Protein AF-X6LT57-F1 (afdb_monomer_lite)

InterPro domains:
  IPR002110 Ankyrin repeat [PF00023] (143-173)
  IPR002110 Ankyrin repeat [PS50088] (143-175)
  IPR002110 Ankyrin repeat [SM00248] (105-138)
  IPR002110 Ankyrin repeat [SM00248] (143-172)
  IPR036770 Ankyrin repeat-containing domain superfamily [G3DSA:1.25.40.20] (107-213)
  IPR036770 Ankyrin repeat-containing domain superfamily [SSF48403] (101-174)

Secondary structure (DSSP, 8-state):
-----------------------------------HHHHHHHHHHHHHH-TT------TTS-HHHHHHHHHHHHHHHHHTT----------S------SS----SS--HHHHHHHHHHTT-HHHHHHHTTSTT--GGG---TT---HHHHHHHTT-HHHHHHHHHTT--SS----TT-TTTPPPHHHHHHHHHHTTTTHHHHHHHHHHHHHH--SPPHHHHHHHHHHHHHHTB-TTS-B----HHHHHHHHHHHHHHHHT--HHHHHHHHHTS-TTS-----S---HHHHHHHHHHHHHHHHHHHHHHTTTSS-PPTT--HHHHHHHHHHHHHHHHHHHHHHHHHHHGGG-HHHHHHHHHHHHHHHHH----SSTT--EEEEEE--BTTB--EEEEEE-SSEEEEEEE--BGGGSPTT----EEEETTEEEEPPEEEEEEESSSTTHHHHHHHHHHHHHHHHHHTT--STHHHHHHH-TTTS-B-SSPPGGGGGSPPEEPB-SSTTHHHHHHHHHHHHHH-HHHHHHHHHHHTTSHHHHHHHHHHHHHHHHHTT-S-----------------------HHHHHHHHHHHHTS-HHHHTTTSHHHHHHHHHTT-----TT-EEEEETTEEEEEE---HHHHHHHHHHHHHHSTT-EEEEEEEETTEEEEEEEHHHIIIIIHHHSPP----

Structure (mmCIF, N/CA/C/O backbone):
data_AF-X6LT57-F1
#
_entry.id   AF-X6LT57-F1
#
loop_
_atom_site.gr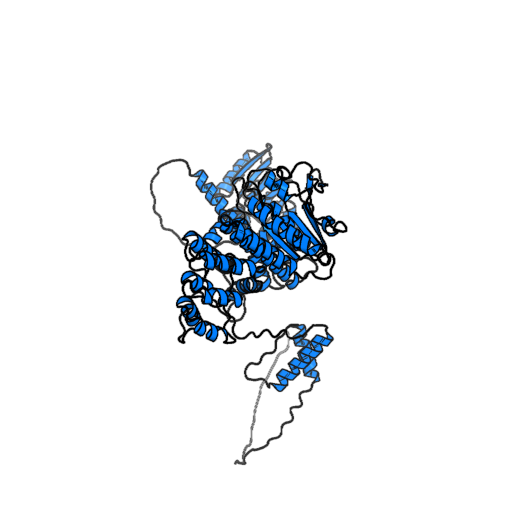oup_PDB
_atom_site.id
_atom_site.type_symbol
_atom_site.label_atom_id
_atom_site.label_alt_id
_atom_site.label_comp_id
_atom_site.label_asym_id
_atom_site.label_entity_id
_atom_site.label_seq_id
_atom_site.pdbx_PDB_ins_code
_atom_site.Cartn_x
_atom_site.Cartn_y
_atom_site.Cartn_z
_atom_site.occupancy
_atom_site.B_iso_or_equiv
_atom_site.auth_seq_id
_atom_site.auth_comp_id
_atom_site.auth_asym_id
_atom_site.auth_atom_id
_atom_site.pdbx_PDB_model_num
ATOM 1 N N . LYS A 1 1 ? 51.089 -52.165 40.611 1.00 30.64 1 LYS A N 1
ATOM 2 C CA . LYS A 1 1 ? 50.955 -53.634 40.812 1.00 30.64 1 LYS A CA 1
ATOM 3 C C . LYS A 1 1 ? 49.826 -54.082 39.879 1.00 30.64 1 LYS A C 1
ATOM 5 O O . LYS A 1 1 ? 48.795 -53.444 39.984 1.00 30.64 1 LYS A O 1
ATOM 10 N N . GLY A 1 2 ? 49.908 -55.027 38.937 1.00 32.34 2 GLY A N 1
ATOM 11 C CA . GLY A 1 2 ? 50.951 -55.923 38.381 1.00 32.34 2 GLY A CA 1
ATOM 12 C C . GLY A 1 2 ? 50.205 -57.031 37.592 1.00 32.34 2 GLY A C 1
ATOM 13 O O . GLY A 1 2 ? 49.103 -57.356 38.006 1.00 32.34 2 GLY A O 1
ATOM 14 N N . LYS A 1 3 ? 50.639 -57.630 36.473 1.00 30.80 3 LYS A N 1
ATOM 15 C CA . LYS A 1 3 ? 51.933 -57.781 35.754 1.00 30.80 3 LYS A CA 1
ATOM 16 C C . LYS A 1 3 ? 51.715 -57.344 34.271 1.00 30.80 3 LYS A C 1
ATOM 18 O O . LYS A 1 3 ? 50.587 -57.406 33.811 1.00 30.80 3 LYS A O 1
ATOM 23 N N . LYS A 1 4 ? 52.641 -56.706 33.530 1.00 33.16 4 LYS A N 1
ATOM 24 C CA . LYS A 1 4 ? 53.834 -57.248 32.812 1.00 33.16 4 LYS A CA 1
ATOM 25 C C . LYS A 1 4 ? 53.574 -58.549 32.013 1.00 33.16 4 LYS A C 1
ATOM 27 O O . LYS A 1 4 ? 52.980 -59.443 32.596 1.00 33.16 4 LYS A O 1
ATOM 32 N N . LYS A 1 5 ? 54.151 -58.811 30.822 1.00 34.59 5 LYS A N 1
ATOM 33 C CA . LYS A 1 5 ? 54.681 -58.058 29.637 1.00 34.59 5 LYS A CA 1
ATOM 34 C C . LYS A 1 5 ? 55.342 -59.121 28.694 1.00 34.59 5 LYS A C 1
ATOM 36 O O . LYS A 1 5 ? 55.546 -60.234 29.155 1.00 34.59 5 LYS A O 1
ATOM 41 N N . GLU A 1 6 ? 55.795 -58.731 27.487 1.00 29.61 6 GLU A N 1
ATOM 42 C CA . GLU A 1 6 ? 56.713 -59.491 26.573 1.00 29.61 6 GLU A CA 1
ATOM 43 C C . GLU A 1 6 ? 56.096 -60.634 25.714 1.00 29.61 6 GLU A C 1
ATOM 45 O O . GLU A 1 6 ? 55.125 -61.238 26.145 1.00 29.61 6 GLU A O 1
ATOM 50 N N . LYS A 1 7 ? 56.587 -61.000 24.502 1.00 29.89 7 LYS A N 1
ATOM 51 C CA . LYS A 1 7 ? 57.447 -60.321 23.481 1.00 29.89 7 LYS A CA 1
ATOM 52 C C . LYS A 1 7 ? 57.406 -61.041 22.100 1.00 29.89 7 LYS A C 1
ATOM 54 O O . LYS A 1 7 ? 57.449 -62.257 22.047 1.00 29.89 7 LYS A O 1
ATOM 59 N N . ASN A 1 8 ? 57.491 -60.258 21.016 1.00 26.31 8 ASN A N 1
ATOM 60 C CA . ASN A 1 8 ? 58.250 -60.473 19.757 1.00 26.31 8 ASN A CA 1
ATOM 61 C C . ASN A 1 8 ? 58.381 -61.863 19.049 1.00 26.31 8 ASN A C 1
ATOM 63 O O . ASN A 1 8 ? 59.231 -62.655 19.433 1.00 26.31 8 ASN A O 1
ATOM 67 N N . LYS A 1 9 ? 57.805 -61.944 17.824 1.00 27.14 9 LYS A N 1
ATOM 68 C CA . LYS A 1 9 ? 58.514 -61.931 16.497 1.00 27.14 9 LYS A CA 1
ATOM 69 C C . LYS A 1 9 ? 59.402 -63.138 16.082 1.00 27.14 9 LYS A C 1
ATOM 71 O O . LYS A 1 9 ? 60.378 -63.375 16.778 1.00 27.14 9 LYS A O 1
ATOM 76 N N . ILE A 1 10 ? 59.206 -63.710 14.861 1.00 27.17 10 ILE A N 1
ATOM 77 C CA . ILE A 1 10 ? 60.237 -64.041 13.805 1.00 27.17 10 ILE A CA 1
ATOM 78 C C . ILE A 1 10 ? 59.744 -64.999 12.664 1.00 27.17 10 ILE A C 1
ATOM 80 O O . ILE A 1 10 ? 59.386 -66.121 12.973 1.00 27.17 10 ILE A O 1
ATOM 84 N N . LYS A 1 11 ? 59.866 -64.562 11.377 1.00 27.52 11 LYS A N 1
ATOM 85 C CA . LYS A 1 11 ? 60.189 -65.280 10.079 1.00 27.52 11 LYS A CA 1
ATOM 86 C C . LYS A 1 11 ? 59.379 -66.547 9.638 1.00 27.52 11 LYS A C 1
ATOM 88 O O . LYS A 1 11 ? 58.803 -67.204 10.482 1.00 27.52 11 LYS A O 1
ATOM 93 N N . LYS A 1 12 ? 59.315 -67.006 8.362 1.00 27.61 12 LYS A N 1
ATOM 94 C CA . LYS A 1 12 ? 59.777 -66.588 6.990 1.00 27.61 12 LYS A CA 1
ATOM 95 C C . LYS A 1 12 ? 58.858 -67.269 5.908 1.00 27.61 12 LYS A C 1
ATOM 97 O O . LYS A 1 12 ? 58.125 -68.166 6.287 1.00 27.61 12 LYS A O 1
ATOM 102 N N . HIS A 1 13 ? 58.690 -66.776 4.659 1.00 28.00 13 HIS A N 1
ATOM 103 C CA . HIS A 1 13 ? 59.324 -67.207 3.359 1.00 28.00 13 HIS A CA 1
ATOM 104 C C . HIS A 1 13 ? 59.457 -68.735 3.116 1.00 28.00 13 HIS A C 1
ATOM 106 O O . HIS A 1 13 ? 59.767 -69.429 4.076 1.00 28.00 13 HIS A O 1
ATOM 112 N N . GLN A 1 14 ? 59.409 -69.331 1.903 1.00 29.55 14 GLN A N 1
ATOM 113 C CA . GLN A 1 14 ? 59.230 -68.959 0.457 1.00 29.55 14 GLN A CA 1
ATOM 114 C C . GLN A 1 14 ? 58.863 -70.278 -0.311 1.00 29.55 14 GLN A C 1
ATOM 116 O O . GLN A 1 14 ? 58.897 -71.322 0.335 1.00 29.55 14 GLN A O 1
ATOM 121 N N . ARG A 1 15 ? 58.525 -70.412 -1.612 1.00 24.19 15 ARG A N 1
ATOM 122 C CA . ARG A 1 15 ? 58.607 -69.653 -2.903 1.00 24.19 15 ARG A CA 1
ATOM 123 C C . ARG A 1 15 ? 57.205 -69.634 -3.608 1.00 24.19 15 ARG A C 1
ATOM 125 O O . ARG A 1 15 ? 56.302 -70.216 -3.024 1.00 24.19 15 ARG A O 1
ATOM 132 N N . VAL A 1 16 ? 56.869 -68.989 -4.750 1.00 26.17 16 VAL A N 1
ATOM 133 C CA . VAL A 1 16 ? 57.550 -68.269 -5.880 1.00 26.17 16 VAL A CA 1
ATOM 134 C C . VAL A 1 16 ? 57.864 -69.105 -7.162 1.00 26.17 16 VAL A C 1
ATOM 136 O O . VAL A 1 16 ? 58.529 -70.131 -7.049 1.00 26.17 16 VAL A O 1
ATOM 139 N N . ASN A 1 17 ? 57.477 -68.580 -8.350 1.00 24.22 17 ASN A N 1
ATOM 140 C CA . ASN A 1 17 ? 57.583 -69.104 -9.745 1.00 24.22 17 ASN A CA 1
ATOM 141 C C . ASN A 1 17 ? 56.595 -70.256 -10.095 1.00 24.22 17 ASN A C 1
ATOM 143 O O . ASN A 1 17 ? 56.362 -71.115 -9.250 1.00 24.22 17 ASN A O 1
ATOM 147 N N . VAL A 1 18 ? 55.983 -70.346 -11.290 1.00 25.78 18 VAL A N 1
ATOM 148 C CA . VAL A 1 18 ? 56.184 -69.643 -12.591 1.00 25.78 18 VAL A CA 1
ATOM 149 C C . VAL A 1 18 ? 54.922 -69.807 -13.487 1.00 25.78 18 VAL A C 1
ATOM 151 O O . VAL A 1 18 ? 54.140 -70.697 -13.157 1.00 25.78 18 VAL A O 1
ATOM 154 N N . GLU A 1 19 ? 54.609 -69.077 -14.574 1.00 25.14 19 GLU A N 1
ATOM 155 C CA . GLU A 1 19 ? 55.193 -67.940 -15.352 1.00 25.14 19 GLU A CA 1
ATOM 156 C C . GLU A 1 19 ? 54.025 -66.965 -15.742 1.00 25.14 19 GLU A C 1
ATOM 158 O O . GLU A 1 19 ? 53.020 -66.940 -15.028 1.00 25.14 19 GLU A O 1
ATOM 163 N N . GLU A 1 20 ? 54.119 -66.204 -16.845 1.00 27.73 20 GLU A N 1
ATOM 164 C CA . GLU A 1 20 ? 53.040 -65.402 -17.495 1.00 27.73 20 GLU A CA 1
ATOM 165 C C . GLU A 1 20 ? 52.569 -66.102 -18.831 1.00 27.73 20 GLU A C 1
ATOM 167 O O . GLU A 1 20 ? 52.894 -67.280 -18.979 1.00 27.73 20 GLU A O 1
ATOM 172 N N . GLU A 1 21 ? 51.757 -65.628 -19.808 1.00 26.70 21 GLU A N 1
ATOM 173 C CA . GLU A 1 21 ? 51.339 -64.310 -20.369 1.00 26.70 21 GLU A CA 1
ATOM 174 C C . GLU A 1 21 ? 49.926 -64.390 -21.081 1.00 26.70 21 GLU A C 1
ATOM 176 O O . GLU A 1 21 ? 49.538 -65.471 -21.511 1.00 26.70 21 GLU A O 1
ATOM 181 N N . GLU A 1 22 ? 49.194 -63.256 -21.197 1.00 28.66 22 GLU A N 1
ATOM 182 C CA . GLU A 1 22 ? 48.095 -62.810 -22.134 1.00 28.66 22 GLU A CA 1
ATOM 183 C C . GLU A 1 22 ? 46.956 -63.729 -22.709 1.00 28.66 22 GLU A C 1
ATOM 185 O O . GLU A 1 22 ? 47.188 -64.536 -23.605 1.00 28.66 22 GLU A O 1
ATOM 190 N N . GLU A 1 23 ? 45.684 -63.413 -22.375 1.00 28.25 23 GLU A N 1
ATOM 191 C CA . GLU A 1 23 ? 44.474 -63.493 -23.249 1.00 28.25 23 GLU A CA 1
ATOM 192 C C . GLU A 1 23 ? 43.573 -62.244 -22.995 1.00 28.25 23 GLU A C 1
ATOM 194 O O . GLU A 1 23 ? 43.701 -61.609 -21.946 1.00 28.25 23 GLU A O 1
ATOM 199 N N . GLU A 1 24 ? 42.718 -61.841 -23.950 1.00 27.56 24 GLU A N 1
ATOM 200 C CA . GLU A 1 24 ? 41.924 -60.586 -23.909 1.00 27.56 24 GLU A CA 1
ATOM 201 C C . GLU A 1 24 ? 40.555 -60.755 -23.197 1.00 27.56 24 GLU A C 1
ATOM 203 O O . GLU A 1 24 ? 39.835 -61.715 -23.464 1.00 27.56 24 GLU A O 1
ATOM 208 N N . GLU A 1 25 ? 40.174 -59.814 -22.317 1.00 29.47 25 GLU A N 1
ATOM 209 C CA . GLU A 1 25 ? 38.863 -59.785 -21.630 1.00 29.47 25 GLU A CA 1
ATOM 210 C C . GLU A 1 25 ? 37.799 -59.029 -22.452 1.00 29.47 25 GLU A C 1
ATOM 212 O O . GLU A 1 25 ? 38.005 -57.866 -22.801 1.00 29.47 25 GLU A O 1
ATOM 217 N N . ASP A 1 26 ? 36.644 -59.661 -22.688 1.00 28.78 26 ASP A N 1
ATOM 218 C CA . ASP A 1 26 ? 35.437 -59.049 -23.278 1.00 28.78 26 ASP A CA 1
ATOM 219 C C . ASP A 1 26 ? 34.176 -59.747 -22.688 1.00 28.78 26 ASP A C 1
ATOM 221 O O . ASP A 1 26 ? 33.406 -60.406 -23.388 1.00 28.78 26 ASP A O 1
ATOM 225 N N . ASP A 1 27 ? 34.010 -59.674 -21.356 1.00 31.39 27 ASP A N 1
ATOM 226 C CA . ASP A 1 27 ? 32.864 -60.227 -20.602 1.00 31.39 27 ASP A CA 1
ATOM 227 C C . ASP A 1 27 ? 31.830 -59.122 -20.280 1.00 31.39 27 ASP A C 1
ATOM 229 O O . ASP A 1 27 ? 32.091 -58.218 -19.482 1.00 31.39 27 ASP A O 1
ATOM 233 N N . ASP A 1 28 ? 30.637 -59.214 -20.878 1.00 34.22 28 ASP A N 1
ATOM 234 C CA . ASP A 1 28 ? 29.526 -58.251 -20.752 1.00 34.22 28 ASP A CA 1
ATOM 235 C C . ASP A 1 28 ? 28.323 -58.889 -20.025 1.00 34.22 28 ASP A C 1
ATOM 237 O O . ASP A 1 28 ? 27.313 -59.239 -20.635 1.00 34.22 28 ASP A O 1
ATOM 241 N N . ASP A 1 29 ? 28.458 -59.096 -18.709 1.00 37.44 29 ASP A N 1
ATOM 242 C CA . ASP A 1 29 ? 27.384 -59.592 -17.832 1.00 37.44 29 ASP A CA 1
ATOM 243 C C . ASP A 1 29 ? 27.575 -59.061 -16.391 1.00 37.44 29 ASP A C 1
ATOM 245 O O . ASP A 1 29 ? 28.524 -59.428 -15.694 1.00 37.44 29 ASP A O 1
ATOM 249 N N . ASN A 1 30 ? 26.678 -58.190 -15.911 1.00 32.34 30 ASN A N 1
ATOM 250 C CA . ASN A 1 30 ? 26.556 -57.856 -14.483 1.00 32.34 30 ASN A CA 1
ATOM 251 C C . ASN A 1 30 ? 25.102 -57.535 -14.099 1.00 32.34 30 ASN A C 1
ATOM 253 O O . ASN A 1 30 ? 24.441 -56.697 -14.712 1.00 32.34 30 ASN A O 1
ATOM 257 N N . ASP A 1 31 ? 24.629 -58.209 -13.052 1.00 41.75 31 ASP A N 1
ATOM 258 C CA . ASP A 1 31 ? 23.287 -58.092 -12.475 1.00 41.75 31 ASP A CA 1
ATOM 259 C C . ASP A 1 31 ? 23.293 -57.070 -11.327 1.00 41.75 31 ASP A C 1
ATOM 261 O O . ASP A 1 31 ? 23.834 -57.341 -10.256 1.00 41.75 31 ASP A O 1
ATOM 265 N N . ASP A 1 32 ? 22.685 -55.902 -11.554 1.00 38.44 32 ASP A N 1
ATOM 266 C CA . ASP A 1 32 ? 22.534 -54.824 -10.562 1.00 38.44 32 ASP A CA 1
ATOM 267 C C . ASP A 1 32 ? 21.042 -54.590 -10.226 1.00 38.44 32 ASP A C 1
ATOM 269 O O . ASP A 1 32 ? 20.482 -53.495 -10.348 1.00 38.44 32 ASP A O 1
ATOM 273 N N . SER A 1 33 ? 20.359 -55.661 -9.805 1.00 41.81 33 SER A N 1
ATOM 274 C CA . SER A 1 33 ? 19.002 -55.618 -9.240 1.00 41.81 33 SER A CA 1
ATOM 275 C C . SER A 1 33 ? 18.960 -54.901 -7.875 1.00 41.81 33 SER A C 1
ATOM 277 O O . SER A 1 33 ? 18.821 -55.535 -6.825 1.00 41.81 33 SER A O 1
ATOM 279 N N . TYR A 1 34 ? 19.028 -53.567 -7.872 1.00 44.38 34 TYR A N 1
ATOM 280 C CA . TYR A 1 34 ? 18.846 -52.752 -6.664 1.00 44.38 34 TYR A CA 1
ATOM 281 C C . TYR A 1 34 ? 17.444 -52.938 -6.051 1.00 44.38 34 TYR A C 1
ATOM 283 O O . TYR A 1 34 ? 16.429 -52.569 -6.642 1.00 44.38 34 TYR A O 1
ATOM 291 N N . ASP A 1 35 ? 17.389 -53.485 -4.832 1.00 52.41 35 ASP A N 1
ATOM 292 C CA . ASP A 1 35 ? 16.142 -53.794 -4.124 1.00 52.41 35 ASP A CA 1
ATOM 293 C C . ASP A 1 35 ? 15.289 -52.536 -3.857 1.00 52.41 35 ASP A C 1
ATOM 295 O O . ASP A 1 35 ? 15.662 -51.643 -3.090 1.00 52.41 35 ASP A O 1
ATOM 299 N N . ALA A 1 36 ? 14.068 -52.509 -4.402 1.00 51.12 36 ALA A N 1
ATOM 300 C CA . ALA A 1 36 ? 13.121 -51.393 -4.255 1.00 51.12 36 ALA A CA 1
ATOM 301 C C . ALA A 1 36 ? 12.759 -51.053 -2.787 1.00 51.12 36 ALA A C 1
ATOM 303 O O . ALA A 1 36 ? 12.276 -49.956 -2.493 1.00 51.12 36 ALA A O 1
ATOM 304 N N . VAL A 1 37 ? 13.018 -51.974 -1.851 1.00 49.47 37 VAL A N 1
ATOM 305 C CA . VAL A 1 37 ? 12.836 -51.781 -0.403 1.00 49.47 37 VAL A CA 1
ATOM 306 C C . VAL A 1 37 ? 13.760 -50.683 0.144 1.00 49.47 37 VAL A C 1
ATOM 308 O O . VAL A 1 37 ? 13.323 -49.877 0.972 1.00 49.47 37 VAL A O 1
ATOM 311 N N . ASP A 1 38 ? 15.000 -50.590 -0.345 1.00 71.25 38 ASP A N 1
ATOM 312 C CA . ASP A 1 38 ? 15.935 -49.540 0.078 1.00 71.25 38 ASP A CA 1
ATOM 313 C C . ASP A 1 38 ? 15.556 -48.169 -0.506 1.00 71.25 38 ASP A C 1
ATOM 315 O O . ASP A 1 38 ? 15.758 -47.144 0.148 1.00 71.25 38 ASP A O 1
ATOM 319 N N . MET A 1 39 ? 14.912 -48.129 -1.680 1.00 72.88 39 MET A N 1
ATOM 320 C CA . MET A 1 39 ? 14.408 -46.888 -2.286 1.00 72.88 39 MET A CA 1
ATOM 321 C C . MET A 1 39 ? 13.239 -46.271 -1.502 1.00 72.88 39 MET A C 1
ATOM 323 O O . MET A 1 39 ? 13.266 -45.065 -1.233 1.00 72.88 39 MET A O 1
ATOM 327 N N . GLU A 1 40 ? 12.249 -47.061 -1.056 1.00 72.44 40 GLU A N 1
ATOM 328 C CA . GLU A 1 40 ? 11.186 -46.550 -0.166 1.00 72.44 40 GLU A CA 1
ATOM 329 C C . GLU A 1 40 ? 11.763 -46.058 1.176 1.00 72.44 40 GLU A C 1
ATOM 331 O O . GLU A 1 40 ? 11.319 -45.031 1.713 1.00 72.44 40 GLU A O 1
ATOM 336 N N . LEU A 1 41 ? 12.771 -46.749 1.723 1.00 73.75 41 LEU A N 1
ATOM 337 C CA . LEU A 1 41 ? 13.429 -46.364 2.974 1.00 73.75 41 LEU A CA 1
ATOM 338 C C . LEU A 1 41 ? 14.219 -45.054 2.819 1.00 73.75 41 LEU A C 1
ATOM 340 O O . LEU A 1 41 ? 14.081 -44.145 3.646 1.00 73.75 41 LEU A O 1
ATOM 344 N N . LEU A 1 42 ? 14.990 -44.920 1.736 1.00 73.62 42 LEU A N 1
ATOM 345 C CA . LEU A 1 42 ? 15.751 -43.720 1.396 1.00 73.62 42 LEU A CA 1
ATOM 346 C C . LEU A 1 42 ? 14.821 -42.520 1.171 1.00 73.62 42 LEU A C 1
ATOM 348 O O . LEU A 1 42 ? 15.009 -41.478 1.801 1.00 73.62 42 LEU A O 1
ATOM 352 N N . ALA A 1 43 ? 13.768 -42.676 0.363 1.00 73.38 43 ALA A N 1
ATOM 353 C CA . ALA A 1 43 ? 12.750 -41.647 0.148 1.00 73.38 43 ALA A CA 1
ATOM 354 C C . ALA A 1 43 ? 12.102 -41.191 1.468 1.00 73.38 43 ALA A C 1
ATOM 356 O O . ALA A 1 43 ? 11.947 -39.992 1.718 1.00 73.38 43 ALA A O 1
ATOM 357 N N . SER A 1 44 ? 11.789 -42.137 2.359 1.00 74.31 44 SER A N 1
ATOM 358 C CA . SER A 1 44 ? 11.233 -41.843 3.684 1.00 74.31 44 SER A CA 1
ATOM 359 C C . SER A 1 44 ? 12.200 -41.028 4.552 1.00 74.31 44 SER A C 1
ATOM 361 O O . SER A 1 44 ? 11.795 -40.033 5.156 1.00 74.31 44 SER A O 1
ATOM 363 N N . LEU A 1 45 ? 13.485 -41.394 4.592 1.00 65.75 45 LEU A N 1
ATOM 364 C CA . LEU A 1 45 ? 14.513 -40.662 5.342 1.00 65.75 45 LEU A CA 1
ATOM 365 C C . LEU A 1 45 ? 14.724 -39.240 4.797 1.00 65.75 45 LEU A C 1
ATOM 367 O O . LEU A 1 45 ? 14.780 -38.283 5.577 1.00 65.75 45 LEU A O 1
ATOM 371 N N . LEU A 1 46 ? 14.777 -39.082 3.470 1.00 63.03 46 LEU A N 1
ATOM 372 C CA . LEU A 1 46 ? 14.909 -37.781 2.809 1.00 63.03 46 LEU A CA 1
ATOM 373 C C . LEU A 1 46 ? 13.714 -36.864 3.121 1.00 63.03 46 LEU A C 1
ATOM 375 O O . LEU A 1 46 ? 13.914 -35.692 3.449 1.00 63.03 46 LEU A O 1
ATOM 379 N N . LEU A 1 47 ? 12.485 -37.393 3.106 1.00 57.81 47 LEU A N 1
ATOM 380 C CA . LEU A 1 47 ? 11.269 -36.634 3.426 1.00 57.81 47 LEU A CA 1
ATOM 381 C C . LEU A 1 47 ? 11.136 -36.284 4.917 1.00 57.81 47 LEU A C 1
ATOM 383 O O . LEU A 1 47 ? 10.617 -35.210 5.229 1.00 57.81 47 LEU A O 1
ATOM 387 N N . VAL A 1 48 ? 11.631 -37.117 5.845 1.00 57.94 48 VAL A N 1
ATOM 388 C CA . VAL A 1 48 ? 11.739 -36.741 7.273 1.00 57.94 48 VAL A CA 1
ATOM 389 C C . VAL A 1 48 ? 12.690 -35.556 7.448 1.00 57.94 48 VAL A C 1
ATOM 391 O O . VAL A 1 48 ? 12.390 -34.634 8.210 1.00 57.94 48 VAL A O 1
ATOM 394 N N . PHE A 1 49 ? 13.828 -35.561 6.748 1.00 47.72 49 PHE A N 1
ATOM 395 C CA . PHE A 1 49 ? 14.846 -34.518 6.884 1.00 47.72 49 PHE A CA 1
ATOM 396 C C . PHE A 1 49 ? 14.448 -33.211 6.177 1.00 47.72 49 PHE A C 1
ATOM 398 O O . PHE A 1 49 ? 14.678 -32.119 6.702 1.00 47.72 49 PHE A O 1
ATOM 405 N N . ASN A 1 50 ? 13.808 -33.305 5.007 1.00 48.06 50 ASN A N 1
ATOM 406 C CA . ASN A 1 50 ? 13.263 -32.170 4.268 1.00 48.06 50 ASN A CA 1
ATOM 407 C C . ASN A 1 50 ? 11.986 -32.558 3.481 1.00 48.06 50 ASN A C 1
ATOM 409 O O . ASN A 1 50 ? 12.088 -33.052 2.359 1.00 48.06 50 ASN A O 1
ATOM 413 N N . PRO A 1 51 ? 10.775 -32.216 3.972 1.00 50.56 51 PRO A N 1
ATOM 414 C CA . PRO A 1 51 ? 9.501 -32.459 3.272 1.00 50.56 51 PRO A CA 1
ATOM 415 C C . PRO A 1 51 ? 9.295 -31.686 1.951 1.00 50.56 51 PRO A C 1
ATOM 417 O O . PRO A 1 51 ? 8.180 -31.626 1.433 1.00 50.56 51 PRO A O 1
ATOM 420 N N . ARG A 1 52 ? 10.330 -31.003 1.450 1.00 51.16 52 ARG A N 1
ATOM 421 C CA . ARG A 1 52 ? 10.391 -30.315 0.151 1.00 51.16 52 ARG A CA 1
ATOM 422 C C . ARG A 1 52 ? 11.764 -30.502 -0.500 1.00 51.16 52 ARG A C 1
ATOM 424 O O . ARG A 1 52 ? 12.310 -29.558 -1.073 1.00 51.16 52 ARG A O 1
ATOM 431 N N . ILE A 1 53 ? 12.366 -31.679 -0.337 1.00 52.25 53 ILE A N 1
ATOM 432 C CA . ILE A 1 53 ? 13.623 -31.990 -1.012 1.00 52.25 53 ILE A CA 1
ATOM 433 C C . ILE A 1 53 ? 13.400 -31.957 -2.531 1.00 52.25 53 ILE A C 1
ATOM 435 O O . ILE A 1 53 ? 12.372 -32.413 -3.026 1.00 52.25 53 ILE A O 1
ATOM 439 N N . HIS A 1 54 ? 14.341 -31.364 -3.260 1.00 52.91 54 HIS A N 1
ATOM 440 C CA . HIS A 1 54 ? 14.326 -31.323 -4.717 1.00 52.91 54 HIS A CA 1
ATOM 441 C C . HIS A 1 54 ? 15.566 -32.067 -5.191 1.00 52.91 54 HIS A C 1
ATOM 443 O O . HIS A 1 54 ? 16.683 -31.602 -4.963 1.00 52.91 54 HIS A O 1
ATOM 449 N N . ILE A 1 55 ? 15.375 -33.240 -5.789 1.00 53.09 55 ILE A N 1
ATOM 450 C CA . ILE A 1 55 ? 16.483 -34.093 -6.212 1.00 53.09 55 ILE A CA 1
ATOM 451 C C . ILE A 1 55 ? 16.912 -33.633 -7.608 1.00 53.09 55 ILE A C 1
ATOM 453 O O . ILE A 1 55 ? 16.134 -33.679 -8.557 1.00 53.09 55 ILE A O 1
ATOM 457 N N . SER A 1 56 ? 18.132 -33.114 -7.719 1.00 51.22 56 SER A N 1
ATOM 458 C CA . SER A 1 56 ? 18.711 -32.612 -8.968 1.00 51.22 56 SER A CA 1
ATOM 459 C C . SER A 1 56 ? 20.132 -33.135 -9.123 1.00 51.22 56 SER A C 1
ATOM 461 O O . SER A 1 56 ? 20.927 -33.043 -8.188 1.00 51.22 56 SER A O 1
ATOM 463 N N . CYS A 1 57 ? 20.434 -33.671 -10.301 1.00 40.62 57 CYS A N 1
ATOM 464 C CA . CYS A 1 57 ? 21.677 -34.377 -10.582 1.00 40.62 57 CYS A CA 1
ATOM 465 C C . CYS A 1 57 ? 22.880 -33.428 -10.720 1.00 40.62 57 CYS A C 1
ATOM 467 O O . CYS A 1 57 ? 22.812 -32.450 -11.464 1.00 40.62 57 CYS A O 1
ATOM 469 N N . SER A 1 58 ? 24.000 -33.766 -10.080 1.00 42.94 58 SER A N 1
ATOM 470 C CA . SER A 1 58 ? 25.330 -33.534 -10.660 1.00 42.94 58 SER A CA 1
ATOM 471 C C . SER A 1 58 ? 25.715 -34.748 -11.519 1.00 42.94 58 SER A C 1
ATOM 473 O O . SER A 1 58 ? 25.065 -35.785 -11.443 1.00 42.94 58 SER A O 1
ATOM 475 N N . GLU A 1 59 ? 26.740 -34.626 -12.361 1.00 47.00 59 GLU A N 1
ATOM 476 C CA . GLU A 1 59 ? 26.934 -35.419 -13.595 1.00 47.00 59 GLU A CA 1
ATOM 477 C C . GLU A 1 59 ? 27.182 -36.946 -13.438 1.00 47.00 59 GLU A C 1
ATOM 479 O O . GLU A 1 59 ? 27.395 -37.620 -14.440 1.00 47.00 59 GLU A O 1
ATOM 484 N N . ASN A 1 60 ? 27.106 -37.511 -12.223 1.00 51.75 60 ASN A N 1
ATOM 485 C CA . ASN A 1 60 ? 27.534 -38.881 -11.889 1.00 51.75 60 ASN A CA 1
ATOM 486 C C . ASN A 1 60 ? 26.438 -39.774 -11.241 1.00 51.75 60 ASN A C 1
ATOM 488 O O . ASN A 1 60 ? 26.768 -40.619 -10.410 1.00 51.75 60 ASN A O 1
ATOM 492 N N . ILE A 1 61 ? 25.143 -39.590 -11.539 1.00 59.19 61 ILE A N 1
ATOM 493 C CA . ILE A 1 61 ? 24.065 -40.494 -11.065 1.00 59.19 61 ILE A CA 1
ATOM 494 C C . ILE A 1 61 ? 23.150 -40.864 -12.238 1.00 59.19 61 ILE A C 1
ATOM 496 O O . ILE A 1 61 ? 22.830 -40.012 -13.067 1.00 59.19 61 ILE A O 1
ATOM 500 N N . ASP A 1 62 ? 22.723 -42.127 -12.295 1.00 66.50 62 ASP A N 1
ATOM 501 C CA . ASP A 1 62 ? 21.852 -42.637 -13.353 1.00 66.50 62 ASP A CA 1
ATOM 502 C C . ASP A 1 62 ? 20.463 -41.940 -13.358 1.00 66.50 62 ASP A C 1
ATOM 504 O O . ASP A 1 62 ? 19.793 -41.883 -12.316 1.00 66.50 62 ASP A O 1
ATOM 508 N N . PRO A 1 63 ? 19.986 -41.422 -14.512 1.00 63.66 63 PRO A N 1
ATOM 509 C CA . PRO A 1 63 ? 18.660 -40.814 -14.643 1.00 63.66 63 PRO A CA 1
ATOM 510 C C . PRO A 1 63 ? 17.475 -41.728 -14.286 1.00 63.66 63 PRO A C 1
ATOM 512 O O . PRO A 1 63 ? 16.427 -41.218 -13.883 1.00 63.66 63 PRO A O 1
ATOM 515 N N . VAL A 1 64 ? 17.605 -43.049 -14.437 1.00 70.00 64 VAL A N 1
ATOM 516 C CA . VAL A 1 64 ? 16.591 -44.054 -14.081 1.00 70.00 64 VAL A CA 1
ATOM 517 C C . VAL A 1 64 ? 16.459 -44.140 -12.563 1.00 70.00 64 VAL A C 1
ATOM 519 O O . VAL A 1 64 ? 15.366 -43.914 -12.045 1.00 70.00 64 VAL A O 1
ATOM 522 N N . ILE A 1 65 ? 17.576 -44.337 -11.854 1.00 70.12 65 ILE A N 1
ATOM 523 C CA . ILE A 1 65 ? 17.645 -44.368 -10.380 1.00 70.12 65 ILE A CA 1
ATOM 524 C C . ILE A 1 65 ? 17.126 -43.043 -9.795 1.00 70.12 65 ILE A C 1
ATOM 526 O O . ILE A 1 65 ? 16.312 -43.027 -8.869 1.00 70.12 65 ILE A O 1
ATOM 530 N N . LEU A 1 66 ? 17.535 -41.908 -10.376 1.00 68.38 66 LEU A N 1
ATOM 531 C CA . LEU A 1 66 ? 17.063 -40.575 -9.986 1.00 68.38 66 LEU A CA 1
ATOM 532 C C . LEU A 1 66 ? 15.542 -40.418 -10.151 1.00 68.38 66 LEU A C 1
ATOM 534 O O . LEU A 1 66 ? 14.877 -39.830 -9.289 1.00 68.38 66 LEU A O 1
ATOM 538 N N . LYS A 1 67 ? 14.983 -40.923 -11.255 1.00 72.81 67 LYS A N 1
ATOM 539 C CA . LYS A 1 67 ? 13.543 -40.886 -11.519 1.00 72.81 67 LYS A CA 1
ATOM 540 C C . LYS A 1 67 ? 12.785 -41.783 -10.541 1.00 72.81 67 LYS A C 1
ATOM 542 O O . LYS A 1 67 ? 11.808 -41.329 -9.957 1.00 72.81 67 LYS A O 1
ATOM 547 N N . GLU A 1 68 ? 13.243 -43.010 -10.326 1.00 77.31 68 GLU A N 1
ATOM 548 C CA . GLU A 1 68 ? 12.603 -43.971 -9.425 1.00 77.31 68 GLU A CA 1
ATOM 549 C C . GLU A 1 68 ? 12.570 -43.465 -7.978 1.00 77.31 68 GLU A C 1
ATOM 551 O O . GLU A 1 68 ? 11.505 -43.440 -7.362 1.00 77.31 68 GLU A O 1
ATOM 556 N N . LEU A 1 69 ? 13.681 -42.916 -7.471 1.00 74.62 69 LEU A N 1
ATOM 557 C CA . LEU A 1 69 ? 13.721 -42.257 -6.161 1.00 74.62 69 LEU A CA 1
ATOM 558 C C . LEU A 1 69 ? 12.780 -41.038 -6.087 1.00 74.62 69 LEU A C 1
ATOM 560 O O . LEU A 1 69 ? 12.189 -40.769 -5.038 1.00 74.62 69 LEU A O 1
ATOM 564 N N . THR A 1 70 ? 12.612 -40.304 -7.192 1.00 70.94 70 THR A N 1
ATOM 565 C CA . THR A 1 70 ? 11.675 -39.171 -7.281 1.00 70.94 70 THR A CA 1
ATOM 566 C C . THR A 1 70 ? 10.219 -39.643 -7.238 1.00 70.94 70 THR A C 1
ATOM 568 O O . THR A 1 70 ? 9.413 -39.070 -6.504 1.00 70.94 70 THR A O 1
ATOM 571 N N . ASP A 1 71 ? 9.878 -40.707 -7.964 1.00 75.81 71 ASP A N 1
ATOM 572 C CA . ASP A 1 71 ? 8.537 -41.295 -7.977 1.00 75.81 71 ASP A CA 1
ATOM 573 C C . ASP A 1 71 ? 8.196 -41.934 -6.611 1.00 75.81 71 ASP A C 1
ATOM 575 O O . ASP A 1 71 ? 7.112 -41.683 -6.075 1.00 75.81 71 ASP A O 1
ATOM 579 N N . CYS A 1 72 ? 9.156 -42.604 -5.959 1.00 78.12 72 CYS A N 1
ATOM 580 C CA . CYS A 1 72 ? 9.051 -43.073 -4.568 1.00 78.12 72 CYS A CA 1
ATOM 581 C C . CYS A 1 72 ? 8.794 -41.919 -3.577 1.00 78.12 72 CYS A C 1
ATOM 583 O O . CYS A 1 72 ? 7.883 -41.988 -2.745 1.00 78.12 72 CYS A O 1
ATOM 585 N N . CYS A 1 73 ? 9.544 -40.813 -3.689 1.00 67.69 73 CYS A N 1
ATOM 586 C CA . CYS A 1 73 ? 9.302 -39.601 -2.898 1.00 67.69 73 CYS A CA 1
ATOM 587 C C . CYS A 1 73 ? 7.889 -39.033 -3.131 1.00 67.69 73 CYS A C 1
ATOM 589 O O . CYS A 1 73 ? 7.225 -38.615 -2.179 1.00 67.69 73 CYS A O 1
ATOM 591 N N . ASN A 1 74 ? 7.400 -39.032 -4.374 1.00 65.94 74 ASN A N 1
ATOM 592 C CA . ASN A 1 74 ? 6.061 -38.547 -4.706 1.00 65.94 74 ASN A CA 1
ATOM 593 C C . ASN A 1 74 ? 4.963 -39.428 -4.086 1.00 65.94 74 ASN A C 1
ATOM 595 O O . ASN A 1 74 ? 4.043 -38.895 -3.452 1.00 65.94 74 ASN A O 1
ATOM 599 N N . GLU A 1 75 ? 5.070 -40.755 -4.185 1.00 72.94 75 GLU A N 1
ATOM 600 C CA . GLU A 1 75 ? 4.100 -41.671 -3.574 1.00 72.94 75 GLU A CA 1
ATOM 601 C C . GLU A 1 75 ? 4.112 -41.568 -2.041 1.00 72.94 75 GLU A C 1
ATOM 603 O O . GLU A 1 75 ? 3.055 -41.401 -1.429 1.00 72.94 75 GLU A O 1
ATOM 608 N N . GLN A 1 76 ? 5.290 -41.561 -1.407 1.00 69.31 76 GLN A N 1
ATOM 609 C CA . GLN A 1 76 ? 5.398 -41.445 0.051 1.00 69.31 76 GLN A CA 1
ATOM 610 C C . GLN A 1 76 ? 4.909 -40.074 0.558 1.00 69.31 76 GLN A C 1
ATOM 612 O O . GLN A 1 76 ? 4.211 -39.995 1.570 1.00 69.31 76 GLN A O 1
ATOM 617 N N . SER A 1 77 ? 5.152 -38.989 -0.190 1.00 58.25 77 SER A N 1
ATOM 618 C CA . SER A 1 77 ? 4.564 -37.675 0.115 1.00 58.25 77 SER A CA 1
ATOM 619 C C . SER A 1 77 ? 3.028 -37.693 0.063 1.00 58.25 77 SER A C 1
ATOM 621 O O . SER A 1 77 ? 2.375 -37.055 0.893 1.00 58.25 77 SER A O 1
ATOM 623 N N . THR A 1 78 ? 2.449 -38.487 -0.846 1.00 61.94 78 THR A N 1
ATOM 624 C CA . THR A 1 78 ? 0.998 -38.671 -0.989 1.00 61.94 78 THR A CA 1
ATOM 625 C C . THR A 1 78 ? 0.434 -39.520 0.153 1.00 61.94 78 THR A C 1
ATOM 627 O O . THR A 1 78 ? -0.549 -39.113 0.774 1.00 61.94 78 THR A O 1
ATOM 630 N N . LYS A 1 79 ? 1.100 -40.632 0.511 1.00 69.31 79 LYS A N 1
ATOM 631 C CA . LYS A 1 79 ? 0.802 -41.451 1.705 1.00 69.31 79 LYS A CA 1
ATOM 632 C C . LYS A 1 79 ? 0.806 -40.601 2.992 1.00 69.31 79 LYS A C 1
ATOM 634 O O . LYS A 1 79 ? 0.022 -40.868 3.899 1.00 69.31 79 LYS A O 1
ATOM 639 N N . TRP A 1 80 ? 1.640 -39.557 3.070 1.00 65.00 80 TRP A N 1
ATOM 640 C CA . TRP A 1 80 ? 1.731 -38.637 4.220 1.00 65.00 80 TRP A CA 1
ATOM 641 C C . TRP A 1 80 ? 0.866 -37.360 4.099 1.00 65.00 80 TRP A C 1
ATOM 643 O O . TRP A 1 80 ? 0.872 -36.528 5.007 1.00 65.00 80 TRP A O 1
ATOM 653 N N . GLY A 1 81 ? 0.099 -37.189 3.015 1.00 47.22 81 GLY A N 1
ATOM 654 C CA . GLY A 1 81 ? -0.855 -36.082 2.851 1.00 47.22 81 GLY A CA 1
ATOM 655 C C . GLY A 1 81 ? -0.267 -34.740 2.388 1.00 47.22 81 GLY A C 1
ATOM 656 O O . GLY A 1 81 ? -0.910 -33.700 2.558 1.00 47.22 81 GLY A O 1
ATOM 657 N N . PHE A 1 82 ? 0.928 -34.726 1.793 1.00 44.81 82 PHE A N 1
ATOM 658 C CA . PHE A 1 82 ? 1.499 -33.534 1.160 1.00 44.81 82 PHE A CA 1
ATOM 659 C C . PHE A 1 82 ? 1.010 -33.398 -0.293 1.00 44.81 82 PHE A C 1
ATOM 661 O O . PHE A 1 82 ? 1.096 -34.332 -1.081 1.00 44.81 82 PHE A O 1
ATOM 668 N N . LEU A 1 83 ? 0.516 -32.214 -0.674 1.00 37.84 83 LEU A N 1
ATOM 669 C CA . LEU A 1 83 ? 0.056 -31.945 -2.044 1.00 37.84 83 LEU A CA 1
ATOM 670 C C . LEU A 1 83 ? 1.226 -31.605 -2.979 1.00 37.84 83 LEU A C 1
ATOM 672 O O . LEU A 1 83 ? 1.592 -30.439 -3.137 1.00 37.84 83 LEU A O 1
ATOM 676 N N . THR A 1 84 ? 1.770 -32.624 -3.640 1.00 38.44 84 THR A N 1
ATOM 677 C CA . THR A 1 84 ? 2.844 -32.542 -4.645 1.00 38.44 84 THR A CA 1
ATOM 678 C C . THR A 1 84 ? 2.327 -32.329 -6.075 1.00 38.44 84 THR A C 1
ATOM 680 O O . THR A 1 84 ? 2.867 -32.863 -7.036 1.00 38.44 84 THR A O 1
ATOM 683 N N . THR A 1 85 ? 1.312 -31.476 -6.271 1.00 31.91 85 THR A N 1
ATOM 684 C CA . THR A 1 85 ? 1.029 -30.949 -7.621 1.00 31.91 85 THR A CA 1
ATOM 685 C C . THR A 1 85 ? 2.148 -29.982 -8.027 1.00 31.91 85 THR A C 1
ATOM 687 O O . THR A 1 85 ? 2.258 -28.922 -7.395 1.00 31.91 85 THR A O 1
ATOM 690 N N . PRO A 1 86 ? 2.952 -30.263 -9.070 1.00 32.72 86 PRO A N 1
ATOM 691 C CA . PRO A 1 86 ? 4.008 -29.355 -9.485 1.00 32.72 86 PRO A CA 1
ATOM 692 C C . PRO A 1 86 ? 3.390 -28.111 -10.127 1.00 32.72 86 PRO A C 1
ATOM 694 O O . PRO A 1 86 ? 2.989 -28.111 -11.294 1.00 32.72 86 PRO A O 1
ATOM 697 N N . GLN A 1 87 ? 3.363 -27.002 -9.387 1.00 28.27 87 GLN A N 1
ATOM 698 C CA . GLN A 1 87 ? 3.402 -25.712 -10.060 1.00 28.27 87 GLN A CA 1
ATOM 699 C C . GLN A 1 87 ? 4.751 -25.650 -10.779 1.00 28.27 87 GLN A C 1
ATOM 701 O O . GLN A 1 87 ? 5.785 -25.597 -10.118 1.00 28.27 87 GLN A O 1
ATOM 706 N N . LYS A 1 88 ? 4.752 -25.668 -12.118 1.00 24.80 88 LYS A N 1
ATOM 707 C CA . LYS A 1 88 ? 5.969 -25.441 -12.908 1.00 24.80 88 LYS A CA 1
ATOM 708 C C . LYS A 1 88 ? 6.503 -24.039 -12.630 1.00 24.80 88 LYS A C 1
ATOM 710 O O . LYS A 1 88 ? 6.020 -23.060 -13.197 1.00 24.80 88 LYS A O 1
ATOM 715 N N . TRP A 1 89 ? 7.472 -23.955 -11.731 1.00 28.86 89 TRP A N 1
ATOM 716 C CA . TRP A 1 89 ? 8.290 -22.775 -11.511 1.00 28.86 89 TRP A CA 1
ATOM 717 C C . TRP A 1 89 ? 9.594 -23.053 -12.263 1.00 28.86 89 TRP A C 1
ATOM 719 O O . TRP A 1 89 ? 10.510 -23.649 -11.707 1.00 28.86 89 TRP A O 1
ATOM 729 N N . ASP A 1 90 ? 9.624 -22.702 -13.557 1.00 22.34 90 ASP A N 1
ATOM 730 C CA . ASP A 1 90 ? 10.845 -22.736 -14.376 1.00 22.34 90 ASP A CA 1
ATOM 731 C C . ASP A 1 90 ? 11.861 -21.779 -13.729 1.00 22.34 90 ASP A C 1
ATOM 733 O O . ASP A 1 90 ? 11.783 -20.562 -13.906 1.00 22.34 90 ASP A O 1
ATOM 737 N N . TYR A 1 91 ? 12.774 -22.334 -12.929 1.00 32.22 91 TYR A N 1
ATOM 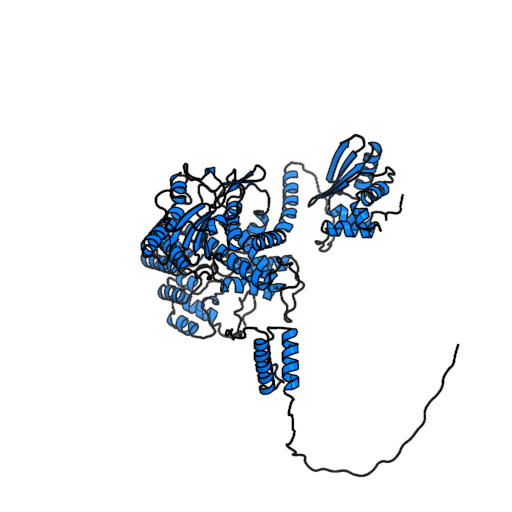738 C CA . TYR A 1 91 ? 13.764 -21.597 -12.141 1.00 32.22 91 TYR A CA 1
ATOM 739 C C . TYR A 1 91 ? 15.186 -21.722 -12.702 1.00 32.22 91 TYR A C 1
ATOM 741 O O . TYR A 1 91 ? 16.163 -21.783 -11.963 1.00 32.22 91 TYR A O 1
ATOM 749 N N . ASP A 1 92 ? 15.295 -21.635 -14.026 1.00 26.05 92 ASP A N 1
ATOM 750 C CA . ASP A 1 92 ? 16.539 -21.269 -14.696 1.00 26.05 92 ASP A CA 1
ATOM 751 C C . ASP A 1 92 ? 16.453 -19.825 -15.202 1.00 26.05 92 ASP A C 1
ATOM 753 O O . ASP A 1 92 ? 15.531 -19.457 -15.930 1.00 26.05 92 ASP A O 1
ATOM 757 N N . VAL A 1 93 ? 17.467 -19.024 -14.852 1.00 29.25 93 VAL A N 1
ATOM 758 C CA . VAL A 1 93 ? 17.557 -17.561 -15.050 1.00 29.25 93 VAL A CA 1
ATOM 759 C C . VAL A 1 93 ? 16.643 -16.742 -14.121 1.00 29.25 93 VAL A C 1
ATOM 761 O O . VAL A 1 93 ? 15.568 -16.279 -14.499 1.00 29.25 93 VAL A O 1
ATOM 764 N N . ILE A 1 94 ? 17.147 -16.444 -12.918 1.00 30.28 94 ILE A N 1
ATOM 765 C CA . ILE A 1 94 ? 16.680 -15.301 -12.113 1.00 30.28 94 ILE A CA 1
ATOM 766 C C . ILE A 1 94 ? 17.184 -14.000 -12.777 1.00 30.28 94 ILE A C 1
ATOM 768 O O . ILE A 1 94 ? 18.398 -13.866 -12.968 1.00 30.28 94 ILE A O 1
ATOM 772 N N . PRO A 1 95 ? 16.320 -13.015 -13.099 1.00 28.23 95 PRO A N 1
ATOM 773 C CA . PRO A 1 95 ? 16.761 -11.721 -13.617 1.00 28.23 95 PRO A CA 1
ATOM 774 C C . PRO A 1 95 ? 17.498 -10.908 -12.542 1.00 28.23 95 PRO A C 1
ATOM 776 O O . PRO A 1 95 ? 16.889 -10.318 -11.648 1.00 28.23 95 PRO A O 1
ATOM 779 N N . GLN A 1 96 ? 18.826 -10.871 -12.622 1.00 31.45 96 GLN A N 1
ATOM 780 C CA . GLN A 1 96 ? 19.662 -10.011 -11.782 1.00 31.45 96 GLN A CA 1
ATOM 781 C C . GLN A 1 96 ? 19.391 -8.533 -12.109 1.00 31.45 96 GLN A C 1
ATOM 783 O O . GLN A 1 96 ? 19.550 -8.141 -13.267 1.00 31.45 96 GLN A O 1
ATOM 788 N N . ILE A 1 97 ? 19.129 -7.672 -11.113 1.00 31.59 97 ILE A N 1
ATOM 789 C CA . ILE A 1 97 ? 19.491 -6.259 -11.303 1.00 31.59 97 ILE A CA 1
ATOM 790 C C . ILE A 1 97 ? 21.021 -6.222 -11.375 1.00 31.59 97 ILE A C 1
ATOM 792 O O . ILE A 1 97 ? 21.688 -6.591 -10.404 1.00 31.59 97 ILE A O 1
ATOM 796 N N . LYS A 1 98 ? 21.594 -5.723 -12.477 1.00 36.44 98 LYS A N 1
ATOM 797 C CA . LYS A 1 98 ? 23.020 -5.362 -12.541 1.00 36.44 98 LYS A CA 1
ATOM 798 C C . LYS A 1 98 ? 23.299 -4.098 -11.712 1.00 36.44 98 LYS A C 1
ATOM 800 O O . LYS A 1 98 ? 23.678 -3.056 -12.240 1.00 36.44 98 LYS A O 1
ATOM 805 N N . VAL A 1 99 ? 23.146 -4.188 -10.388 1.00 37.03 99 VAL A N 1
ATOM 806 C CA . VAL A 1 99 ? 23.671 -3.179 -9.455 1.00 37.03 99 VAL A CA 1
ATOM 807 C C . VAL A 1 99 ? 25.189 -3.346 -9.391 1.00 37.03 99 VAL A C 1
ATOM 809 O O . VAL A 1 99 ? 25.713 -4.027 -8.517 1.00 37.03 99 VAL A O 1
ATOM 812 N N . GLN A 1 100 ? 25.868 -2.719 -10.354 1.00 36.41 100 GLN A N 1
ATOM 813 C CA . GLN A 1 100 ? 27.326 -2.595 -10.456 1.00 36.41 100 GLN A CA 1
ATOM 814 C C . GLN A 1 100 ? 28.098 -3.924 -10.587 1.00 36.41 100 GLN A C 1
ATOM 816 O O . GLN A 1 100 ? 28.805 -4.358 -9.680 1.00 36.41 100 GLN A O 1
ATOM 821 N N . SER A 1 101 ? 28.069 -4.514 -11.785 1.00 30.19 101 SER A N 1
ATOM 822 C CA . SER A 1 101 ? 29.138 -5.405 -12.260 1.00 30.19 101 SER A CA 1
ATOM 823 C C . SER A 1 101 ? 29.394 -5.198 -13.760 1.00 30.19 101 SER A C 1
ATOM 825 O O . SER A 1 101 ? 28.522 -4.728 -14.492 1.00 30.19 101 SER A O 1
ATOM 827 N N . GLN A 1 102 ? 30.631 -5.454 -14.199 1.00 30.61 102 GLN A N 1
ATOM 828 C CA . GLN A 1 102 ? 31.157 -5.018 -15.501 1.00 30.61 102 GLN A CA 1
ATOM 829 C C . GLN A 1 102 ? 30.442 -5.648 -16.723 1.00 30.61 102 GLN A C 1
ATOM 831 O O . GLN A 1 102 ? 29.790 -6.693 -16.606 1.00 30.61 102 GLN A O 1
ATOM 836 N N . PRO A 1 103 ? 30.546 -5.027 -17.918 1.00 34.31 103 PRO A N 1
ATOM 837 C CA . PRO A 1 103 ? 29.975 -5.574 -19.145 1.00 34.31 103 PRO A CA 1
ATOM 838 C C . PRO A 1 103 ? 30.728 -6.834 -19.598 1.00 34.31 103 PRO A C 1
ATOM 840 O O . PRO A 1 103 ? 31.781 -6.768 -20.228 1.00 34.31 103 PRO A O 1
ATOM 843 N N . THR A 1 104 ? 30.154 -8.000 -19.309 1.00 34.72 104 THR A N 1
ATOM 844 C CA . THR A 1 104 ? 30.468 -9.244 -20.016 1.00 34.72 104 THR A CA 1
ATOM 845 C C . THR A 1 104 ? 30.024 -9.123 -21.476 1.00 34.72 104 THR A C 1
ATOM 847 O O . THR A 1 104 ? 28.887 -8.742 -21.746 1.00 34.72 104 THR A O 1
ATOM 850 N N . TYR A 1 105 ? 30.937 -9.407 -22.408 1.00 39.50 105 TYR A N 1
ATOM 851 C CA . TYR A 1 105 ? 30.750 -9.165 -23.842 1.00 39.50 105 TYR A CA 1
ATOM 852 C C . TYR A 1 105 ? 29.644 -10.043 -24.452 1.00 39.50 105 TYR A C 1
ATOM 854 O O . TYR A 1 105 ? 29.602 -11.251 -24.220 1.00 39.50 105 TYR A O 1
ATOM 862 N N . GLY A 1 106 ? 28.785 -9.429 -25.266 1.00 40.72 106 GLY A N 1
ATOM 863 C CA . GLY A 1 106 ? 27.643 -10.056 -25.935 1.00 40.72 106 GLY A CA 1
ATOM 864 C C . GLY A 1 106 ? 26.461 -9.089 -25.960 1.00 40.72 106 GLY A C 1
ATOM 865 O O . GLY A 1 106 ? 26.054 -8.615 -24.901 1.00 40.72 106 GLY A O 1
ATOM 866 N N . ASP A 1 107 ? 25.949 -8.763 -27.153 1.00 51.91 107 ASP A N 1
ATOM 867 C CA . ASP A 1 107 ? 24.976 -7.680 -27.364 1.00 51.91 107 ASP A CA 1
ATOM 868 C C . ASP A 1 107 ? 23.781 -7.779 -26.410 1.00 51.91 107 ASP A C 1
ATOM 870 O O . ASP A 1 107 ? 22.931 -8.669 -26.518 1.00 51.91 107 ASP A O 1
ATOM 874 N N . ASN A 1 108 ? 23.724 -6.858 -25.446 1.00 78.38 108 ASN A N 1
ATOM 875 C CA . ASN A 1 108 ? 22.764 -6.941 -24.360 1.00 78.38 108 ASN A CA 1
ATOM 876 C C . ASN A 1 108 ? 21.342 -6.746 -24.903 1.00 78.38 108 ASN A C 1
ATOM 878 O O . ASN A 1 108 ? 20.956 -5.674 -25.383 1.00 78.38 108 ASN A O 1
ATOM 882 N N . ILE A 1 109 ? 20.543 -7.808 -24.806 1.00 82.62 109 ILE A N 1
ATOM 883 C CA . ILE A 1 109 ? 19.159 -7.841 -25.278 1.00 82.62 109 ILE A CA 1
ATOM 884 C C . ILE A 1 109 ? 18.273 -6.811 -24.558 1.00 82.62 109 ILE A C 1
ATOM 886 O O . ILE A 1 109 ? 17.301 -6.332 -25.145 1.00 82.62 109 ILE A O 1
ATOM 890 N N . TYR A 1 110 ? 18.634 -6.417 -23.330 1.00 86.38 110 TYR A N 1
ATOM 891 C CA . TYR A 1 110 ? 17.949 -5.372 -22.570 1.00 86.38 110 TYR A CA 1
ATOM 892 C C . TYR A 1 110 ? 18.298 -3.968 -23.078 1.00 86.38 110 TYR A C 1
ATOM 894 O O . TYR A 1 110 ? 17.384 -3.210 -23.391 1.00 86.38 110 TYR A O 1
ATOM 902 N N . ASP A 1 111 ? 19.580 -3.652 -23.287 1.00 86.50 111 ASP A N 1
ATOM 903 C CA . ASP A 1 111 ? 20.001 -2.362 -23.865 1.00 86.50 111 ASP A CA 1
ATOM 904 C C . ASP A 1 111 ? 19.424 -2.192 -25.278 1.00 86.50 111 ASP A C 1
ATOM 906 O O . ASP A 1 111 ? 18.914 -1.132 -25.641 1.00 86.50 111 ASP A O 1
ATOM 910 N N . THR A 1 112 ? 19.389 -3.286 -26.045 1.00 88.69 112 THR A N 1
ATOM 911 C CA . THR A 1 112 ? 18.760 -3.349 -27.372 1.00 88.69 112 THR A CA 1
ATOM 912 C C . THR A 1 112 ? 17.244 -3.108 -27.318 1.00 88.69 112 THR A C 1
ATOM 914 O O . THR A 1 112 ? 16.678 -2.523 -28.246 1.00 88.69 112 THR A O 1
ATOM 917 N N . ALA A 1 113 ? 16.563 -3.537 -26.249 1.00 90.94 113 ALA A N 1
ATOM 918 C CA . ALA A 1 113 ? 15.139 -3.278 -26.035 1.00 90.94 113 ALA A CA 1
ATOM 919 C C . ALA A 1 113 ? 14.875 -1.834 -25.580 1.00 90.94 113 ALA A C 1
ATOM 921 O O . ALA A 1 113 ? 13.937 -1.206 -26.076 1.00 90.94 113 ALA A O 1
ATOM 922 N N . CYS A 1 114 ? 15.718 -1.291 -24.699 1.00 91.81 114 CYS A N 1
ATOM 923 C CA . CYS A 1 114 ? 15.698 0.119 -24.316 1.00 91.81 114 CYS A CA 1
ATOM 924 C C . CYS A 1 114 ? 15.906 1.022 -25.533 1.00 91.81 114 CYS A C 1
ATOM 926 O O . CYS A 1 114 ? 15.115 1.933 -25.751 1.00 91.81 114 CYS A O 1
ATOM 928 N N . GLU A 1 115 ? 16.880 0.722 -26.391 1.00 92.88 115 GLU A N 1
ATOM 929 C CA . GLU A 1 115 ? 17.112 1.485 -27.618 1.00 92.88 115 GLU A CA 1
ATOM 930 C C . GLU A 1 115 ? 15.957 1.342 -28.624 1.00 92.88 115 GLU A C 1
ATOM 932 O O . GLU A 1 115 ? 15.509 2.323 -29.218 1.00 92.88 115 GLU A O 1
ATOM 937 N N . ALA A 1 116 ? 15.368 0.147 -28.750 1.00 94.62 116 ALA A N 1
ATOM 938 C CA . ALA A 1 116 ? 14.157 -0.036 -29.550 1.00 94.62 116 ALA A CA 1
ATOM 939 C C . ALA A 1 116 ? 12.954 0.781 -29.030 1.00 94.62 116 ALA A C 1
ATOM 941 O O . ALA A 1 116 ? 12.108 1.178 -29.833 1.00 94.62 116 ALA A O 1
ATOM 942 N N . ALA A 1 117 ? 12.876 1.041 -27.720 1.00 96.00 117 ALA A N 1
ATOM 943 C CA . ALA A 1 117 ? 11.867 1.906 -27.110 1.00 96.00 117 ALA A CA 1
ATOM 944 C C . ALA A 1 117 ? 12.198 3.405 -27.240 1.00 96.00 117 ALA A C 1
ATOM 946 O O . ALA A 1 117 ? 11.294 4.199 -27.496 1.00 96.00 117 ALA A O 1
ATOM 947 N N . ARG A 1 118 ? 13.479 3.774 -27.109 1.00 94.88 118 ARG A N 1
ATOM 948 C CA . ARG A 1 118 ? 14.014 5.144 -27.200 1.00 94.88 118 ARG A CA 1
ATOM 949 C C . ARG A 1 118 ? 13.906 5.735 -28.607 1.00 94.88 118 ARG A C 1
ATOM 951 O O . ARG A 1 118 ? 13.571 6.906 -28.733 1.00 94.88 118 ARG A O 1
ATOM 958 N N . SER A 1 119 ? 14.131 4.914 -29.633 1.00 95.75 119 SER A N 1
ATOM 959 C CA . SER A 1 119 ? 14.116 5.313 -31.050 1.00 95.75 119 SER A CA 1
ATOM 960 C C . SER A 1 119 ? 12.867 4.837 -31.818 1.00 95.75 119 SER A C 1
ATOM 962 O O . SER A 1 119 ? 12.852 4.802 -33.046 1.00 95.75 119 SER A O 1
ATOM 964 N N . GLY A 1 120 ? 11.797 4.429 -31.123 1.00 96.19 120 GLY A N 1
ATOM 965 C CA . GLY A 1 120 ? 10.480 4.200 -31.742 1.00 96.19 120 GLY A CA 1
ATOM 966 C C . GLY A 1 120 ? 10.317 2.908 -32.558 1.00 96.19 120 GLY A C 1
ATOM 967 O O . GLY A 1 120 ? 9.274 2.697 -33.186 1.00 96.19 120 GLY A O 1
ATOM 968 N N . HIS A 1 121 ? 11.293 1.996 -32.526 1.00 96.44 121 HIS A N 1
ATOM 969 C CA . HIS A 1 121 ? 11.297 0.740 -33.284 1.00 96.44 121 HIS A CA 1
ATOM 970 C C . HIS A 1 121 ? 10.391 -0.346 -32.663 1.00 96.44 121 HIS A C 1
ATOM 972 O O . HIS A 1 121 ? 10.847 -1.429 -32.281 1.00 96.44 121 HIS A O 1
ATOM 978 N N . LEU A 1 122 ? 9.074 -0.103 -32.642 1.00 96.94 122 LEU A N 1
ATOM 979 C CA . LEU A 1 122 ? 8.051 -1.006 -32.088 1.00 96.94 122 LEU A CA 1
ATOM 980 C C . LEU A 1 122 ? 8.160 -2.457 -32.598 1.00 96.94 122 LEU A C 1
ATOM 982 O O . LEU A 1 122 ? 7.880 -3.389 -31.848 1.00 96.94 122 LEU A O 1
ATOM 986 N N . VAL A 1 123 ? 8.567 -2.672 -33.855 1.00 96.31 123 VAL A N 1
ATOM 987 C CA . VAL A 1 123 ? 8.763 -4.023 -34.421 1.00 96.31 123 VAL A CA 1
ATOM 988 C C . VAL A 1 123 ? 9.962 -4.735 -33.782 1.00 96.31 123 VAL A C 1
ATOM 990 O O . VAL A 1 123 ? 9.843 -5.906 -33.428 1.00 96.31 123 VAL A O 1
ATOM 993 N N . ARG A 1 124 ? 11.085 -4.035 -33.561 1.00 93.81 124 ARG A N 1
ATOM 994 C CA . ARG A 1 124 ? 12.283 -4.586 -32.900 1.00 93.81 124 ARG A CA 1
ATOM 995 C C . ARG A 1 124 ? 11.962 -4.967 -31.454 1.00 93.81 124 ARG A C 1
ATOM 997 O O . ARG A 1 124 ? 12.220 -6.099 -31.053 1.00 93.81 124 ARG A O 1
ATOM 1004 N N . LEU A 1 125 ? 11.287 -4.076 -30.722 1.00 94.31 125 LEU A N 1
ATOM 1005 C CA . LEU A 1 125 ? 10.825 -4.331 -29.354 1.00 94.31 125 LEU A CA 1
ATOM 1006 C C . LEU A 1 125 ? 9.835 -5.513 -29.281 1.00 94.31 125 LEU A C 1
ATOM 1008 O O . LEU A 1 125 ? 9.980 -6.384 -28.425 1.00 94.31 125 LEU A O 1
ATOM 1012 N N . LYS A 1 126 ? 8.875 -5.599 -30.217 1.00 94.50 126 LYS A N 1
ATOM 1013 C CA . LYS A 1 126 ? 7.941 -6.737 -30.348 1.00 94.50 126 LYS A CA 1
ATOM 1014 C C . LYS A 1 126 ? 8.639 -8.067 -30.630 1.00 94.50 126 LYS A C 1
ATOM 1016 O O . LYS A 1 126 ? 8.134 -9.100 -30.201 1.00 94.50 126 LYS A O 1
ATOM 1021 N N . THR A 1 127 ? 9.748 -8.070 -31.367 1.00 91.44 127 THR A N 1
ATOM 1022 C CA . THR A 1 127 ? 10.530 -9.287 -31.631 1.00 91.44 127 THR A CA 1
ATOM 1023 C C . THR A 1 127 ? 11.325 -9.713 -30.399 1.00 91.44 127 THR A C 1
ATOM 1025 O O . THR A 1 127 ? 11.303 -10.890 -30.052 1.00 91.44 127 THR A O 1
ATOM 1028 N N . ILE A 1 128 ? 11.942 -8.769 -29.682 1.00 89.12 128 ILE A N 1
ATOM 1029 C CA . ILE A 1 128 ? 12.679 -9.055 -28.441 1.00 89.12 128 ILE A CA 1
ATOM 1030 C C . ILE A 1 128 ? 11.740 -9.624 -27.364 1.00 89.12 128 ILE A C 1
ATOM 1032 O O . ILE A 1 128 ? 12.003 -10.692 -26.818 1.00 89.12 128 ILE A O 1
ATOM 1036 N N . LEU A 1 129 ? 10.584 -8.990 -27.137 1.00 87.19 129 LEU A N 1
ATOM 1037 C CA . LEU A 1 129 ? 9.575 -9.426 -26.156 1.00 87.19 129 LEU A CA 1
ATOM 1038 C C . LEU A 1 129 ? 8.749 -10.663 -26.582 1.00 87.19 129 LEU A C 1
ATOM 1040 O O . LEU A 1 129 ? 7.807 -11.045 -25.888 1.00 87.19 129 LEU A O 1
ATOM 1044 N N . LYS A 1 130 ? 9.083 -11.311 -27.707 1.00 87.50 130 LYS A N 1
ATOM 1045 C CA . LYS A 1 130 ? 8.626 -12.679 -28.027 1.00 87.50 130 LYS A CA 1
ATOM 1046 C C . LYS A 1 130 ? 9.577 -13.757 -27.500 1.00 87.50 130 LYS A C 1
ATOM 1048 O O . LYS A 1 130 ? 9.191 -14.925 -27.456 1.00 87.50 130 LYS A O 1
ATOM 1053 N N . HIS A 1 131 ? 10.811 -13.406 -27.141 1.00 78.25 131 HIS A N 1
ATOM 1054 C CA . HIS A 1 131 ? 11.792 -14.368 -26.658 1.00 78.25 131 HIS A CA 1
ATOM 1055 C C . HIS A 1 131 ? 11.423 -14.819 -25.237 1.00 78.25 131 HIS A C 1
ATOM 1057 O O . HIS A 1 131 ? 11.282 -13.986 -24.345 1.00 78.25 131 HIS A O 1
ATOM 1063 N N . ARG A 1 132 ? 11.267 -16.134 -25.004 1.00 66.12 132 ARG A N 1
ATOM 1064 C CA . ARG A 1 132 ? 10.655 -16.684 -23.768 1.00 66.12 132 ARG A CA 1
ATOM 1065 C C . ARG A 1 132 ? 11.319 -16.255 -22.449 1.00 66.12 132 ARG A C 1
ATOM 1067 O O . ARG A 1 132 ? 10.683 -16.363 -21.410 1.00 66.12 132 ARG A O 1
ATOM 1074 N N . ARG A 1 133 ? 12.573 -15.791 -22.492 1.00 75.75 133 ARG A N 1
ATOM 1075 C CA . ARG A 1 133 ? 13.362 -15.345 -21.328 1.00 75.75 133 ARG A CA 1
ATOM 1076 C C . ARG A 1 133 ? 13.333 -13.827 -21.076 1.00 75.75 133 ARG A C 1
ATOM 1078 O O . ARG A 1 133 ? 14.025 -13.373 -20.177 1.00 75.75 133 ARG A O 1
ATOM 1085 N N . VAL A 1 134 ? 12.592 -13.033 -21.859 1.00 80.94 134 VAL A N 1
ATOM 1086 C CA . VAL A 1 134 ? 12.585 -11.560 -21.744 1.00 80.94 134 VAL A CA 1
ATOM 1087 C C . VAL A 1 134 ? 11.210 -11.052 -21.306 1.00 80.94 134 VAL A C 1
ATOM 1089 O O . VAL A 1 134 ? 10.256 -11.054 -22.084 1.00 80.94 134 VAL A O 1
ATOM 1092 N N . ASN A 1 135 ? 11.116 -10.570 -20.067 1.00 83.81 135 ASN A N 1
ATOM 1093 C CA . ASN A 1 135 ? 9.941 -9.892 -19.518 1.00 83.81 135 ASN A CA 1
ATOM 1094 C C . ASN A 1 135 ? 10.198 -8.377 -19.465 1.00 83.81 135 ASN A C 1
ATOM 1096 O O . ASN A 1 135 ? 11.256 -7.930 -19.036 1.00 83.81 135 ASN A O 1
ATOM 1100 N N . ILE A 1 136 ? 9.211 -7.583 -19.891 1.00 87.75 136 ILE A N 1
ATOM 1101 C CA . ILE A 1 136 ? 9.313 -6.122 -20.052 1.00 87.75 136 ILE A CA 1
ATOM 1102 C C . ILE A 1 136 ? 9.684 -5.367 -18.765 1.00 87.75 136 ILE A C 1
ATOM 1104 O O . ILE A 1 136 ? 10.219 -4.264 -18.834 1.00 87.75 136 ILE A O 1
ATOM 1108 N N . ASN A 1 137 ? 9.407 -5.963 -17.605 1.00 84.56 137 ASN A N 1
ATOM 1109 C CA . ASN A 1 137 ? 9.655 -5.371 -16.292 1.00 84.56 137 ASN A CA 1
ATOM 1110 C C . ASN A 1 137 ? 11.076 -5.585 -15.761 1.00 84.56 137 ASN A C 1
ATOM 1112 O O . ASN A 1 137 ? 11.473 -4.906 -14.820 1.00 84.56 137 ASN A O 1
ATOM 1116 N N . ASP A 1 138 ? 11.836 -6.491 -16.377 1.00 79.88 138 ASP A N 1
ATOM 1117 C CA . ASP A 1 138 ? 13.226 -6.775 -16.004 1.00 79.88 138 ASP A CA 1
ATOM 1118 C C . ASP A 1 138 ? 14.209 -5.920 -16.836 1.00 79.88 138 ASP A C 1
ATOM 1120 O O . ASP A 1 138 ? 15.425 -6.037 -16.703 1.00 79.88 138 ASP A O 1
ATOM 1124 N N . ILE A 1 139 ? 13.675 -5.059 -17.715 1.00 84.19 139 ILE A N 1
ATOM 1125 C CA . ILE A 1 139 ? 14.417 -4.229 -18.666 1.00 84.19 139 ILE A CA 1
ATOM 1126 C C . ILE A 1 139 ? 14.569 -2.811 -18.112 1.00 84.19 139 ILE A C 1
ATOM 1128 O O . ILE A 1 139 ? 13.580 -2.107 -17.891 1.00 84.19 139 ILE A O 1
ATOM 1132 N N . PHE A 1 140 ? 15.820 -2.377 -17.974 1.00 82.94 140 PHE A N 1
ATOM 1133 C CA . PHE A 1 140 ? 16.217 -1.031 -17.567 1.00 82.94 140 PHE A CA 1
ATOM 1134 C C . PHE A 1 140 ? 17.401 -0.572 -18.429 1.00 82.94 140 PHE A C 1
ATOM 1136 O O . PHE A 1 140 ? 18.211 -1.407 -18.827 1.00 82.94 140 PHE A O 1
ATOM 1143 N N . ASP A 1 141 ? 17.511 0.726 -18.728 1.00 82.50 141 ASP A N 1
ATOM 1144 C CA . ASP A 1 141 ? 18.745 1.303 -19.284 1.00 82.50 141 ASP A CA 1
ATOM 1145 C C . ASP A 1 141 ? 19.768 1.652 -18.186 1.00 82.50 141 ASP A C 1
ATOM 1147 O O . ASP A 1 141 ? 19.508 1.498 -16.991 1.00 82.50 141 ASP A O 1
ATOM 1151 N N . GLU A 1 142 ? 20.944 2.138 -18.588 1.00 79.06 142 GLU A N 1
ATOM 1152 C CA . GLU A 1 142 ? 22.039 2.534 -17.687 1.00 79.06 142 GLU A CA 1
ATOM 1153 C C . GLU A 1 142 ? 21.688 3.682 -16.715 1.00 79.06 142 GLU A C 1
ATOM 1155 O O . GLU A 1 142 ? 22.385 3.889 -15.722 1.00 79.06 142 GLU A O 1
ATOM 1160 N N . HIS A 1 143 ? 20.592 4.407 -16.961 1.00 75.06 143 HIS A N 1
ATOM 1161 C CA . HIS A 1 143 ? 20.046 5.435 -16.070 1.00 75.06 143 HIS A CA 1
ATOM 1162 C C . HIS A 1 143 ? 18.865 4.916 -15.228 1.00 75.06 143 HIS A C 1
ATOM 1164 O O . HIS A 1 143 ? 18.296 5.655 -14.427 1.00 75.06 143 HIS A O 1
ATOM 1170 N N . GLY A 1 144 ? 18.487 3.645 -15.389 1.00 77.38 144 GLY A N 1
ATOM 1171 C CA . GLY A 1 144 ? 17.381 3.020 -14.678 1.00 77.38 144 GLY A CA 1
ATOM 1172 C C . GLY A 1 144 ? 15.999 3.272 -15.288 1.00 77.38 144 GLY A C 1
ATOM 1173 O O . GLY A 1 144 ? 15.002 2.997 -14.618 1.00 77.38 144 GLY A O 1
ATOM 1174 N N . HIS A 1 145 ? 15.890 3.767 -16.523 1.00 83.50 145 HIS A N 1
ATOM 1175 C CA . HIS A 1 145 ? 14.601 3.905 -17.207 1.00 83.50 145 HIS A CA 1
ATOM 1176 C C . HIS A 1 145 ? 14.096 2.553 -17.715 1.00 83.50 145 HIS A C 1
ATOM 1178 O O . HIS A 1 145 ? 14.814 1.843 -18.416 1.00 83.50 145 HIS A O 1
ATOM 1184 N N . THR A 1 146 ? 12.827 2.226 -17.460 1.00 89.19 146 THR A N 1
ATOM 1185 C CA . THR A 1 146 ? 12.167 1.111 -18.167 1.00 89.19 146 THR A CA 1
ATOM 1186 C C . THR A 1 146 ? 11.802 1.518 -19.606 1.00 89.19 146 THR A C 1
ATOM 1188 O O . THR A 1 146 ? 11.627 2.713 -19.877 1.00 89.19 146 THR A O 1
ATOM 1191 N N . PRO A 1 147 ? 11.558 0.562 -20.528 1.00 93.06 147 PRO A N 1
ATOM 1192 C CA . PRO A 1 147 ? 11.044 0.845 -21.873 1.00 93.06 147 PRO A CA 1
ATOM 1193 C C . PRO A 1 147 ? 9.790 1.735 -21.915 1.00 93.06 147 PRO A C 1
ATOM 1195 O O . PRO A 1 147 ? 9.581 2.456 -22.888 1.00 93.06 147 PRO A O 1
ATOM 1198 N N . LEU A 1 148 ? 8.962 1.723 -20.861 1.00 94.31 148 LEU A N 1
ATOM 1199 C CA . LEU A 1 148 ? 7.797 2.603 -20.740 1.00 94.31 148 LEU A CA 1
ATOM 1200 C C . LEU A 1 148 ? 8.197 4.070 -20.486 1.00 94.31 148 LEU A C 1
ATOM 1202 O O . LEU A 1 148 ? 7.637 4.957 -21.126 1.00 94.31 148 LEU A O 1
ATOM 1206 N N . HIS A 1 149 ? 9.186 4.333 -19.623 1.00 90.88 149 HIS A N 1
ATOM 1207 C CA . HIS A 1 149 ? 9.703 5.691 -19.396 1.00 90.88 149 HIS A CA 1
ATOM 1208 C C . HIS A 1 149 ? 10.315 6.262 -20.684 1.00 90.88 149 HIS A C 1
ATOM 1210 O O . HIS A 1 149 ? 9.982 7.378 -21.080 1.00 90.88 149 HIS A O 1
ATOM 1216 N N . LEU A 1 150 ? 11.149 5.474 -21.376 1.00 92.31 150 LEU A N 1
ATOM 1217 C CA . LEU A 1 150 ? 11.791 5.876 -22.634 1.00 92.31 150 LEU A CA 1
ATOM 1218 C C . LEU A 1 150 ? 10.755 6.204 -23.717 1.00 92.31 150 LEU A C 1
ATOM 1220 O O . LEU A 1 150 ? 10.811 7.271 -24.329 1.00 92.31 150 LEU A O 1
ATOM 1224 N N . ALA A 1 151 ? 9.754 5.341 -23.899 1.00 95.00 151 ALA A N 1
ATOM 1225 C CA . ALA A 1 151 ? 8.693 5.571 -24.871 1.00 95.00 151 ALA A CA 1
ATOM 1226 C C . ALA A 1 151 ? 7.836 6.813 -24.550 1.00 95.00 151 ALA A C 1
ATOM 1228 O O . ALA A 1 151 ? 7.423 7.513 -25.473 1.00 95.00 151 ALA A O 1
ATOM 1229 N N . ILE A 1 152 ? 7.595 7.125 -23.269 1.00 93.12 152 ILE A N 1
ATOM 1230 C CA . ILE A 1 152 ? 6.893 8.353 -22.852 1.00 93.12 152 ILE A CA 1
ATOM 1231 C C . ILE A 1 152 ? 7.763 9.589 -23.100 1.00 93.12 152 ILE A C 1
ATOM 1233 O O . ILE A 1 152 ? 7.285 10.569 -23.677 1.00 93.12 152 ILE A O 1
ATOM 1237 N N . HIS A 1 153 ? 9.039 9.553 -22.703 1.00 90.69 153 HIS A N 1
ATOM 1238 C CA . HIS A 1 153 ? 9.974 10.666 -22.876 1.00 90.69 153 HIS A CA 1
ATOM 1239 C C . HIS A 1 153 ? 10.073 11.082 -24.352 1.00 90.69 153 HIS A C 1
ATOM 1241 O O . HIS A 1 153 ? 9.827 12.247 -24.680 1.00 90.69 153 HIS A O 1
ATOM 1247 N N . HIS A 1 154 ? 10.298 10.101 -25.234 1.00 91.44 154 HIS A N 1
ATOM 1248 C CA . HIS A 1 154 ? 10.451 10.266 -26.684 1.00 91.44 154 HIS A CA 1
ATOM 1249 C C . HIS A 1 154 ? 9.118 10.280 -27.468 1.00 91.44 154 HIS A C 1
ATOM 1251 O O . HIS A 1 154 ? 9.127 10.286 -28.697 1.00 91.44 154 HIS A O 1
ATOM 1257 N N . LYS A 1 155 ? 7.963 10.333 -26.781 1.00 93.19 155 LYS A N 1
ATOM 1258 C CA . LYS A 1 155 ? 6.610 10.434 -27.375 1.00 93.19 155 LYS A CA 1
ATOM 1259 C C . LYS A 1 155 ? 6.239 9.295 -28.342 1.00 93.19 155 LYS A C 1
ATOM 1261 O O . LYS A 1 155 ? 5.408 9.455 -29.237 1.00 93.19 155 LYS A O 1
ATOM 1266 N N . HIS A 1 156 ? 6.820 8.113 -28.166 1.00 95.50 156 HIS A N 1
ATOM 1267 C CA . HIS A 1 156 ? 6.518 6.926 -28.964 1.00 95.50 156 HIS A CA 1
ATOM 1268 C C . HIS A 1 156 ? 5.244 6.239 -28.454 1.00 95.50 156 HIS A C 1
ATOM 1270 O O . HIS A 1 156 ? 5.271 5.131 -27.919 1.00 95.50 156 HIS A O 1
ATOM 1276 N N . TRP A 1 157 ? 4.102 6.913 -28.612 1.00 94.50 157 TRP A N 1
ATOM 1277 C CA . TRP A 1 157 ? 2.795 6.518 -28.069 1.00 94.50 157 TRP A CA 1
ATOM 1278 C C . TRP A 1 157 ? 2.345 5.102 -28.475 1.00 94.50 157 TRP A C 1
ATOM 1280 O O . TRP A 1 157 ? 1.728 4.385 -27.688 1.00 94.50 157 TRP A O 1
ATOM 1290 N N . ASN A 1 158 ? 2.735 4.647 -29.668 1.00 95.62 158 ASN A N 1
ATOM 1291 C CA . ASN A 1 158 ? 2.527 3.276 -30.145 1.00 95.62 158 ASN A CA 1
ATOM 1292 C C . ASN A 1 158 ? 3.326 2.217 -29.351 1.00 95.62 158 ASN A C 1
ATOM 1294 O O . ASN A 1 158 ? 2.869 1.080 -29.222 1.00 95.62 158 ASN A O 1
ATOM 1298 N N . ILE A 1 159 ? 4.492 2.580 -28.810 1.00 97.44 159 ILE A N 1
ATOM 1299 C CA . ILE A 1 159 ? 5.260 1.774 -27.857 1.00 97.44 159 ILE A CA 1
ATOM 1300 C C . ILE A 1 159 ? 4.673 1.913 -26.454 1.00 97.44 159 ILE A C 1
ATOM 1302 O O . ILE A 1 159 ? 4.475 0.891 -25.812 1.00 97.44 159 ILE A O 1
ATOM 1306 N N . VAL A 1 160 ? 4.316 3.121 -26.001 1.00 96.06 160 VAL A N 1
ATOM 1307 C CA . VAL A 1 160 ? 3.699 3.342 -24.675 1.00 96.06 160 VAL A CA 1
ATOM 1308 C C . VAL A 1 160 ? 2.471 2.450 -24.476 1.00 96.06 160 VAL A C 1
ATOM 1310 O O . VAL A 1 160 ? 2.420 1.690 -23.509 1.00 96.06 160 VAL A O 1
ATOM 1313 N N . ARG A 1 161 ? 1.536 2.462 -25.437 1.00 95.19 161 ARG A N 1
ATOM 1314 C CA . ARG A 1 161 ? 0.352 1.587 -25.443 1.00 95.19 161 ARG A CA 1
ATOM 1315 C C . ARG A 1 161 ? 0.755 0.105 -25.391 1.00 95.19 161 ARG A C 1
ATOM 1317 O O . ARG A 1 161 ? 0.327 -0.604 -24.490 1.00 95.19 161 ARG A O 1
ATOM 1324 N N . TYR A 1 162 ? 1.676 -0.338 -26.254 1.00 95.50 162 TYR A N 1
ATOM 1325 C CA . TYR A 1 162 ? 2.158 -1.729 -26.268 1.00 95.50 162 TYR A CA 1
ATOM 1326 C C . TYR A 1 162 ? 2.872 -2.160 -24.970 1.00 95.50 162 TYR A C 1
ATOM 1328 O O . TYR A 1 162 ? 2.770 -3.321 -24.579 1.00 95.50 162 TYR A O 1
ATOM 1336 N N . CYS A 1 163 ? 3.576 -1.257 -24.284 1.00 94.56 163 CYS A N 1
ATOM 1337 C CA . CYS A 1 163 ? 4.192 -1.526 -22.985 1.00 94.56 163 CYS A CA 1
ATOM 1338 C C . CYS A 1 163 ? 3.126 -1.744 -21.899 1.00 94.56 163 CYS A C 1
ATOM 1340 O O . CYS A 1 163 ? 3.232 -2.695 -21.122 1.00 94.56 163 CYS A O 1
ATOM 1342 N N . ILE A 1 164 ? 2.074 -0.917 -21.880 1.00 92.44 164 ILE A N 1
ATOM 1343 C CA . ILE A 1 164 ? 0.925 -1.073 -20.972 1.00 92.44 164 ILE A CA 1
ATOM 1344 C C . ILE A 1 164 ? 0.199 -2.398 -21.262 1.00 92.44 164 ILE A C 1
ATOM 1346 O O . ILE A 1 164 ? -0.003 -3.194 -20.347 1.00 92.44 164 ILE A O 1
ATOM 1350 N N . ASP A 1 165 ? -0.078 -2.701 -22.536 1.00 91.38 165 ASP A N 1
ATOM 1351 C CA . ASP A 1 165 ? -0.706 -3.958 -22.986 1.00 91.38 165 ASP A CA 1
ATOM 1352 C C . ASP A 1 165 ? 0.119 -5.217 -22.629 1.00 91.38 165 ASP A C 1
ATOM 1354 O O . ASP A 1 165 ? -0.388 -6.341 -22.658 1.00 91.38 165 ASP A O 1
ATOM 1358 N N . ARG A 1 166 ? 1.412 -5.051 -22.311 1.00 90.19 166 ARG A N 1
ATOM 1359 C CA . ARG A 1 166 ? 2.327 -6.114 -21.860 1.00 90.19 166 ARG A CA 1
ATOM 1360 C C . ARG A 1 166 ? 2.521 -6.165 -20.345 1.00 90.19 166 ARG A C 1
ATOM 1362 O O . ARG A 1 166 ? 3.315 -6.977 -19.876 1.00 90.19 166 ARG A O 1
ATOM 1369 N N . GLY A 1 167 ? 1.787 -5.356 -19.582 1.00 88.06 167 GLY A N 1
ATOM 1370 C CA . GLY A 1 167 ? 1.873 -5.333 -18.124 1.00 88.06 167 GLY A CA 1
ATOM 1371 C C . GLY A 1 167 ? 3.179 -4.729 -17.607 1.00 88.06 167 GLY A C 1
ATOM 1372 O O . GLY A 1 167 ? 3.712 -5.209 -16.605 1.00 88.06 167 GLY A O 1
ATOM 1373 N N . ALA A 1 168 ? 3.707 -3.707 -18.291 1.00 89.56 168 ALA A N 1
ATOM 1374 C CA . ALA A 1 168 ? 4.778 -2.877 -17.748 1.00 89.56 168 ALA A CA 1
ATOM 1375 C C . ALA A 1 168 ? 4.338 -2.214 -16.431 1.00 89.56 168 ALA A C 1
ATOM 1377 O O . ALA A 1 168 ? 3.209 -1.733 -16.309 1.00 89.56 168 ALA A O 1
ATOM 1378 N N . TRP A 1 169 ? 5.230 -2.167 -15.443 1.00 87.31 169 TRP A N 1
ATOM 1379 C CA . TRP A 1 169 ? 4.976 -1.509 -14.167 1.00 87.31 169 TRP A CA 1
ATOM 1380 C C . TRP A 1 169 ? 4.784 -0.001 -14.365 1.00 87.31 169 TRP A C 1
ATOM 1382 O O . TRP A 1 169 ? 5.585 0.668 -15.019 1.00 87.31 169 TRP A O 1
ATOM 1392 N N . ILE A 1 170 ? 3.707 0.520 -13.774 1.00 88.25 170 ILE A N 1
ATOM 1393 C CA . ILE A 1 170 ? 3.337 1.946 -13.782 1.00 88.25 170 ILE A CA 1
ATOM 1394 C C . ILE A 1 170 ? 3.580 2.618 -12.421 1.00 88.25 170 ILE A C 1
ATOM 1396 O O . ILE A 1 170 ? 3.878 3.808 -12.369 1.00 88.25 170 ILE A O 1
ATOM 1400 N N . ASP A 1 171 ? 3.535 1.838 -11.335 1.00 86.25 171 ASP A N 1
ATOM 1401 C CA . ASP A 1 171 ? 3.887 2.240 -9.966 1.00 86.25 171 ASP A CA 1
ATOM 1402 C C . ASP A 1 171 ? 5.388 1.987 -9.737 1.00 86.25 171 ASP A C 1
ATOM 1404 O O . ASP A 1 171 ? 5.797 1.178 -8.900 1.00 86.25 171 ASP A O 1
ATOM 1408 N N . ILE A 1 172 ? 6.215 2.617 -10.572 1.00 82.81 172 ILE A N 1
ATOM 1409 C CA . ILE A 1 172 ? 7.675 2.565 -10.498 1.00 82.81 172 ILE A CA 1
ATOM 1410 C C . ILE A 1 172 ? 8.257 3.907 -10.933 1.00 82.81 172 ILE A C 1
ATOM 1412 O O . ILE A 1 172 ? 7.864 4.466 -11.954 1.00 82.81 172 ILE A O 1
ATOM 1416 N N . ARG A 1 173 ? 9.215 4.398 -10.151 1.00 79.50 173 ARG A N 1
ATOM 1417 C CA . ARG A 1 173 ? 10.217 5.383 -10.567 1.00 79.50 173 ARG A CA 1
ATOM 1418 C C . ARG A 1 173 ? 11.513 4.611 -10.784 1.00 79.50 173 ARG A C 1
ATOM 1420 O O . ARG A 1 173 ? 11.733 3.621 -10.087 1.00 79.50 173 ARG A O 1
ATOM 1427 N N . GLY A 1 174 ? 12.299 5.000 -11.783 1.00 63.66 174 GLY A N 1
ATOM 1428 C CA . GLY A 1 174 ? 13.413 4.191 -12.281 1.00 63.66 174 GLY A CA 1
ATOM 1429 C C . GLY A 1 174 ? 14.535 3.875 -11.275 1.00 63.66 174 GLY A C 1
ATOM 1430 O O . GLY A 1 174 ? 14.514 4.289 -10.116 1.00 63.66 174 GLY A O 1
ATOM 1431 N N . GLY A 1 175 ? 15.508 3.093 -11.748 1.00 53.62 175 GLY A N 1
ATOM 1432 C CA . GLY A 1 175 ? 16.580 2.478 -10.955 1.00 53.62 175 GLY A CA 1
ATOM 1433 C C . GLY A 1 175 ? 17.284 3.417 -9.965 1.00 53.62 175 GLY A C 1
ATOM 1434 O O . GLY A 1 175 ? 17.532 4.586 -10.242 1.00 53.62 175 GLY A O 1
ATOM 1435 N N . ALA A 1 176 ? 17.638 2.873 -8.797 1.00 48.22 176 ALA A N 1
ATOM 1436 C CA . ALA A 1 176 ? 17.930 3.618 -7.565 1.00 48.22 176 ALA A CA 1
ATOM 1437 C C . ALA A 1 176 ? 19.204 4.502 -7.546 1.00 48.22 176 ALA A C 1
ATOM 1439 O O . ALA A 1 176 ? 19.612 4.931 -6.467 1.00 48.22 176 ALA A O 1
ATOM 1440 N N . VAL A 1 177 ? 19.831 4.778 -8.696 1.00 48.25 177 VAL A N 1
ATOM 1441 C CA . VAL A 1 177 ? 21.059 5.588 -8.803 1.00 48.25 177 VAL A CA 1
ATOM 1442 C C . VAL A 1 177 ? 20.774 7.072 -8.545 1.00 48.25 177 VAL A C 1
ATOM 1444 O O . VAL A 1 177 ? 21.489 7.684 -7.757 1.00 48.25 177 VAL A O 1
ATOM 1447 N N . ASP A 1 178 ? 19.700 7.631 -9.121 1.00 47.47 178 ASP A N 1
ATOM 1448 C CA . ASP A 1 178 ? 19.174 8.947 -8.722 1.00 47.47 178 ASP A CA 1
ATOM 1449 C C . ASP A 1 178 ? 17.645 9.066 -8.883 1.00 47.47 178 ASP A C 1
ATOM 1451 O O . ASP A 1 178 ? 17.097 9.766 -9.740 1.00 47.47 178 ASP A O 1
ATOM 1455 N N . ALA A 1 179 ? 16.923 8.413 -7.975 1.00 46.09 179 ALA A N 1
ATOM 1456 C CA . ALA A 1 179 ? 15.475 8.562 -7.847 1.00 46.09 179 ALA A CA 1
ATOM 1457 C C . ALA A 1 179 ? 15.037 9.899 -7.189 1.00 46.09 179 ALA A C 1
ATOM 1459 O O . ALA A 1 179 ? 13.941 9.972 -6.635 1.00 46.09 179 ALA A O 1
ATOM 1460 N N . SER A 1 180 ? 15.868 10.956 -7.206 1.00 46.78 180 SER A N 1
ATOM 1461 C CA . SER A 1 180 ? 15.395 12.342 -7.022 1.00 46.78 180 SER A CA 1
ATOM 1462 C C . SER A 1 180 ? 14.914 12.980 -8.337 1.00 46.78 180 SER A C 1
ATOM 1464 O O . SER A 1 180 ? 14.088 13.890 -8.305 1.00 46.78 180 SER A O 1
ATOM 1466 N N . ILE A 1 181 ? 15.377 12.461 -9.483 1.00 53.94 181 ILE A N 1
ATOM 1467 C CA . ILE A 1 181 ? 15.039 12.947 -10.832 1.00 53.94 181 ILE A CA 1
ATOM 1468 C C . ILE A 1 181 ? 13.918 12.106 -11.469 1.00 53.94 181 ILE A C 1
ATOM 1470 O O . ILE A 1 181 ? 13.070 12.625 -12.195 1.00 53.94 181 ILE A O 1
ATOM 1474 N N . LEU A 1 182 ? 13.902 10.796 -11.202 1.00 64.69 182 LEU A N 1
ATOM 1475 C CA . LEU A 1 182 ? 13.045 9.844 -11.911 1.00 64.69 182 LEU A CA 1
ATOM 1476 C C . LEU A 1 182 ? 11.584 9.894 -11.426 1.00 64.69 182 LEU A C 1
ATOM 1478 O O . LEU A 1 182 ? 11.270 9.598 -10.274 1.00 64.69 182 LEU A O 1
ATOM 1482 N N . GLN A 1 183 ? 10.688 10.241 -12.348 1.00 80.56 183 GLN A N 1
ATOM 1483 C CA . GLN A 1 183 ? 9.232 10.285 -12.175 1.00 80.56 183 GLN A CA 1
ATOM 1484 C C . GLN A 1 183 ? 8.573 8.956 -12.574 1.00 80.56 183 GLN A C 1
ATOM 1486 O O . GLN A 1 183 ? 9.148 8.190 -13.342 1.00 80.56 183 GLN A O 1
ATOM 1491 N N . THR A 1 184 ? 7.357 8.677 -12.085 1.00 88.94 184 THR A N 1
ATOM 1492 C CA . THR A 1 184 ? 6.558 7.560 -12.621 1.00 88.94 184 THR A CA 1
ATOM 1493 C C . THR A 1 184 ? 6.112 7.840 -14.060 1.00 88.94 184 THR A C 1
ATOM 1495 O O . THR A 1 184 ? 5.919 9.005 -14.421 1.00 88.94 184 THR A O 1
ATOM 1498 N N . PRO A 1 185 ? 5.809 6.798 -14.860 1.00 91.12 185 PRO A N 1
ATOM 1499 C CA . PRO A 1 185 ? 5.132 6.929 -16.150 1.00 91.12 185 PRO A CA 1
ATOM 1500 C C . PRO A 1 185 ? 3.940 7.902 -16.143 1.00 91.12 185 PRO A C 1
ATOM 1502 O O . PRO A 1 185 ? 3.803 8.718 -17.053 1.00 91.12 185 PRO A O 1
ATOM 1505 N N . LEU A 1 186 ? 3.102 7.872 -15.099 1.00 91.44 186 LEU A N 1
ATOM 1506 C CA . LEU A 1 186 ? 1.968 8.790 -14.963 1.00 91.44 186 LEU A CA 1
ATOM 1507 C C . LEU A 1 186 ? 2.405 10.230 -14.639 1.00 91.44 186 LEU A C 1
ATOM 1509 O O . LEU A 1 186 ? 1.851 11.174 -15.197 1.00 91.44 186 LEU A O 1
ATOM 1513 N N . GLU A 1 187 ? 3.389 10.421 -13.757 1.00 90.19 187 GLU A N 1
ATOM 1514 C CA . GLU A 1 187 ? 3.909 11.753 -13.423 1.00 90.19 187 GLU A CA 1
ATOM 1515 C C . GLU A 1 187 ? 4.529 12.448 -14.648 1.00 90.19 187 GLU A C 1
ATOM 1517 O O . GLU A 1 187 ? 4.210 13.619 -14.878 1.00 90.19 187 GLU A O 1
ATOM 1522 N N . SER A 1 188 ? 5.290 11.717 -15.476 1.00 89.62 188 SER A N 1
ATOM 1523 C CA . SER A 1 188 ? 5.905 12.234 -16.712 1.00 89.62 188 SER A CA 1
ATOM 1524 C C . SER A 1 188 ? 4.895 12.561 -17.813 1.00 89.62 188 SER A C 1
ATOM 1526 O O . SER A 1 188 ? 5.083 13.519 -18.563 1.00 89.62 188 SER A O 1
ATOM 1528 N N . LEU A 1 189 ? 3.805 11.795 -17.927 1.00 91.06 189 LEU A N 1
ATOM 1529 C CA . LEU A 1 189 ? 2.703 12.155 -18.825 1.00 91.06 189 LEU A CA 1
ATOM 1530 C C . LEU A 1 189 ? 2.003 13.427 -18.340 1.00 91.06 189 LEU A C 1
ATOM 1532 O O . LEU A 1 189 ? 1.731 14.317 -19.139 1.00 91.06 189 LEU A O 1
ATOM 1536 N N . ILE A 1 190 ? 1.767 13.560 -17.033 1.00 89.69 190 ILE A N 1
ATOM 1537 C CA . ILE A 1 190 ? 1.146 14.764 -16.474 1.00 89.69 190 ILE A CA 1
ATOM 1538 C C . ILE A 1 190 ? 2.051 15.991 -16.664 1.00 89.69 190 ILE A C 1
ATOM 1540 O O . ILE A 1 190 ? 1.542 17.046 -17.019 1.00 89.69 190 ILE A O 1
ATOM 1544 N N . GLU A 1 191 ? 3.375 15.874 -16.533 1.00 87.50 191 GLU A N 1
ATOM 1545 C CA . GLU A 1 191 ? 4.294 16.971 -16.884 1.00 87.50 191 GLU A CA 1
ATOM 1546 C C . GLU A 1 191 ? 4.171 17.390 -18.363 1.00 87.50 191 GLU A C 1
ATOM 1548 O O . GLU A 1 191 ? 4.123 18.584 -18.664 1.00 87.50 191 GLU A O 1
ATOM 1553 N N . LYS A 1 192 ? 4.001 16.434 -19.287 1.00 87.00 192 LYS A N 1
ATOM 1554 C CA . LYS A 1 192 ? 3.731 16.719 -20.710 1.00 87.00 192 LYS A CA 1
ATOM 1555 C C . LYS A 1 192 ? 2.349 17.353 -20.951 1.00 87.00 192 LYS A C 1
ATOM 1557 O O . LYS A 1 192 ? 2.193 18.170 -21.857 1.00 87.00 192 LYS A O 1
ATOM 1562 N N . MET A 1 193 ? 1.356 17.067 -20.102 1.00 85.19 193 MET A N 1
ATOM 1563 C CA . MET A 1 193 ? 0.088 17.815 -20.080 1.00 85.19 193 MET A CA 1
ATOM 1564 C C . MET A 1 193 ? 0.280 19.251 -19.559 1.00 85.19 193 MET A C 1
ATOM 1566 O O . MET A 1 193 ? -0.372 20.170 -20.057 1.00 85.19 193 MET A O 1
ATOM 1570 N N . GLU A 1 194 ? 1.168 19.464 -18.582 1.00 84.69 194 GLU A N 1
ATOM 1571 C CA . GLU A 1 194 ? 1.502 20.788 -18.032 1.00 84.69 194 GLU A CA 1
ATOM 1572 C C . GLU A 1 194 ? 2.258 21.662 -19.058 1.00 84.69 194 GLU A C 1
ATOM 1574 O O . GLU A 1 194 ? 1.978 22.859 -19.155 1.00 84.69 194 GLU A O 1
ATOM 1579 N N . SER A 1 195 ? 3.116 21.074 -19.905 1.00 83.25 195 SER A N 1
ATOM 1580 C CA . SER A 1 195 ? 3.769 21.755 -21.042 1.00 83.25 195 SER A CA 1
ATOM 1581 C C . SER A 1 195 ? 2.881 21.929 -22.289 1.00 83.25 195 SER A C 1
ATOM 1583 O O . SER A 1 195 ? 3.298 22.572 -23.252 1.00 83.25 195 SER A O 1
ATOM 1585 N N . LYS A 1 196 ? 1.636 21.423 -22.257 1.00 75.75 196 LYS A N 1
ATOM 1586 C CA . LYS A 1 196 ? 0.636 21.438 -23.349 1.00 75.75 196 LYS A CA 1
ATOM 1587 C C . LYS A 1 196 ? 1.013 20.635 -24.606 1.00 75.75 196 LYS A C 1
ATOM 1589 O O . LYS A 1 196 ? 0.365 20.802 -25.641 1.00 75.75 196 LYS A O 1
ATOM 1594 N N . GLU A 1 197 ? 1.999 19.745 -24.533 1.00 67.69 197 GLU A N 1
ATOM 1595 C CA . GLU A 1 197 ? 2.357 18.863 -25.649 1.00 67.69 197 GLU A CA 1
ATOM 1596 C C . GLU A 1 197 ? 1.282 17.789 -25.878 1.00 67.69 197 GLU A C 1
ATOM 1598 O O . GLU A 1 197 ? 0.843 17.144 -24.930 1.00 67.69 197 GLU A O 1
ATOM 1603 N N . ASP A 1 198 ? 0.862 17.588 -27.136 1.00 64.12 198 ASP A N 1
ATOM 1604 C CA . ASP A 1 198 ? 0.011 16.473 -27.605 1.00 64.12 198 ASP A CA 1
ATOM 1605 C C . ASP A 1 198 ? -1.210 16.150 -26.714 1.00 64.12 198 ASP A C 1
ATOM 1607 O O . ASP A 1 198 ? -1.652 15.004 -26.606 1.00 64.12 198 ASP A O 1
ATOM 1611 N N . SER A 1 199 ? -1.766 17.191 -26.082 1.00 73.38 199 SER A N 1
ATOM 1612 C CA . SER A 1 199 ? -2.561 17.116 -24.845 1.00 73.38 199 SER A CA 1
ATOM 1613 C C . SER A 1 199 ? -3.681 16.067 -24.840 1.00 73.38 199 SER A C 1
ATOM 1615 O O . SER A 1 199 ? -3.911 15.423 -23.814 1.00 73.38 199 SER A O 1
ATOM 1617 N N . LYS A 1 200 ? -4.346 15.820 -25.978 1.00 87.12 200 LYS A N 1
ATOM 1618 C CA . LYS A 1 200 ? -5.379 14.778 -26.079 1.00 87.12 200 LYS A CA 1
ATOM 1619 C C . LYS A 1 200 ? -4.809 13.356 -25.982 1.00 87.12 200 LYS A C 1
ATOM 1621 O O . LYS A 1 200 ? -5.293 12.590 -25.158 1.00 87.12 200 LYS A O 1
ATOM 1626 N N . GLU A 1 201 ? -3.804 13.003 -26.784 1.00 89.88 201 GLU A N 1
ATOM 1627 C CA . GLU A 1 201 ? -3.216 11.650 -26.772 1.00 89.88 201 GLU A CA 1
ATOM 1628 C C . GLU A 1 201 ? -2.570 11.368 -25.409 1.00 89.88 201 GLU A C 1
ATOM 1630 O O . GLU A 1 201 ? -2.771 10.300 -24.838 1.00 89.88 201 GLU A O 1
ATOM 1635 N N . VAL A 1 202 ? -1.898 12.366 -24.823 1.00 90.88 202 VAL A N 1
ATOM 1636 C CA . VAL A 1 202 ? -1.340 12.269 -23.464 1.00 90.88 202 VAL A CA 1
ATOM 1637 C C . VAL A 1 202 ? -2.449 12.065 -22.418 1.00 90.88 202 VAL A C 1
ATOM 1639 O O . VAL A 1 202 ? -2.310 11.209 -21.545 1.00 90.88 202 VAL A O 1
ATOM 1642 N N . THR A 1 203 ? -3.583 12.771 -22.530 1.00 91.56 203 THR A N 1
ATOM 1643 C CA . THR A 1 203 ? -4.755 12.561 -21.655 1.00 91.56 203 THR A CA 1
ATOM 1644 C C . THR A 1 203 ? -5.330 11.152 -21.801 1.00 91.56 203 THR A C 1
ATOM 1646 O O . THR A 1 203 ? -5.611 10.499 -20.797 1.00 91.56 203 THR A O 1
ATOM 1649 N N . ASP A 1 204 ? -5.503 10.662 -23.028 1.00 92.56 204 ASP A N 1
ATOM 1650 C CA . ASP A 1 204 ? -6.096 9.347 -23.284 1.00 92.56 204 ASP A CA 1
ATOM 1651 C C . ASP A 1 204 ? -5.154 8.203 -22.834 1.00 92.56 204 ASP A C 1
ATOM 1653 O O . ASP A 1 204 ? -5.624 7.186 -22.318 1.00 92.56 204 ASP A O 1
ATOM 1657 N N . ILE A 1 205 ? -3.828 8.395 -22.889 1.00 93.88 205 ILE A N 1
ATOM 1658 C CA . ILE A 1 205 ? -2.837 7.483 -22.284 1.00 93.88 205 ILE A CA 1
ATOM 1659 C C . ILE A 1 205 ? -2.860 7.555 -20.747 1.00 93.88 205 ILE A C 1
ATOM 1661 O O . ILE A 1 205 ? -2.829 6.508 -20.097 1.00 93.88 205 ILE A O 1
ATOM 1665 N N . CYS A 1 206 ? -2.969 8.746 -20.142 1.00 93.75 206 CYS A N 1
ATOM 1666 C CA . CYS A 1 206 ? -3.162 8.888 -18.690 1.00 93.75 206 CYS A CA 1
ATOM 1667 C C . CYS A 1 206 ? -4.379 8.082 -18.210 1.00 93.75 206 CYS A C 1
ATOM 1669 O O . CYS A 1 206 ? -4.294 7.376 -17.204 1.00 93.75 206 CYS A O 1
ATOM 1671 N N . LYS A 1 207 ? -5.489 8.121 -18.959 1.00 93.69 207 LYS A N 1
ATOM 1672 C CA . LYS A 1 207 ? -6.673 7.295 -18.685 1.00 93.69 207 LYS A CA 1
ATOM 1673 C C . LYS A 1 207 ? -6.378 5.805 -18.817 1.00 93.69 207 LYS A C 1
ATOM 1675 O O . LYS A 1 207 ? -6.721 5.062 -17.904 1.00 93.69 207 LYS A O 1
ATOM 1680 N N . GLN A 1 208 ? -5.698 5.364 -19.880 1.00 92.06 208 GLN A N 1
ATOM 1681 C CA . GLN A 1 208 ? -5.328 3.951 -20.054 1.00 92.06 208 GLN A CA 1
ATOM 1682 C C . GLN A 1 208 ? -4.474 3.430 -18.880 1.00 92.06 208 GLN A C 1
ATOM 1684 O O . GLN A 1 208 ? -4.773 2.370 -18.328 1.00 92.06 208 GLN A O 1
ATOM 1689 N N . ILE A 1 209 ? -3.466 4.193 -18.436 1.00 92.25 209 ILE A N 1
ATOM 1690 C CA . ILE A 1 209 ? -2.629 3.845 -17.272 1.00 92.25 209 ILE A CA 1
ATOM 1691 C C . ILE A 1 209 ? -3.463 3.751 -15.990 1.00 92.25 209 ILE A C 1
ATOM 1693 O O . ILE A 1 209 ? -3.325 2.789 -15.233 1.00 92.25 209 ILE A O 1
ATOM 1697 N N . LEU A 1 210 ? -4.353 4.716 -15.744 1.00 92.75 210 LEU A N 1
ATOM 1698 C CA . LEU A 1 210 ? -5.226 4.688 -14.570 1.00 92.75 210 LEU A CA 1
ATOM 1699 C C . LEU A 1 210 ? -6.210 3.516 -14.616 1.00 92.75 210 LEU A C 1
ATOM 1701 O O . LEU A 1 210 ? -6.434 2.882 -13.589 1.00 92.75 210 LEU A O 1
ATOM 1705 N N . GLN A 1 211 ? -6.760 3.188 -15.784 1.00 88.06 211 GLN A N 1
ATOM 1706 C CA . GLN A 1 211 ? -7.723 2.102 -15.961 1.00 88.06 211 GLN A CA 1
ATOM 1707 C C . GLN A 1 211 ? -7.085 0.714 -15.792 1.00 88.06 211 GLN A C 1
ATOM 1709 O O . GLN A 1 211 ? -7.711 -0.148 -15.166 1.00 88.06 211 GLN A O 1
ATOM 1714 N N . GLU A 1 212 ? -5.841 0.502 -16.235 1.00 85.69 212 GLU A N 1
ATOM 1715 C CA . GLU A 1 212 ? -5.116 -0.776 -16.084 1.00 85.69 212 GLU A CA 1
ATOM 1716 C C . GLU A 1 212 ? -4.317 -0.934 -14.783 1.00 85.69 212 GLU A C 1
ATOM 1718 O O . GLU A 1 212 ? -3.708 -1.977 -14.540 1.00 85.69 212 GLU A O 1
ATOM 1723 N N . ARG A 1 213 ? -4.389 0.045 -13.878 1.00 89.00 213 ARG A N 1
ATOM 1724 C CA . ARG A 1 213 ? -3.735 -0.040 -12.570 1.00 89.00 213 ARG A CA 1
ATOM 1725 C C . ARG A 1 213 ? -4.277 -1.182 -11.700 1.00 89.00 213 ARG A C 1
ATOM 1727 O O . ARG A 1 213 ? -5.482 -1.415 -11.610 1.00 89.00 213 ARG A O 1
ATOM 1734 N N . THR A 1 214 ? -3.383 -1.899 -11.027 1.00 89.44 214 THR A N 1
ATOM 1735 C CA . THR A 1 214 ? -3.686 -3.092 -10.219 1.00 89.44 214 THR A CA 1
ATOM 1736 C C . THR A 1 214 ? -3.540 -2.818 -8.712 1.00 89.44 214 THR A C 1
ATOM 1738 O O . THR A 1 214 ? -3.355 -1.679 -8.272 1.00 89.44 214 THR A O 1
ATOM 1741 N N . VAL A 1 215 ? -3.716 -3.845 -7.875 1.00 89.56 215 VAL A N 1
ATOM 1742 C CA . VAL A 1 215 ? -3.085 -3.829 -6.543 1.00 89.56 215 VAL A CA 1
ATOM 1743 C C . VAL A 1 215 ? -1.582 -4.016 -6.722 1.00 89.56 215 VAL A C 1
ATOM 1745 O O . VAL A 1 215 ? -1.168 -4.699 -7.660 1.00 89.56 215 VAL A O 1
ATOM 1748 N N . TYR A 1 216 ? -0.778 -3.426 -5.836 1.00 90.38 216 TYR A N 1
ATOM 1749 C CA . TYR A 1 216 ? 0.678 -3.419 -5.978 1.00 90.38 216 TYR A CA 1
ATOM 1750 C C . TYR A 1 216 ? 1.238 -4.837 -6.174 1.00 90.38 216 TYR A C 1
ATOM 1752 O O . TYR A 1 216 ? 0.752 -5.797 -5.565 1.00 90.38 216 TYR A O 1
ATOM 1760 N N . SER A 1 217 ? 2.226 -5.005 -7.054 1.00 86.88 217 SER A N 1
ATOM 1761 C CA . SER A 1 217 ? 2.612 -6.339 -7.511 1.00 86.88 217 SER A CA 1
ATOM 1762 C C . SER A 1 217 ? 3.261 -7.156 -6.395 1.00 86.88 217 SER A C 1
ATOM 1764 O O . SER A 1 217 ? 4.337 -6.816 -5.902 1.00 86.88 217 SER A O 1
ATOM 1766 N N . ARG A 1 218 ? 2.663 -8.307 -6.060 1.00 88.31 218 ARG A N 1
ATOM 1767 C CA . ARG A 1 218 ? 3.298 -9.291 -5.170 1.00 88.31 218 ARG A CA 1
ATOM 1768 C C . ARG A 1 218 ? 4.672 -9.720 -5.708 1.00 88.31 218 ARG A C 1
ATOM 1770 O O . ARG A 1 218 ? 5.596 -9.855 -4.917 1.00 88.31 218 ARG A O 1
ATOM 1777 N N . LYS A 1 219 ? 4.838 -9.805 -7.037 1.00 84.25 219 LYS A N 1
ATOM 1778 C CA . LYS A 1 219 ? 6.138 -10.094 -7.665 1.00 84.25 219 LYS A CA 1
ATOM 1779 C C . LYS A 1 219 ? 7.181 -9.004 -7.397 1.00 84.25 219 LYS A C 1
ATOM 1781 O O . LYS A 1 219 ? 8.321 -9.354 -7.141 1.00 84.25 219 LYS A O 1
ATOM 1786 N N . GLN A 1 220 ? 6.814 -7.714 -7.403 1.00 84.81 220 GLN A N 1
ATOM 1787 C CA . GLN A 1 220 ? 7.749 -6.631 -7.036 1.00 84.81 220 GLN A CA 1
ATOM 1788 C C . GLN A 1 220 ? 8.184 -6.760 -5.568 1.00 84.81 220 GLN A C 1
ATOM 1790 O O . GLN A 1 220 ? 9.369 -6.640 -5.270 1.00 84.81 220 GLN A O 1
ATOM 1795 N N . ILE A 1 221 ? 7.242 -7.058 -4.664 1.00 89.75 221 ILE A N 1
ATOM 1796 C CA . ILE A 1 221 ? 7.522 -7.270 -3.234 1.00 89.75 221 ILE A CA 1
ATOM 1797 C C . ILE A 1 221 ? 8.469 -8.457 -3.032 1.00 89.75 221 ILE A C 1
ATOM 1799 O O . ILE A 1 221 ? 9.477 -8.329 -2.342 1.00 89.75 221 ILE A O 1
ATOM 1803 N N . GLU A 1 222 ? 8.164 -9.606 -3.635 1.00 87.50 222 GLU A N 1
ATOM 1804 C CA . GLU A 1 222 ? 8.983 -10.814 -3.511 1.00 87.50 222 GLU A CA 1
ATOM 1805 C C . GLU A 1 222 ? 10.373 -10.613 -4.123 1.00 87.50 222 GLU A C 1
ATOM 1807 O O . GLU A 1 222 ? 11.354 -10.951 -3.469 1.00 87.50 222 GLU A O 1
ATOM 1812 N N . TYR A 1 223 ? 10.466 -9.959 -5.286 1.00 84.38 223 TYR A N 1
ATOM 1813 C CA . TYR A 1 223 ? 11.728 -9.606 -5.941 1.00 84.38 223 TYR A CA 1
ATOM 1814 C C . TYR A 1 223 ? 12.618 -8.706 -5.074 1.00 84.38 223 TYR A C 1
ATOM 1816 O O . TYR A 1 223 ? 13.798 -8.994 -4.895 1.00 84.38 223 TYR A O 1
ATOM 1824 N N . ALA A 1 224 ? 12.052 -7.658 -4.469 1.00 86.75 224 ALA A N 1
ATOM 1825 C CA . ALA A 1 224 ? 12.784 -6.779 -3.561 1.00 86.75 224 ALA A CA 1
ATOM 1826 C C . ALA A 1 224 ? 13.262 -7.508 -2.295 1.00 86.75 224 ALA A C 1
ATOM 1828 O O . ALA A 1 224 ? 14.368 -7.260 -1.817 1.00 86.75 224 ALA A O 1
ATOM 1829 N N . ILE A 1 225 ? 12.446 -8.418 -1.752 1.00 88.50 225 ILE A N 1
ATOM 1830 C CA . ILE A 1 225 ? 12.825 -9.231 -0.591 1.00 88.50 225 ILE A CA 1
ATOM 1831 C C . ILE A 1 225 ? 13.934 -10.221 -0.964 1.00 88.50 225 ILE A C 1
ATOM 1833 O O . ILE A 1 225 ? 14.884 -10.369 -0.197 1.00 88.50 225 ILE A O 1
ATOM 1837 N N . ASP A 1 226 ? 13.841 -10.880 -2.122 1.00 83.88 226 ASP A N 1
ATOM 1838 C CA . ASP A 1 226 ? 14.861 -11.819 -2.592 1.00 83.88 226 ASP A CA 1
ATOM 1839 C C . ASP A 1 226 ? 16.180 -11.122 -2.914 1.00 83.88 226 ASP A C 1
ATOM 1841 O O . ASP A 1 226 ? 17.204 -11.565 -2.412 1.00 83.88 226 ASP A O 1
ATOM 1845 N N . TYR A 1 227 ? 16.164 -9.972 -3.594 1.00 83.75 227 TYR A N 1
ATOM 1846 C CA . TYR A 1 227 ? 17.356 -9.148 -3.827 1.00 83.75 227 TYR A CA 1
ATOM 1847 C C . TYR A 1 227 ? 18.140 -8.861 -2.534 1.00 83.75 227 TYR A C 1
ATOM 1849 O O . TYR A 1 227 ? 19.363 -9.019 -2.494 1.00 83.75 227 TYR A O 1
ATOM 1857 N N . VAL A 1 228 ? 17.449 -8.488 -1.448 1.00 84.50 228 VAL A N 1
ATOM 1858 C CA . VAL A 1 228 ? 18.106 -8.274 -0.148 1.00 84.50 228 VAL A CA 1
ATOM 1859 C C . VAL A 1 228 ? 18.560 -9.599 0.464 1.00 84.50 228 VAL A C 1
ATOM 1861 O O . VAL A 1 228 ? 19.709 -9.709 0.885 1.00 84.50 228 VAL A O 1
ATOM 1864 N N . LYS A 1 229 ? 17.696 -10.620 0.488 1.00 83.44 229 LYS A N 1
ATOM 1865 C CA . LYS A 1 229 ? 17.998 -11.959 1.022 1.00 83.44 229 LYS A CA 1
ATOM 1866 C C . LYS A 1 229 ? 19.248 -12.565 0.362 1.00 83.44 229 LYS A C 1
ATOM 1868 O O . LYS A 1 229 ? 20.122 -13.047 1.073 1.00 83.44 229 LYS A O 1
ATOM 1873 N N . ASP A 1 230 ? 19.366 -12.473 -0.960 1.00 81.00 230 ASP A N 1
ATOM 1874 C CA . ASP A 1 230 ? 20.483 -12.996 -1.754 1.00 81.00 230 ASP A CA 1
ATOM 1875 C C . ASP A 1 230 ? 21.772 -12.192 -1.515 1.00 81.00 230 ASP A C 1
ATOM 1877 O O . ASP A 1 230 ? 22.840 -12.774 -1.327 1.00 81.00 230 ASP A O 1
ATOM 1881 N N . LYS A 1 231 ? 21.697 -10.855 -1.391 1.00 79.69 231 LYS A N 1
ATOM 1882 C CA . LYS A 1 231 ? 22.857 -10.050 -0.957 1.00 79.69 231 LYS A CA 1
ATOM 1883 C C . LYS A 1 231 ? 23.365 -10.446 0.436 1.00 79.69 231 LYS A C 1
ATOM 1885 O O . LYS A 1 231 ? 24.580 -10.402 0.665 1.00 79.69 231 LYS A O 1
ATOM 1890 N N . LEU A 1 232 ? 22.472 -10.865 1.338 1.00 72.69 232 LEU A N 1
ATOM 1891 C CA . LEU A 1 232 ? 22.793 -11.301 2.704 1.00 72.69 232 LEU A CA 1
ATOM 1892 C C . LEU A 1 232 ? 23.357 -12.737 2.810 1.00 72.69 232 LEU A C 1
ATOM 1894 O O . LEU A 1 232 ? 23.820 -13.127 3.885 1.00 72.69 232 LEU A O 1
ATOM 1898 N N . ILE A 1 233 ? 23.361 -13.508 1.721 1.00 69.00 233 ILE A N 1
ATOM 1899 C CA . ILE A 1 233 ? 23.785 -14.917 1.665 1.00 69.00 233 ILE A CA 1
ATOM 1900 C C . ILE A 1 233 ? 25.075 -15.055 0.833 1.00 69.00 233 ILE A C 1
ATOM 1902 O O . ILE A 1 233 ? 25.302 -14.274 -0.089 1.00 69.00 233 ILE A O 1
ATOM 1906 N N . ASP A 1 234 ? 25.975 -15.977 1.180 1.00 58.84 234 ASP A N 1
ATOM 1907 C CA . ASP A 1 234 ? 27.202 -16.252 0.415 1.00 58.84 234 ASP A CA 1
ATOM 1908 C C . ASP A 1 234 ? 27.006 -17.275 -0.717 1.00 58.84 234 ASP A C 1
ATOM 1910 O O . ASP A 1 234 ? 25.927 -17.829 -0.910 1.00 58.84 234 ASP A O 1
ATOM 1914 N N . GLY A 1 235 ? 28.064 -17.513 -1.499 1.00 50.28 235 GLY A N 1
ATOM 1915 C CA . GLY A 1 235 ? 28.029 -18.454 -2.623 1.00 50.28 235 GLY A CA 1
ATOM 1916 C C . GLY A 1 235 ? 27.798 -19.920 -2.229 1.00 50.28 235 GLY A C 1
ATOM 1917 O O . GLY A 1 235 ? 27.576 -20.735 -3.116 1.00 50.28 235 GLY A O 1
ATOM 1918 N N . GLY A 1 236 ? 27.841 -20.256 -0.933 1.00 42.34 236 GLY A N 1
ATOM 1919 C CA . GLY A 1 236 ? 27.507 -21.575 -0.390 1.00 42.34 236 GLY A CA 1
ATOM 1920 C C . GLY A 1 236 ? 26.118 -21.645 0.257 1.00 42.34 236 GLY A C 1
ATOM 1921 O O . GLY A 1 236 ? 25.784 -22.664 0.856 1.00 42.34 236 GLY A O 1
ATOM 1922 N N . GLY A 1 237 ? 25.308 -20.583 0.174 1.00 54.03 237 GLY A N 1
ATOM 1923 C CA . GLY A 1 237 ? 23.969 -20.539 0.770 1.00 54.03 237 GLY A CA 1
ATOM 1924 C C . GLY A 1 237 ? 23.937 -20.181 2.262 1.00 54.03 237 GLY A C 1
ATOM 1925 O O . GLY A 1 237 ? 22.864 -20.194 2.866 1.00 54.03 237 GLY A O 1
ATOM 1926 N N . ILE A 1 238 ? 25.074 -19.831 2.873 1.00 56.09 238 ILE A N 1
ATOM 1927 C CA . ILE A 1 238 ? 25.164 -19.505 4.303 1.00 56.09 238 ILE A CA 1
ATOM 1928 C C . ILE A 1 238 ? 24.913 -18.000 4.508 1.00 56.09 238 ILE A C 1
ATOM 1930 O O . ILE A 1 238 ? 25.294 -17.163 3.690 1.00 56.09 238 ILE A O 1
ATOM 1934 N N . SER A 1 239 ? 24.253 -17.617 5.611 1.00 59.53 239 SER A N 1
ATOM 1935 C CA . SER A 1 239 ? 24.109 -16.198 5.974 1.00 59.53 239 SER A CA 1
ATOM 1936 C C . SER A 1 239 ? 25.487 -15.601 6.255 1.00 59.53 239 SER A C 1
ATOM 1938 O O . SER A 1 239 ? 26.111 -15.937 7.262 1.00 59.53 239 SER A O 1
ATOM 1940 N N . LYS A 1 240 ? 25.918 -14.645 5.428 1.00 57.66 240 LYS A N 1
ATOM 1941 C CA . LYS A 1 240 ? 27.172 -13.908 5.625 1.00 57.66 240 LYS A CA 1
ATOM 1942 C C . LYS A 1 240 ? 27.195 -13.229 7.002 1.00 57.66 240 LYS A C 1
ATOM 1944 O O . LYS A 1 240 ? 26.178 -12.708 7.470 1.00 57.66 240 LYS A O 1
ATOM 1949 N N . ALA A 1 241 ? 28.381 -13.145 7.603 1.00 56.62 241 ALA A N 1
ATOM 1950 C CA . ALA A 1 241 ? 28.644 -12.301 8.768 1.00 56.62 241 ALA A CA 1
ATOM 1951 C C . ALA A 1 241 ? 28.737 -10.823 8.335 1.00 56.62 241 ALA A C 1
ATOM 1953 O O . ALA A 1 241 ? 29.820 -10.294 8.098 1.00 56.62 241 ALA A O 1
ATOM 1954 N N . ILE A 1 242 ? 27.580 -10.182 8.164 1.00 60.34 242 ILE A N 1
ATOM 1955 C CA . ILE A 1 242 ? 27.449 -8.807 7.665 1.00 60.34 242 ILE A CA 1
ATOM 1956 C C . ILE A 1 242 ? 27.344 -7.827 8.834 1.00 60.34 242 ILE A C 1
ATOM 1958 O O . ILE A 1 242 ? 26.603 -8.060 9.788 1.00 60.34 242 ILE A O 1
ATOM 1962 N N . ASP A 1 243 ? 28.075 -6.716 8.750 1.00 66.81 243 ASP A N 1
ATOM 1963 C CA . ASP A 1 243 ? 27.989 -5.639 9.731 1.00 66.81 243 ASP A CA 1
ATOM 1964 C C . ASP A 1 243 ? 26.652 -4.881 9.628 1.00 66.81 243 ASP A C 1
ATOM 1966 O O . ASP A 1 243 ? 26.026 -4.806 8.567 1.00 66.81 243 ASP A O 1
ATOM 1970 N N . THR A 1 244 ? 26.225 -4.260 10.729 1.00 69.19 244 THR A N 1
ATOM 1971 C CA . THR A 1 244 ? 24.923 -3.584 10.805 1.00 69.19 244 THR A CA 1
ATOM 1972 C C . THR A 1 244 ? 24.727 -2.531 9.710 1.00 69.19 244 THR A C 1
ATOM 1974 O O . THR A 1 244 ? 23.628 -2.428 9.179 1.00 69.19 244 THR A O 1
ATOM 1977 N N . LYS A 1 245 ? 25.767 -1.780 9.321 1.00 73.31 245 LYS A N 1
ATOM 1978 C CA . LYS A 1 245 ? 25.661 -0.700 8.325 1.00 73.31 245 LYS A CA 1
ATOM 1979 C C . LYS A 1 245 ? 25.478 -1.253 6.908 1.00 73.31 245 LYS A C 1
ATOM 1981 O O . LYS A 1 245 ? 24.730 -0.679 6.117 1.00 73.31 245 LYS A O 1
ATOM 1986 N N . SER A 1 246 ? 26.116 -2.375 6.588 1.00 75.44 246 SER A N 1
ATOM 1987 C CA . SER A 1 246 ? 25.908 -3.074 5.314 1.00 75.44 246 SER A CA 1
ATOM 1988 C C . SER A 1 246 ? 24.513 -3.715 5.235 1.00 75.44 246 SER A C 1
ATOM 1990 O O . SER A 1 246 ? 23.838 -3.580 4.215 1.00 75.44 246 SER A O 1
ATOM 1992 N N . TYR A 1 247 ? 24.025 -4.322 6.327 1.00 80.31 247 TYR A N 1
ATOM 1993 C CA . TYR A 1 247 ? 22.644 -4.827 6.423 1.00 80.31 247 TYR A CA 1
ATOM 1994 C C . TYR A 1 247 ? 21.607 -3.697 6.257 1.00 80.31 247 TYR A C 1
ATOM 1996 O O . TYR A 1 247 ? 20.664 -3.824 5.473 1.00 80.31 247 TYR A O 1
ATOM 2004 N N . GLU A 1 248 ? 21.821 -2.559 6.928 1.00 82.31 248 GLU A N 1
ATOM 2005 C CA . GLU A 1 248 ? 21.024 -1.338 6.754 1.00 82.31 248 GLU A CA 1
ATOM 2006 C C . GLU A 1 248 ? 21.011 -0.858 5.293 1.00 82.31 248 GLU A C 1
ATOM 2008 O O . GLU A 1 248 ? 19.949 -0.464 4.804 1.00 82.31 248 GLU A O 1
ATOM 2013 N N . SER A 1 249 ? 22.156 -0.865 4.590 1.00 84.06 249 SER A N 1
ATOM 2014 C CA . SER A 1 249 ? 22.233 -0.434 3.183 1.00 84.06 249 SER A CA 1
ATOM 2015 C C . SER A 1 249 ? 21.356 -1.302 2.293 1.00 84.06 249 SER A C 1
ATOM 2017 O O . SER A 1 249 ? 20.486 -0.770 1.603 1.00 84.06 249 SER A O 1
ATOM 2019 N N . PHE A 1 250 ? 21.520 -2.628 2.359 1.00 83.88 250 PHE A N 1
ATOM 2020 C CA . PHE A 1 250 ? 20.785 -3.550 1.494 1.00 83.88 250 PHE A CA 1
ATOM 2021 C C . PHE A 1 250 ? 19.273 -3.493 1.752 1.00 83.88 250 PHE A C 1
ATOM 2023 O O . PHE A 1 250 ? 18.504 -3.448 0.794 1.00 83.88 250 PHE A O 1
ATOM 2030 N N . LEU A 1 251 ? 18.827 -3.386 3.013 1.00 88.19 251 LEU A N 1
ATOM 2031 C CA . LEU A 1 251 ? 17.410 -3.137 3.318 1.00 88.19 251 LEU A CA 1
ATOM 2032 C C . LEU A 1 251 ? 16.887 -1.853 2.662 1.00 88.19 251 LEU A C 1
ATOM 2034 O O . LEU A 1 251 ? 15.784 -1.846 2.117 1.00 88.19 251 LEU A O 1
ATOM 2038 N N . GLN A 1 252 ? 17.660 -0.766 2.709 1.00 87.19 252 GLN A N 1
ATOM 2039 C CA . GLN A 1 252 ? 17.266 0.492 2.078 1.00 87.19 252 GLN A CA 1
ATOM 2040 C C . GLN A 1 252 ? 17.255 0.374 0.548 1.00 87.19 252 GLN A C 1
ATOM 2042 O O . GLN A 1 252 ? 16.305 0.848 -0.055 1.00 87.19 252 GLN A O 1
ATOM 2047 N N . GLU A 1 253 ? 18.218 -0.313 -0.074 1.00 83.94 253 GLU A N 1
ATOM 2048 C CA . GLU A 1 253 ? 18.241 -0.578 -1.527 1.00 83.94 253 GLU A CA 1
ATOM 2049 C C . GLU A 1 253 ? 17.046 -1.418 -2.016 1.00 83.94 253 GLU A C 1
ATOM 2051 O O . GLU A 1 253 ? 16.531 -1.184 -3.107 1.00 83.94 253 GLU A O 1
ATOM 2056 N N . GLY A 1 254 ? 16.585 -2.393 -1.226 1.00 85.44 254 GLY A N 1
ATOM 2057 C CA . GLY A 1 254 ? 15.369 -3.149 -1.548 1.00 85.44 254 GLY A CA 1
ATOM 2058 C C . GLY A 1 254 ? 14.095 -2.315 -1.368 1.00 85.44 254 GLY A C 1
ATOM 2059 O O . GLY A 1 254 ? 13.171 -2.382 -2.180 1.00 85.44 254 GLY A O 1
ATOM 2060 N N . ALA A 1 255 ? 14.048 -1.482 -0.326 1.00 90.38 255 ALA A N 1
ATOM 2061 C CA . ALA A 1 255 ? 12.892 -0.641 -0.032 1.00 90.38 255 ALA A CA 1
ATOM 2062 C C . ALA A 1 255 ? 12.761 0.582 -0.962 1.00 90.38 255 ALA A C 1
ATOM 2064 O O . ALA A 1 255 ? 11.637 0.984 -1.262 1.00 90.38 255 ALA A O 1
ATOM 2065 N N . THR A 1 256 ? 13.862 1.162 -1.455 1.00 86.31 256 THR A N 1
ATOM 2066 C CA . THR A 1 256 ? 13.838 2.275 -2.426 1.00 86.31 256 THR A CA 1
ATOM 2067 C C . THR A 1 256 ? 13.158 1.879 -3.731 1.00 86.31 256 THR A C 1
ATOM 2069 O O . THR A 1 256 ? 12.362 2.658 -4.248 1.00 86.31 256 THR A O 1
ATOM 2072 N N . PHE A 1 257 ? 13.395 0.657 -4.219 1.00 84.81 257 PHE A N 1
ATOM 2073 C CA . PHE A 1 257 ? 12.710 0.095 -5.387 1.00 84.81 257 PHE A CA 1
ATOM 2074 C C . PHE A 1 257 ? 11.186 -0.001 -5.182 1.00 84.81 257 PHE A C 1
ATOM 2076 O O . PHE A 1 257 ? 10.420 0.391 -6.060 1.00 84.81 257 PHE A O 1
ATOM 2083 N N . LEU A 1 258 ? 10.730 -0.458 -4.009 1.00 89.31 258 LEU A N 1
ATOM 2084 C CA . LEU A 1 258 ? 9.295 -0.568 -3.702 1.00 89.31 258 LEU A CA 1
ATOM 2085 C C . LEU A 1 258 ? 8.607 0.796 -3.525 1.00 89.31 258 LEU A C 1
ATOM 2087 O O . LEU A 1 258 ? 7.425 0.949 -3.846 1.00 89.31 258 LEU A O 1
ATOM 2091 N N . LEU A 1 259 ? 9.340 1.776 -2.991 1.00 88.88 259 LEU A N 1
ATOM 2092 C CA . LEU A 1 259 ? 8.836 3.106 -2.644 1.00 88.88 259 LEU A CA 1
ATOM 2093 C C . LEU A 1 259 ? 9.056 4.167 -3.737 1.00 88.88 259 LEU A C 1
ATOM 2095 O O . LEU A 1 259 ? 8.458 5.234 -3.661 1.00 88.88 259 LEU A O 1
ATOM 2099 N N . GLY A 1 260 ? 9.901 3.921 -4.741 1.00 83.38 260 GLY A N 1
ATOM 2100 C CA . GLY A 1 260 ? 10.229 4.915 -5.767 1.00 83.38 260 GLY A CA 1
ATOM 2101 C C . GLY A 1 260 ? 10.848 6.189 -5.179 1.00 83.38 260 GLY A C 1
ATOM 2102 O O . GLY A 1 260 ? 10.376 7.298 -5.438 1.00 83.38 260 GLY A O 1
ATOM 2103 N N . VAL A 1 261 ? 11.873 6.028 -4.341 1.00 80.12 261 VAL A N 1
ATOM 2104 C CA . VAL A 1 261 ? 12.641 7.126 -3.728 1.00 80.12 261 VAL A CA 1
ATOM 2105 C C . VAL A 1 261 ? 14.130 6.801 -3.743 1.00 80.12 261 VAL A C 1
ATOM 2107 O O . VAL A 1 261 ? 14.503 5.634 -3.820 1.00 80.12 261 VAL A O 1
ATOM 2110 N N . ASN A 1 262 ? 15.000 7.806 -3.639 1.00 78.69 262 ASN A N 1
ATOM 2111 C CA . ASN A 1 262 ? 16.439 7.566 -3.499 1.00 78.69 262 ASN A CA 1
ATOM 2112 C C . ASN A 1 262 ? 16.803 7.112 -2.067 1.00 78.69 262 ASN A C 1
ATOM 2114 O O . ASN A 1 262 ? 16.068 7.360 -1.104 1.00 78.69 262 ASN A O 1
ATOM 2118 N N . GLN A 1 263 ? 17.953 6.443 -1.922 1.00 80.38 263 GLN A N 1
ATOM 2119 C CA . GLN A 1 263 ? 18.398 5.873 -0.642 1.00 80.38 263 GLN A CA 1
ATOM 2120 C C . GLN A 1 263 ? 18.605 6.955 0.429 1.00 80.38 263 GLN A C 1
ATOM 2122 O O . GLN A 1 263 ? 18.240 6.757 1.584 1.00 80.38 263 GLN A O 1
ATOM 2127 N N . THR A 1 264 ? 19.122 8.122 0.037 1.00 81.50 264 THR A N 1
ATOM 2128 C CA . THR A 1 264 ? 19.414 9.257 0.923 1.00 81.50 264 THR A CA 1
ATOM 2129 C C . THR A 1 264 ? 18.154 9.842 1.567 1.00 81.50 264 THR A C 1
ATOM 2131 O O . THR A 1 264 ? 18.153 10.132 2.763 1.00 81.50 264 THR A O 1
ATOM 2134 N N . ASP A 1 265 ? 17.066 9.994 0.814 1.00 80.31 265 ASP A N 1
ATOM 2135 C CA . ASP A 1 265 ? 15.804 10.524 1.337 1.00 80.31 265 ASP A CA 1
ATOM 2136 C C . ASP A 1 265 ? 15.025 9.483 2.143 1.00 80.31 265 ASP A C 1
ATOM 2138 O O . ASP A 1 265 ? 14.421 9.835 3.159 1.00 80.31 265 ASP A O 1
ATOM 2142 N N . LEU A 1 266 ? 15.118 8.195 1.789 1.00 83.88 266 LEU A N 1
ATOM 2143 C CA . LEU A 1 266 ? 14.650 7.126 2.672 1.00 83.88 266 LEU A CA 1
ATOM 2144 C C . LEU A 1 266 ? 15.423 7.137 4.004 1.00 83.88 266 LEU A C 1
ATOM 2146 O O . LEU A 1 266 ? 14.801 7.076 5.062 1.00 83.88 266 LEU A O 1
ATOM 2150 N N . HIS A 1 267 ? 16.750 7.303 3.972 1.00 84.31 267 HIS A N 1
ATOM 2151 C CA . HIS A 1 267 ? 17.602 7.369 5.166 1.00 84.31 267 HIS A CA 1
ATOM 2152 C C . HIS A 1 267 ? 17.187 8.509 6.112 1.00 84.31 267 HIS A C 1
ATOM 2154 O O . HIS A 1 267 ? 16.944 8.268 7.298 1.00 84.31 267 HIS A O 1
ATOM 2160 N N . LYS A 1 268 ? 17.007 9.728 5.576 1.00 81.44 268 LYS A N 1
ATOM 2161 C CA . LYS A 1 268 ? 16.448 10.883 6.311 1.00 81.44 268 LYS A CA 1
ATOM 2162 C C . LYS A 1 268 ? 15.077 10.554 6.906 1.00 81.44 268 LYS A C 1
ATOM 2164 O O . LYS A 1 268 ? 14.826 10.793 8.084 1.00 81.44 268 LYS A O 1
ATOM 2169 N N . ILE A 1 269 ? 14.180 9.959 6.115 1.00 80.31 269 ILE A N 1
ATOM 2170 C CA . ILE A 1 269 ? 12.810 9.649 6.547 1.00 80.31 269 ILE A CA 1
ATOM 2171 C C . ILE A 1 269 ? 12.769 8.610 7.677 1.00 80.31 269 ILE A C 1
ATOM 2173 O O . ILE A 1 269 ? 11.901 8.708 8.547 1.00 80.31 269 ILE A O 1
ATOM 2177 N N . LEU A 1 270 ? 13.704 7.659 7.705 1.00 80.25 270 LEU A N 1
ATOM 2178 C CA . LEU A 1 270 ? 13.833 6.682 8.788 1.00 80.25 270 LEU A CA 1
ATOM 2179 C C . LEU A 1 270 ? 14.449 7.295 10.058 1.00 80.25 270 LEU A C 1
ATOM 2181 O O . LEU A 1 270 ? 13.959 7.032 11.158 1.00 80.25 270 LEU A O 1
ATOM 2185 N N . ILE A 1 271 ? 15.489 8.124 9.923 1.00 72.75 271 ILE A N 1
ATOM 2186 C CA . ILE A 1 271 ? 16.268 8.652 11.056 1.00 72.75 271 ILE A CA 1
ATOM 2187 C C . ILE A 1 271 ? 15.659 9.926 11.660 1.00 72.75 271 ILE A C 1
ATOM 2189 O O . ILE A 1 271 ? 15.451 9.998 12.875 1.00 72.75 271 ILE A O 1
ATOM 2193 N N . ASP A 1 272 ? 15.367 10.934 10.840 1.00 63.25 272 ASP A N 1
ATOM 2194 C CA . ASP A 1 272 ? 15.054 12.289 11.310 1.00 63.25 272 ASP A CA 1
ATOM 2195 C C . ASP A 1 272 ? 13.613 12.378 11.825 1.00 63.25 272 ASP A C 1
ATOM 2197 O O . ASP A 1 272 ? 13.342 12.916 12.907 1.00 63.25 272 ASP A O 1
ATOM 2201 N N . ASN A 1 273 ? 12.676 11.770 11.091 1.00 56.41 273 ASN A N 1
ATOM 2202 C CA . ASN A 1 273 ? 11.246 11.916 11.360 1.00 56.41 273 ASN A CA 1
ATOM 2203 C C . ASN A 1 273 ? 10.760 11.188 12.622 1.00 56.41 273 ASN A C 1
ATOM 2205 O O . ASN A 1 273 ? 9.672 11.502 13.083 1.00 56.41 273 ASN A O 1
ATOM 2209 N N . ASN A 1 274 ? 11.534 10.277 13.233 1.00 54.75 274 ASN A N 1
ATOM 2210 C CA . ASN A 1 274 ? 11.258 9.724 14.576 1.00 54.75 274 ASN A CA 1
ATOM 2211 C C . ASN A 1 274 ? 9.801 9.217 14.803 1.00 54.75 274 ASN A C 1
ATOM 2213 O O . ASN A 1 274 ? 9.287 9.302 15.921 1.00 54.75 274 ASN A O 1
ATOM 2217 N N . PHE A 1 275 ? 9.134 8.660 13.781 1.00 55.66 275 PHE A N 1
ATOM 2218 C CA . PHE A 1 275 ? 7.707 8.267 13.816 1.00 55.66 275 PHE A CA 1
ATOM 2219 C C . PHE A 1 275 ? 7.325 7.216 14.887 1.00 55.66 275 PHE A C 1
ATOM 2221 O O . PHE A 1 275 ? 6.144 6.922 15.070 1.00 55.66 275 PHE A O 1
ATOM 2228 N N . GLY A 1 276 ? 8.307 6.635 15.583 1.00 44.69 276 GLY A N 1
ATOM 2229 C CA . GLY A 1 276 ? 8.128 5.711 16.704 1.00 44.69 276 GLY A CA 1
ATOM 2230 C C . GLY A 1 276 ? 8.093 6.343 18.106 1.00 44.69 276 GLY A C 1
ATOM 2231 O O . GLY A 1 276 ? 7.907 5.605 19.068 1.00 44.69 276 GLY A O 1
ATOM 2232 N N . LYS A 1 277 ? 8.283 7.664 18.255 1.00 42.72 277 LYS A N 1
ATOM 2233 C CA . LYS A 1 277 ? 8.337 8.358 19.563 1.00 42.72 277 LYS A CA 1
ATOM 2234 C C . LYS A 1 277 ? 7.138 9.271 19.814 1.00 42.72 277 LYS A C 1
ATOM 2236 O O . LYS A 1 277 ? 6.459 9.694 18.886 1.00 42.72 277 LYS A O 1
ATOM 2241 N N . GLU A 1 278 ? 6.979 9.693 21.069 1.00 38.94 278 GLU A N 1
ATOM 2242 C CA . GLU A 1 278 ? 6.026 10.719 21.532 1.00 38.94 278 GLU A CA 1
ATOM 2243 C C . GLU A 1 278 ? 6.319 12.150 21.019 1.00 38.94 278 GLU A C 1
ATOM 2245 O O . GLU A 1 278 ? 5.979 13.139 21.672 1.00 38.94 278 GLU A O 1
ATOM 2250 N N . LYS A 1 279 ? 6.938 12.307 19.838 1.00 38.62 279 LYS A N 1
ATOM 2251 C CA . LYS A 1 279 ? 6.954 13.613 19.174 1.00 38.62 279 LYS A CA 1
ATOM 2252 C C . LYS A 1 279 ? 5.515 13.994 18.807 1.00 38.62 279 LYS A C 1
ATOM 2254 O O . LYS A 1 279 ? 4.713 13.186 18.331 1.00 38.62 279 LYS A O 1
ATOM 2259 N N . ARG A 1 280 ? 5.203 15.258 19.069 1.00 43.59 280 ARG A N 1
ATOM 2260 C CA . ARG A 1 280 ? 3.955 15.924 18.711 1.00 43.59 280 ARG A CA 1
ATOM 2261 C C . ARG A 1 280 ? 4.047 16.402 17.262 1.00 43.59 280 ARG A C 1
ATOM 2263 O O . ARG A 1 280 ? 4.849 17.279 16.950 1.00 43.59 280 ARG A O 1
ATOM 2270 N N . PHE A 1 281 ? 3.296 15.757 16.371 1.00 48.91 281 PHE A N 1
ATOM 2271 C CA . PHE A 1 281 ? 3.255 16.076 14.940 1.00 48.91 281 PHE A CA 1
ATOM 2272 C C . PHE A 1 281 ? 2.056 16.971 14.644 1.00 48.91 281 PHE A C 1
ATOM 2274 O O . PHE A 1 281 ? 1.103 16.583 13.972 1.00 48.91 281 PHE A O 1
ATOM 2281 N N . ASP A 1 282 ? 2.139 18.182 15.180 1.00 42.00 282 ASP A N 1
ATOM 2282 C CA . ASP A 1 282 ? 1.035 19.141 15.246 1.00 42.00 282 ASP A CA 1
ATOM 2283 C C . ASP A 1 282 ? 1.034 20.067 13.999 1.00 42.00 282 ASP A C 1
ATOM 2285 O O . ASP A 1 282 ? 0.293 21.043 13.923 1.00 42.00 282 ASP A O 1
ATOM 2289 N N . GLY A 1 283 ? 1.905 19.771 13.019 1.00 39.81 283 GLY A N 1
ATOM 2290 C CA . GLY A 1 283 ? 2.339 20.679 11.949 1.00 39.81 283 GLY A CA 1
ATOM 2291 C C . GLY A 1 283 ? 2.026 20.268 10.503 1.00 39.81 283 GLY A C 1
ATOM 2292 O O . GLY A 1 283 ? 2.587 20.874 9.594 1.00 39.81 283 GLY A O 1
ATOM 2293 N N . GLY A 1 284 ? 1.167 19.268 10.250 1.00 50.50 284 GLY A N 1
ATOM 2294 C CA . GLY A 1 284 ? 0.597 19.046 8.908 1.00 50.50 284 GLY A CA 1
ATOM 2295 C C . GLY A 1 284 ? 0.583 17.611 8.361 1.00 50.50 284 GLY A C 1
ATOM 2296 O O . GLY A 1 284 ? 0.654 16.622 9.089 1.00 50.50 284 GLY A O 1
ATOM 2297 N N . TRP A 1 285 ? 0.425 17.512 7.037 1.00 59.88 285 TRP A N 1
ATOM 2298 C CA . TRP A 1 285 ? 0.107 16.278 6.308 1.00 59.88 285 TRP A CA 1
ATOM 2299 C C . TRP A 1 285 ? 1.360 15.454 5.962 1.00 59.88 285 TRP A C 1
ATOM 2301 O O . TRP A 1 285 ? 1.934 15.585 4.885 1.00 59.88 285 TRP A O 1
ATOM 2311 N N . PHE A 1 286 ? 1.765 14.554 6.860 1.00 71.31 286 PHE A N 1
ATOM 2312 C CA . PHE A 1 286 ? 2.946 13.687 6.678 1.00 71.31 286 PHE A CA 1
ATOM 2313 C C . PHE A 1 286 ? 2.624 12.260 6.185 1.00 71.31 286 PHE A C 1
ATOM 2315 O O . PHE A 1 286 ? 3.414 11.339 6.390 1.00 71.31 286 PHE A O 1
ATOM 2322 N N . ALA A 1 287 ? 1.474 12.054 5.528 1.00 77.50 287 ALA A N 1
ATOM 2323 C CA . ALA A 1 287 ? 0.984 10.722 5.149 1.00 77.50 287 ALA A CA 1
ATOM 2324 C C . ALA A 1 287 ? 1.989 9.907 4.308 1.00 77.50 287 ALA A C 1
ATOM 2326 O O . ALA A 1 287 ? 2.223 8.740 4.614 1.00 77.50 287 ALA A O 1
ATOM 2327 N N . THR A 1 288 ? 2.634 10.520 3.309 1.00 84.69 288 THR A N 1
ATOM 2328 C CA . THR A 1 288 ? 3.641 9.867 2.450 1.00 84.69 288 THR A CA 1
ATOM 2329 C C . THR A 1 288 ? 4.830 9.337 3.256 1.00 84.69 288 THR A C 1
ATOM 2331 O O . THR A 1 288 ? 5.131 8.148 3.192 1.00 84.69 288 THR A O 1
ATOM 2334 N N . ALA A 1 289 ? 5.471 10.189 4.063 1.00 84.25 289 ALA A N 1
ATOM 2335 C CA . ALA A 1 289 ? 6.647 9.816 4.851 1.00 84.25 289 ALA A CA 1
ATOM 2336 C C . ALA A 1 289 ? 6.310 8.797 5.957 1.00 84.25 289 ALA A C 1
ATOM 2338 O O . ALA A 1 289 ? 7.096 7.887 6.223 1.00 84.25 289 ALA A O 1
ATOM 2339 N N . PHE A 1 290 ? 5.116 8.893 6.552 1.00 85.06 290 PHE A N 1
ATOM 2340 C CA . PHE A 1 290 ? 4.622 7.886 7.488 1.00 85.06 290 PHE A CA 1
ATOM 2341 C C . PHE A 1 290 ? 4.407 6.521 6.818 1.00 85.06 290 PHE A C 1
ATOM 2343 O O . PHE A 1 290 ? 4.824 5.502 7.369 1.00 85.06 290 PHE A O 1
ATOM 2350 N N . LEU A 1 291 ? 3.782 6.482 5.636 1.00 88.88 291 LEU A N 1
ATOM 2351 C CA . LEU A 1 291 ? 3.569 5.236 4.897 1.00 88.88 291 LEU A CA 1
ATOM 2352 C C . LEU A 1 291 ? 4.901 4.608 4.466 1.00 88.88 291 LEU A C 1
ATOM 2354 O O . LEU A 1 291 ? 5.064 3.408 4.641 1.00 88.88 291 LEU A O 1
ATOM 2358 N N . MET A 1 292 ? 5.883 5.399 4.022 1.00 89.88 292 MET A N 1
ATOM 2359 C CA . MET A 1 292 ? 7.243 4.907 3.744 1.00 89.88 292 MET A CA 1
ATOM 2360 C C . MET A 1 292 ? 7.878 4.240 4.969 1.00 89.88 292 MET A C 1
ATOM 2362 O O . MET A 1 292 ? 8.394 3.132 4.870 1.00 89.88 292 MET A O 1
ATOM 2366 N N . TYR A 1 293 ? 7.789 4.882 6.138 1.00 87.44 293 TYR A N 1
ATOM 2367 C CA . TYR A 1 293 ? 8.304 4.344 7.400 1.00 87.44 293 TYR A CA 1
ATOM 2368 C C . TYR A 1 293 ? 7.589 3.044 7.820 1.00 87.44 293 TYR A C 1
ATOM 2370 O O . TYR A 1 293 ? 8.234 2.089 8.250 1.00 87.44 293 TYR A O 1
ATOM 2378 N N . ARG A 1 294 ? 6.258 2.977 7.666 1.00 88.75 294 ARG A N 1
ATOM 2379 C CA . ARG A 1 294 ? 5.449 1.766 7.915 1.00 88.75 294 ARG A CA 1
ATOM 2380 C C . ARG A 1 294 ? 5.852 0.610 6.993 1.00 88.75 294 ARG A C 1
ATOM 2382 O O . ARG A 1 294 ? 6.129 -0.486 7.476 1.00 88.75 294 ARG A O 1
ATOM 2389 N N . ILE A 1 295 ? 5.923 0.885 5.690 1.00 94.56 295 ILE A N 1
ATOM 2390 C CA . ILE A 1 295 ? 6.283 -0.070 4.637 1.00 94.56 295 ILE A CA 1
ATOM 2391 C C . ILE A 1 295 ? 7.706 -0.590 4.847 1.00 94.56 295 ILE A C 1
ATOM 2393 O O . ILE A 1 295 ? 7.916 -1.793 4.751 1.00 94.56 295 ILE A O 1
ATOM 2397 N N . PHE A 1 296 ? 8.659 0.279 5.201 1.00 93.81 296 PHE A N 1
ATOM 2398 C CA . PHE A 1 296 ? 10.039 -0.120 5.482 1.00 93.81 296 PHE A CA 1
ATOM 2399 C C . PHE A 1 296 ? 10.136 -1.115 6.646 1.00 93.81 296 PHE A C 1
ATOM 2401 O O . PHE A 1 296 ? 10.748 -2.169 6.494 1.00 93.81 296 PHE A O 1
ATOM 2408 N N . LEU A 1 297 ? 9.503 -0.820 7.789 1.00 91.19 297 LEU A N 1
ATOM 2409 C CA . LEU A 1 297 ? 9.522 -1.723 8.948 1.00 91.19 297 LEU A CA 1
ATOM 2410 C C . LEU A 1 297 ? 8.888 -3.082 8.618 1.00 91.19 297 LEU A C 1
ATOM 2412 O O . LEU A 1 297 ? 9.403 -4.126 9.011 1.00 91.19 297 LEU A O 1
ATOM 2416 N N . LEU A 1 298 ? 7.779 -3.082 7.875 1.00 94.44 298 LEU A N 1
ATOM 2417 C CA . LEU A 1 298 ? 7.104 -4.314 7.474 1.00 94.44 298 LEU A CA 1
ATOM 2418 C C . LEU A 1 298 ? 7.914 -5.110 6.435 1.00 94.44 298 LEU A C 1
ATOM 2420 O O . LEU A 1 298 ? 7.937 -6.340 6.491 1.00 94.44 298 LEU A O 1
ATOM 2424 N N . PHE A 1 299 ? 8.617 -4.425 5.530 1.00 95.38 299 PHE A N 1
ATOM 2425 C CA . PHE A 1 299 ? 9.570 -5.016 4.589 1.00 95.38 299 PHE A CA 1
ATOM 2426 C C . PHE A 1 299 ? 10.762 -5.656 5.316 1.00 95.38 299 PHE A C 1
ATOM 2428 O O . PHE A 1 299 ? 11.065 -6.814 5.042 1.00 95.38 299 PHE A O 1
ATOM 2435 N N . GLU A 1 300 ? 11.370 -4.973 6.294 1.00 92.31 300 GLU A N 1
ATOM 2436 C CA . GLU A 1 300 ? 12.440 -5.528 7.141 1.00 92.31 300 GLU A CA 1
ATOM 2437 C C . GLU A 1 300 ? 11.996 -6.830 7.829 1.00 92.31 300 GLU A C 1
ATOM 2439 O O . GLU A 1 300 ? 12.693 -7.842 7.737 1.00 92.31 300 GLU A O 1
ATOM 2444 N N . ILE A 1 301 ? 10.799 -6.851 8.427 1.00 90.94 301 ILE A N 1
ATOM 2445 C CA . ILE A 1 301 ? 10.237 -8.057 9.058 1.00 90.94 301 ILE A CA 1
ATOM 2446 C C . ILE A 1 301 ? 10.025 -9.180 8.025 1.00 90.94 301 ILE A C 1
ATOM 2448 O O . ILE A 1 301 ? 10.287 -10.348 8.319 1.00 90.94 301 ILE A O 1
ATOM 2452 N N . CYS A 1 302 ? 9.591 -8.861 6.801 1.00 92.25 302 CYS A N 1
ATOM 2453 C CA . CYS A 1 302 ? 9.424 -9.857 5.737 1.00 92.25 302 CYS A CA 1
ATOM 2454 C C . CYS A 1 302 ? 10.767 -10.399 5.207 1.00 92.25 302 CYS A C 1
ATOM 2456 O O . CYS A 1 302 ? 10.859 -11.593 4.919 1.00 92.25 302 CYS A O 1
ATOM 2458 N N . VAL A 1 303 ? 11.814 -9.568 5.125 1.00 89.38 303 VAL A N 1
ATOM 2459 C CA . VAL A 1 303 ? 13.190 -9.995 4.799 1.00 89.38 303 VAL A CA 1
ATOM 2460 C C . VAL A 1 303 ? 13.740 -10.920 5.885 1.00 89.38 303 VAL A C 1
ATOM 2462 O O . VAL A 1 303 ? 14.242 -11.998 5.567 1.00 89.38 303 VAL A O 1
ATOM 2465 N N . GLN A 1 304 ? 13.580 -10.560 7.161 1.00 85.06 304 GLN A N 1
ATOM 2466 C CA . GLN A 1 304 ? 13.984 -11.399 8.296 1.00 85.06 304 GLN A CA 1
ATOM 2467 C C . GLN A 1 304 ? 13.262 -12.755 8.276 1.00 85.06 304 GLN A C 1
ATOM 2469 O O . GLN A 1 304 ? 13.917 -13.795 8.321 1.00 85.06 304 GLN A O 1
ATOM 2474 N N . LEU A 1 305 ? 11.933 -12.768 8.101 1.00 84.69 305 LEU A N 1
ATOM 2475 C CA . LEU A 1 305 ? 11.138 -13.999 7.980 1.00 84.69 305 LEU A CA 1
ATOM 2476 C C . LEU A 1 305 ? 11.595 -14.902 6.821 1.00 84.69 305 LEU A C 1
ATOM 2478 O O . LEU A 1 305 ? 11.590 -16.124 6.975 1.00 84.69 305 LEU A O 1
ATOM 2482 N N . LYS A 1 306 ? 12.001 -14.329 5.677 1.00 83.75 306 LYS A N 1
ATOM 2483 C CA . LYS A 1 306 ? 12.479 -15.110 4.521 1.00 83.75 306 LYS A CA 1
ATOM 2484 C C . LYS A 1 306 ? 13.917 -15.618 4.690 1.00 83.75 306 LYS A C 1
ATOM 2486 O O . LYS A 1 306 ? 14.235 -16.678 4.161 1.00 83.75 306 LYS A O 1
ATOM 2491 N N . ARG A 1 307 ? 14.766 -14.896 5.431 1.00 76.19 307 ARG A N 1
ATOM 2492 C CA . ARG A 1 307 ? 16.165 -15.268 5.717 1.00 76.19 307 ARG A CA 1
ATOM 2493 C C . ARG A 1 307 ? 16.304 -16.284 6.856 1.00 76.19 307 ARG A C 1
ATOM 2495 O O . ARG A 1 307 ? 17.120 -17.190 6.755 1.00 76.19 307 ARG A O 1
ATOM 2502 N N . GLU A 1 308 ? 15.546 -16.132 7.942 1.00 66.38 308 GLU A N 1
ATOM 2503 C CA . GLU A 1 308 ? 15.777 -16.863 9.206 1.00 66.38 308 GLU A CA 1
ATOM 2504 C C . GLU A 1 308 ? 14.803 -18.037 9.439 1.00 66.38 308 GLU A C 1
ATOM 2506 O O . GLU A 1 308 ? 14.981 -18.848 10.357 1.00 66.38 308 GLU A O 1
ATOM 2511 N N . GLY A 1 309 ? 13.768 -18.156 8.601 1.00 59.84 309 GLY A N 1
ATOM 2512 C CA . GLY A 1 309 ? 12.851 -19.294 8.575 1.00 59.84 309 GLY A CA 1
ATOM 2513 C C . GLY A 1 309 ? 12.172 -19.566 9.923 1.00 59.84 309 GLY A C 1
ATOM 2514 O O . GLY A 1 309 ? 11.437 -18.732 10.447 1.00 59.84 309 GLY A O 1
ATOM 2515 N N . LYS A 1 310 ? 12.377 -20.771 10.473 1.00 49.59 310 LYS A N 1
ATOM 2516 C CA . LYS A 1 310 ? 11.806 -21.191 11.769 1.00 49.59 310 LYS A CA 1
ATOM 2517 C C . LYS A 1 310 ? 12.699 -20.884 12.984 1.00 49.59 310 LYS A C 1
ATOM 2519 O O . LYS A 1 310 ? 12.230 -21.081 14.100 1.00 49.59 310 LYS A O 1
ATOM 2524 N N . GLN A 1 311 ? 13.972 -20.517 12.803 1.00 52.00 311 GLN A N 1
ATOM 2525 C CA . GLN A 1 311 ? 14.985 -20.744 13.850 1.00 52.00 311 GLN A CA 1
ATOM 2526 C C . GLN A 1 311 ? 15.286 -19.543 14.762 1.00 52.00 311 GLN A C 1
ATOM 2528 O O . GLN A 1 311 ? 15.624 -19.767 15.922 1.00 52.00 311 GLN A O 1
ATOM 2533 N N . CYS A 1 312 ? 15.148 -18.295 14.296 1.00 50.28 312 CYS A N 1
ATOM 2534 C CA . CYS A 1 312 ? 15.587 -17.120 15.076 1.00 50.28 312 CYS A CA 1
ATOM 2535 C C . CYS A 1 312 ? 14.455 -16.193 15.555 1.00 50.28 312 CYS A C 1
ATOM 2537 O O . CYS A 1 312 ? 14.594 -15.550 16.597 1.00 50.28 312 CYS A O 1
ATOM 2539 N N . ILE A 1 313 ? 13.317 -16.137 14.853 1.00 60.97 313 ILE A N 1
ATOM 2540 C CA . ILE A 1 313 ? 12.218 -15.220 15.190 1.00 60.97 313 ILE A CA 1
ATOM 2541 C C . ILE A 1 313 ? 11.130 -15.968 15.965 1.00 60.97 313 ILE A C 1
ATOM 2543 O O . ILE A 1 313 ? 10.427 -16.808 15.409 1.00 60.97 313 ILE A O 1
ATOM 2547 N N . GLY A 1 314 ? 10.953 -15.640 17.248 1.00 68.44 314 GLY A N 1
ATOM 2548 C CA . GLY A 1 314 ? 9.878 -16.204 18.073 1.00 68.44 314 GLY A CA 1
ATOM 2549 C C . GLY A 1 314 ? 8.499 -15.866 17.498 1.00 68.44 314 GLY A C 1
ATOM 2550 O O . GLY A 1 314 ? 8.084 -14.708 17.554 1.00 68.44 314 GLY A O 1
ATOM 2551 N N . LEU A 1 315 ? 7.824 -16.862 16.920 1.00 81.62 315 LEU A N 1
ATOM 2552 C CA . LEU A 1 315 ? 6.557 -16.741 16.186 1.00 81.62 315 LEU A CA 1
ATOM 2553 C C . LEU A 1 315 ? 5.335 -16.553 17.115 1.00 81.62 315 LEU A C 1
ATOM 2555 O O . LEU A 1 315 ? 5.412 -16.887 18.300 1.00 81.62 315 LEU A O 1
ATOM 2559 N N . PRO A 1 316 ? 4.181 -16.078 16.598 1.00 80.94 316 PRO A N 1
ATOM 2560 C CA . PRO A 1 316 ? 2.918 -16.139 17.331 1.00 80.94 316 PRO A CA 1
ATOM 2561 C C . PRO A 1 316 ? 2.531 -17.585 17.676 1.00 80.94 316 PRO A C 1
ATOM 2563 O O . PRO A 1 316 ? 2.779 -18.514 16.899 1.00 80.94 316 PRO A O 1
ATOM 2566 N N . THR A 1 317 ? 1.870 -17.777 18.819 1.00 77.94 317 THR A N 1
ATOM 2567 C CA . THR A 1 317 ? 1.419 -19.096 19.286 1.00 77.94 317 THR A CA 1
ATOM 2568 C C . THR A 1 317 ? 0.536 -19.801 18.254 1.00 77.94 317 THR A C 1
ATOM 2570 O O . THR A 1 317 ? -0.354 -19.199 17.658 1.00 77.94 317 THR A O 1
ATOM 2573 N N . ASN A 1 318 ? 0.787 -21.098 18.052 1.00 76.38 318 ASN A N 1
ATOM 2574 C CA . ASN A 1 318 ? 0.076 -21.967 17.105 1.00 76.38 318 ASN A CA 1
ATOM 2575 C C . ASN A 1 318 ? 0.120 -21.495 15.631 1.00 76.38 318 ASN A C 1
ATOM 2577 O O . ASN A 1 318 ? -0.800 -21.780 14.866 1.00 76.38 318 ASN A O 1
ATOM 2581 N N . THR A 1 319 ? 1.187 -20.802 15.211 1.00 82.81 319 THR A N 1
ATOM 2582 C CA . THR A 1 319 ? 1.386 -20.377 13.811 1.00 82.81 319 THR A CA 1
ATOM 2583 C C . THR A 1 319 ? 2.710 -20.865 13.220 1.00 82.81 319 THR A C 1
ATOM 2585 O O . THR A 1 319 ? 3.668 -21.165 13.932 1.00 82.81 319 THR A O 1
ATOM 2588 N N . THR A 1 320 ? 2.772 -20.938 11.891 1.00 83.38 320 THR A N 1
ATOM 2589 C CA . THR A 1 320 ? 3.981 -21.268 11.123 1.00 83.38 320 THR A CA 1
ATOM 2590 C C . THR A 1 320 ? 4.607 -20.019 10.501 1.00 83.38 320 THR A C 1
ATOM 2592 O O . THR A 1 320 ? 3.899 -19.084 10.125 1.00 83.38 320 THR A O 1
ATOM 2595 N N . ALA A 1 321 ? 5.930 -20.029 10.295 1.00 80.62 321 ALA A N 1
ATOM 2596 C CA . ALA A 1 321 ? 6.647 -18.929 9.637 1.00 80.62 321 ALA A CA 1
ATOM 2597 C C . ALA A 1 321 ? 6.053 -18.571 8.259 1.00 80.62 321 ALA A C 1
ATOM 2599 O O . ALA A 1 321 ? 5.948 -17.397 7.921 1.00 80.62 321 ALA A O 1
ATOM 2600 N N . SER A 1 322 ? 5.574 -19.566 7.499 1.00 83.19 322 SER A N 1
ATOM 2601 C CA . SER A 1 322 ? 4.899 -19.347 6.211 1.00 83.19 322 SER A CA 1
ATOM 2602 C C . SER A 1 322 ? 3.571 -18.593 6.357 1.00 83.19 322 SER A C 1
ATOM 2604 O O . SER A 1 322 ? 3.328 -17.668 5.590 1.00 83.19 322 SER A O 1
ATOM 2606 N N . GLN A 1 323 ? 2.737 -18.904 7.357 1.00 86.06 323 GLN A N 1
ATOM 2607 C CA . GLN A 1 323 ? 1.495 -18.153 7.608 1.00 86.06 323 GLN A CA 1
ATOM 2608 C C . GLN A 1 323 ? 1.773 -16.704 8.034 1.00 86.06 323 GLN A C 1
ATOM 2610 O O . GLN A 1 323 ? 1.055 -15.795 7.616 1.00 86.06 323 GLN A O 1
ATOM 2615 N N . VAL A 1 324 ? 2.814 -16.483 8.845 1.00 88.31 324 VAL A N 1
ATOM 2616 C CA . VAL A 1 324 ? 3.241 -15.138 9.267 1.00 88.31 324 VAL A CA 1
ATOM 2617 C C . VAL A 1 324 ? 3.780 -14.343 8.072 1.00 88.31 324 VAL A C 1
ATOM 2619 O O . VAL A 1 324 ? 3.366 -13.205 7.869 1.00 88.31 324 VAL A O 1
ATOM 2622 N N . TYR A 1 325 ? 4.626 -14.953 7.236 1.00 89.62 325 TYR A N 1
ATOM 2623 C CA . TYR A 1 325 ? 5.141 -14.349 6.004 1.00 89.62 325 TYR A CA 1
ATOM 2624 C C . TYR A 1 325 ? 4.013 -14.007 5.018 1.00 89.62 325 TYR A C 1
ATOM 2626 O O . TYR A 1 325 ? 3.930 -12.871 4.568 1.00 89.62 325 TYR A O 1
ATOM 2634 N N . GLU A 1 326 ? 3.070 -14.920 4.760 1.00 89.50 326 GLU A N 1
ATOM 2635 C CA . GLU A 1 326 ? 1.897 -14.651 3.910 1.00 89.50 326 GLU A CA 1
ATOM 2636 C C . GLU A 1 326 ? 1.030 -13.494 4.436 1.00 89.50 326 GLU A C 1
ATOM 2638 O O . GLU A 1 326 ? 0.540 -12.677 3.653 1.00 89.50 326 GLU A O 1
ATOM 2643 N N . LYS A 1 327 ? 0.853 -13.382 5.761 1.00 90.25 327 LYS A N 1
ATOM 2644 C CA . LYS A 1 327 ? 0.187 -12.229 6.391 1.00 90.25 327 LYS A CA 1
ATOM 2645 C C . LYS A 1 327 ? 0.981 -10.932 6.188 1.00 90.25 327 LYS A C 1
ATOM 2647 O O . LYS A 1 327 ? 0.374 -9.918 5.850 1.00 90.25 327 LYS A O 1
ATOM 2652 N N . GLY A 1 328 ? 2.307 -10.977 6.331 1.00 92.69 328 GLY A N 1
ATOM 2653 C CA . GLY A 1 328 ? 3.208 -9.848 6.084 1.00 92.69 328 GLY A CA 1
ATOM 2654 C C . GLY A 1 328 ? 3.166 -9.359 4.635 1.00 92.69 328 GLY A C 1
ATOM 2655 O O . GLY A 1 328 ? 2.919 -8.182 4.401 1.00 92.69 328 GLY A O 1
ATOM 2656 N N . ILE A 1 329 ? 3.299 -10.264 3.659 1.00 93.25 329 ILE A N 1
ATOM 2657 C CA . ILE A 1 329 ? 3.245 -9.954 2.220 1.00 93.25 329 ILE A CA 1
ATOM 2658 C C . ILE A 1 329 ? 1.883 -9.376 1.814 1.00 93.25 329 ILE A C 1
ATOM 2660 O O . ILE A 1 329 ? 1.839 -8.378 1.092 1.00 93.25 329 ILE A O 1
ATOM 2664 N N . LYS A 1 330 ? 0.769 -9.945 2.303 1.00 92.81 330 LYS A N 1
ATOM 2665 C CA . LYS A 1 330 ? -0.582 -9.397 2.071 1.00 92.81 330 LYS A CA 1
ATOM 2666 C C . LYS A 1 330 ? -0.727 -7.972 2.611 1.00 92.81 330 LYS A C 1
ATOM 2668 O O . LYS A 1 330 ? -1.258 -7.105 1.922 1.00 92.81 330 LYS A O 1
ATOM 2673 N N . GLU A 1 331 ? -0.266 -7.717 3.832 1.00 95.25 331 GLU A N 1
ATOM 2674 C CA . GLU A 1 331 ? -0.350 -6.386 4.440 1.00 95.25 331 GLU A CA 1
ATOM 2675 C C . GLU A 1 331 ? 0.577 -5.382 3.735 1.00 95.25 331 GLU A C 1
ATOM 2677 O O . GLU A 1 331 ? 0.160 -4.264 3.437 1.00 95.25 331 GLU A O 1
ATOM 2682 N N . LEU A 1 332 ? 1.793 -5.799 3.375 1.00 96.00 332 LEU A N 1
ATOM 2683 C CA . LEU A 1 332 ? 2.766 -4.998 2.630 1.00 96.00 332 LEU A CA 1
ATOM 2684 C C . LEU A 1 332 ? 2.219 -4.609 1.248 1.00 96.00 332 LEU A C 1
ATOM 2686 O O . LEU A 1 332 ? 2.343 -3.455 0.844 1.00 96.00 332 LEU A O 1
ATOM 2690 N N . GLN A 1 333 ? 1.505 -5.520 0.578 1.00 95.19 333 GLN A N 1
ATOM 2691 C CA . GLN A 1 333 ? 0.756 -5.239 -0.648 1.00 95.19 333 GLN A CA 1
ATOM 2692 C C . GLN A 1 333 ? -0.350 -4.191 -0.441 1.00 95.19 333 GLN A C 1
ATOM 2694 O O . GLN A 1 333 ? -0.477 -3.280 -1.263 1.00 95.19 333 GLN A O 1
ATOM 2699 N N . VAL A 1 334 ? -1.134 -4.264 0.641 1.00 95.06 334 VAL A N 1
ATOM 2700 C CA . VAL A 1 334 ? -2.177 -3.259 0.937 1.00 95.06 334 VAL A CA 1
ATOM 2701 C C . VAL A 1 334 ? -1.562 -1.893 1.259 1.00 95.06 334 VAL A C 1
ATOM 2703 O O . VAL A 1 334 ? -2.065 -0.871 0.782 1.00 95.06 334 VAL A O 1
ATOM 2706 N N . GLN A 1 335 ? -0.458 -1.844 2.009 1.00 96.00 335 GLN A N 1
ATOM 2707 C CA . GLN A 1 335 ? 0.215 -0.586 2.345 1.00 96.00 335 GLN A CA 1
ATOM 2708 C C . GLN A 1 335 ? 0.902 0.052 1.130 1.00 96.00 335 GLN A C 1
ATOM 2710 O O . GLN A 1 335 ? 0.710 1.245 0.905 1.00 96.00 335 GLN A O 1
ATOM 2715 N N . LEU A 1 336 ? 1.607 -0.722 0.296 1.00 95.75 336 LEU A N 1
ATOM 2716 C CA . LEU A 1 336 ? 2.183 -0.230 -0.964 1.00 95.75 336 LEU A CA 1
ATOM 2717 C C . LEU A 1 336 ? 1.101 0.231 -1.947 1.00 95.75 336 LEU A C 1
ATOM 2719 O O . LEU A 1 336 ? 1.249 1.287 -2.557 1.00 95.75 336 LEU A O 1
ATOM 2723 N N . THR A 1 337 ? -0.027 -0.483 -2.035 1.00 95.62 337 THR A N 1
ATOM 2724 C CA . THR A 1 337 ? -1.185 -0.026 -2.823 1.00 95.62 337 THR A CA 1
ATOM 2725 C C . THR A 1 337 ? -1.699 1.316 -2.290 1.00 95.62 337 THR A C 1
ATOM 2727 O O . THR A 1 337 ? -1.805 2.268 -3.055 1.00 95.62 337 THR A O 1
ATOM 2730 N N . THR A 1 338 ? -1.919 1.436 -0.973 1.00 95.69 338 THR A N 1
ATOM 2731 C CA . THR A 1 338 ? -2.346 2.687 -0.305 1.00 95.69 338 THR A CA 1
ATOM 2732 C C . THR A 1 338 ? -1.379 3.849 -0.579 1.00 95.69 338 THR A C 1
ATOM 2734 O O . THR A 1 338 ? -1.808 4.978 -0.813 1.00 95.69 338 THR A O 1
ATOM 2737 N N . TYR A 1 339 ? -0.072 3.579 -0.553 1.00 94.69 339 TYR A N 1
ATOM 2738 C CA . TYR A 1 339 ? 0.997 4.552 -0.779 1.00 94.69 339 TYR A CA 1
ATOM 2739 C C . TYR A 1 339 ? 1.026 5.068 -2.220 1.00 94.69 339 TYR A C 1
ATOM 2741 O O . TYR A 1 339 ? 0.960 6.279 -2.439 1.00 94.69 339 TYR A O 1
ATOM 2749 N N . TRP A 1 340 ? 1.043 4.168 -3.204 1.00 93.88 340 TRP A N 1
ATOM 2750 C CA . TRP A 1 340 ? 1.046 4.553 -4.613 1.00 93.88 340 TRP A CA 1
ATOM 2751 C C . TRP A 1 340 ? -0.290 5.165 -5.059 1.00 93.88 340 TRP A C 1
ATOM 2753 O O . TRP A 1 340 ? -0.290 6.111 -5.848 1.00 93.88 340 TRP A O 1
ATOM 2763 N N . ASP A 1 341 ? -1.424 4.741 -4.484 1.00 94.94 341 ASP A N 1
ATOM 2764 C CA . ASP A 1 341 ? -2.704 5.444 -4.638 1.00 94.94 341 ASP A CA 1
ATOM 2765 C C . ASP A 1 341 ? -2.637 6.873 -4.072 1.00 94.94 341 ASP A C 1
ATOM 2767 O O . ASP A 1 341 ? -3.113 7.810 -4.716 1.00 94.94 341 ASP A O 1
ATOM 2771 N N . HIS A 1 342 ? -1.987 7.083 -2.921 1.00 92.00 342 HIS A N 1
ATOM 2772 C CA . HIS A 1 342 ? -1.802 8.425 -2.365 1.00 92.00 342 HIS A CA 1
ATOM 2773 C C . HIS A 1 342 ? -0.905 9.317 -3.244 1.00 92.00 342 HIS A C 1
ATOM 2775 O O . HIS A 1 342 ? -1.238 10.490 -3.438 1.00 92.00 342 HIS A O 1
ATOM 2781 N N . ILE A 1 343 ? 0.183 8.784 -3.815 1.00 90.06 343 ILE A N 1
ATOM 2782 C CA . ILE A 1 343 ? 1.052 9.506 -4.766 1.00 90.06 343 ILE A CA 1
ATOM 2783 C C . ILE A 1 343 ? 0.272 9.881 -6.030 1.00 90.06 343 ILE A C 1
ATOM 2785 O O . ILE A 1 343 ? 0.144 11.071 -6.329 1.00 90.06 343 ILE A O 1
ATOM 2789 N N . THR A 1 344 ? -0.310 8.881 -6.705 1.00 91.88 344 THR A N 1
ATOM 2790 C CA . THR A 1 344 ? -1.121 9.020 -7.930 1.00 91.88 344 THR A CA 1
ATOM 2791 C C . THR A 1 344 ? -2.095 10.181 -7.793 1.00 91.88 344 THR A C 1
ATOM 2793 O O . THR A 1 344 ? -2.034 11.181 -8.509 1.00 91.88 344 THR A O 1
ATOM 2796 N N . VAL A 1 345 ? -2.956 10.093 -6.783 1.00 91.50 345 VAL A N 1
ATOM 2797 C CA . VAL A 1 345 ? -4.024 11.056 -6.546 1.00 91.50 345 VAL A CA 1
ATOM 2798 C C . VAL A 1 345 ? -3.478 12.437 -6.174 1.00 91.50 345 VAL A C 1
ATOM 2800 O O . VAL A 1 345 ? -4.093 13.456 -6.486 1.00 91.50 345 VAL A O 1
ATOM 2803 N N . THR A 1 346 ? -2.316 12.524 -5.524 1.00 88.19 346 THR A N 1
ATOM 2804 C CA . THR A 1 346 ? -1.677 13.806 -5.186 1.00 88.19 346 THR A CA 1
ATOM 2805 C C . THR A 1 346 ? -1.212 14.563 -6.432 1.00 88.19 346 THR A C 1
ATOM 2807 O O . THR A 1 346 ? -1.555 15.742 -6.552 1.00 88.19 346 THR A O 1
ATOM 2810 N N . LYS A 1 347 ? -0.583 13.900 -7.413 1.00 88.25 347 LYS A N 1
ATOM 2811 C CA . LYS A 1 347 ? -0.267 14.516 -8.721 1.00 88.25 347 LYS A CA 1
ATOM 2812 C C . LYS A 1 347 ? -1.541 14.809 -9.539 1.00 88.25 347 LYS A C 1
ATOM 2814 O O . LYS A 1 347 ? -1.639 15.885 -10.124 1.00 88.25 347 LYS A O 1
ATOM 2819 N N . LEU A 1 348 ? -2.569 13.950 -9.483 1.00 90.62 348 LEU A N 1
ATOM 2820 C CA . LEU A 1 348 ? -3.875 14.181 -10.138 1.00 90.62 348 LEU A CA 1
ATOM 2821 C C . LEU A 1 348 ? -4.703 15.350 -9.564 1.00 90.62 348 LEU A C 1
ATOM 2823 O O . LEU A 1 348 ? -5.747 15.680 -10.120 1.00 90.62 348 LEU A O 1
ATOM 2827 N N . SER A 1 349 ? -4.271 16.013 -8.486 1.00 84.75 349 SER A N 1
ATOM 2828 C CA . SER A 1 349 ? -5.020 17.115 -7.849 1.00 84.75 349 SER A CA 1
ATOM 2829 C C . SER A 1 349 ? -5.392 18.277 -8.784 1.00 84.75 349 SER A C 1
ATOM 2831 O O . SER A 1 349 ? -6.381 18.960 -8.525 1.00 84.75 349 SER A O 1
ATOM 2833 N N . LYS A 1 350 ? -4.639 18.481 -9.873 1.00 84.69 350 LYS A N 1
ATOM 2834 C CA . LYS A 1 350 ? -4.900 19.499 -10.908 1.00 84.69 350 LYS A CA 1
ATOM 2835 C C . LYS A 1 350 ? -5.880 19.049 -12.006 1.00 84.69 350 LYS A C 1
ATOM 2837 O O . LYS A 1 350 ? -6.299 19.882 -12.802 1.00 84.69 350 LYS A O 1
ATOM 2842 N N . TYR A 1 351 ? -6.249 17.765 -12.052 1.00 89.25 351 TYR A N 1
ATOM 2843 C CA . TYR A 1 351 ? -6.989 17.137 -13.154 1.00 89.25 351 TYR A CA 1
ATOM 2844 C C . TYR A 1 351 ? -8.220 16.376 -12.628 1.00 89.25 351 TYR A C 1
ATOM 2846 O O . TYR A 1 351 ? -8.168 15.155 -12.457 1.00 89.25 351 TYR A O 1
ATOM 2854 N N . PRO A 1 352 ? -9.341 17.073 -12.346 1.00 86.62 352 PRO A N 1
ATOM 2855 C CA . PRO A 1 352 ? -10.511 16.472 -11.708 1.00 86.62 352 PRO A CA 1
ATOM 2856 C C . PRO A 1 352 ? -11.104 15.276 -12.462 1.00 86.62 352 PRO A C 1
ATOM 2858 O O . PRO A 1 352 ? -11.632 14.376 -11.814 1.00 86.62 352 PRO A O 1
ATOM 2861 N N . ASP A 1 353 ? -11.014 15.245 -13.789 1.00 88.94 353 ASP A N 1
ATOM 2862 C CA . ASP A 1 353 ? -11.592 14.182 -14.621 1.00 88.94 353 ASP A CA 1
ATOM 2863 C C . ASP A 1 353 ? -10.818 12.867 -14.444 1.00 88.94 353 ASP A C 1
ATOM 2865 O O . ASP A 1 353 ? -11.407 11.814 -14.217 1.00 88.94 353 ASP A O 1
ATOM 2869 N N . LEU A 1 354 ? -9.482 12.942 -14.406 1.00 93.44 354 LEU A N 1
ATOM 2870 C CA . LEU A 1 354 ? -8.614 11.783 -14.179 1.00 93.44 354 LEU A CA 1
ATOM 2871 C C . LEU A 1 354 ? -8.791 11.175 -12.773 1.00 93.44 354 LEU A C 1
ATOM 2873 O O . LEU A 1 354 ? -8.514 9.995 -12.569 1.00 93.44 354 LEU A O 1
ATOM 2877 N N . ILE A 1 355 ? -9.298 11.940 -11.797 1.00 93.94 355 ILE A N 1
ATOM 2878 C CA . ILE A 1 355 ? -9.690 11.397 -10.483 1.00 93.94 355 ILE A CA 1
ATOM 2879 C C . ILE A 1 355 ? -10.929 10.484 -10.604 1.00 93.94 355 ILE A C 1
ATOM 2881 O O . ILE A 1 355 ? -11.099 9.577 -9.789 1.00 93.94 355 ILE A O 1
ATOM 2885 N N . GLU A 1 356 ? -11.781 10.675 -11.614 1.00 93.62 356 GLU A N 1
ATOM 2886 C CA . GLU A 1 356 ? -12.957 9.827 -11.867 1.00 93.62 356 GLU A CA 1
ATOM 2887 C C . GLU A 1 356 ? -12.577 8.552 -12.635 1.00 93.62 356 GLU A C 1
ATOM 2889 O O . GLU A 1 356 ? -13.033 7.467 -12.271 1.00 93.62 356 GLU A O 1
ATOM 2894 N N . ASP A 1 357 ? -11.648 8.633 -13.596 1.00 94.94 357 ASP A N 1
ATOM 2895 C CA . ASP A 1 357 ? -10.986 7.453 -14.179 1.00 94.94 357 ASP A CA 1
ATOM 2896 C C . ASP A 1 357 ? -10.279 6.611 -13.096 1.00 94.94 357 ASP A C 1
ATOM 2898 O O . ASP A 1 357 ? -10.465 5.392 -13.010 1.00 94.94 357 ASP A O 1
ATOM 2902 N N . TRP A 1 358 ? -9.529 7.264 -12.198 1.00 96.25 358 TRP A N 1
ATOM 2903 C CA . TRP A 1 358 ? -8.901 6.612 -11.047 1.00 96.25 358 TRP A CA 1
ATOM 2904 C C . TRP A 1 358 ? -9.930 5.961 -10.106 1.00 96.25 358 TRP A C 1
ATOM 2906 O O . TRP A 1 358 ? -9.741 4.813 -9.697 1.00 96.25 358 TRP A O 1
ATOM 2916 N N . SER A 1 359 ? -11.045 6.630 -9.780 1.00 96.56 359 SER A N 1
ATOM 2917 C CA . SER A 1 359 ? -12.066 6.041 -8.900 1.00 96.56 359 SER A CA 1
ATOM 2918 C C . SER A 1 359 ? -12.778 4.850 -9.551 1.00 96.56 359 SER A C 1
ATOM 2920 O O . SER A 1 359 ? -13.060 3.856 -8.874 1.00 96.56 359 SER A O 1
ATOM 2922 N N . CYS A 1 360 ? -12.987 4.885 -10.872 1.00 95.50 360 CYS A N 1
ATOM 2923 C CA . CYS A 1 360 ? -13.458 3.738 -11.646 1.00 95.50 360 CYS A CA 1
ATOM 2924 C C . CYS A 1 360 ? -12.500 2.548 -11.534 1.00 95.50 360 CYS A C 1
ATOM 2926 O O . CYS A 1 360 ? -12.950 1.419 -11.322 1.00 95.50 360 CYS A O 1
ATOM 2928 N N . ASN A 1 361 ? -11.190 2.792 -11.594 1.00 95.88 361 ASN A N 1
ATOM 2929 C CA . ASN A 1 361 ? -10.186 1.758 -11.381 1.00 95.88 361 ASN A CA 1
ATOM 2930 C C . ASN A 1 361 ? -10.165 1.216 -9.936 1.00 95.88 361 ASN A C 1
ATOM 2932 O O . ASN A 1 361 ? -10.068 0.004 -9.749 1.00 95.88 361 ASN A O 1
ATOM 2936 N N . VAL A 1 362 ? -10.312 2.059 -8.907 1.00 96.81 362 VAL A N 1
ATOM 2937 C CA . VAL A 1 362 ? -10.437 1.587 -7.512 1.00 96.81 362 VAL A CA 1
ATOM 2938 C C . VAL A 1 362 ? -11.610 0.606 -7.373 1.00 96.81 362 VAL A C 1
ATOM 2940 O O . VAL A 1 362 ? -11.459 -0.453 -6.762 1.00 96.81 362 VAL A O 1
ATOM 2943 N N . VAL A 1 363 ? -12.758 0.897 -7.998 1.00 96.00 363 VAL A N 1
ATOM 2944 C CA . VAL A 1 363 ? -13.913 -0.018 -7.999 1.00 96.00 363 VAL A CA 1
ATOM 2945 C C . VAL A 1 363 ? -13.652 -1.274 -8.850 1.00 96.00 363 VAL A C 1
ATOM 2947 O O . VAL A 1 363 ? -14.000 -2.367 -8.404 1.00 96.00 363 VAL A O 1
ATOM 2950 N N . LYS A 1 364 ? -12.973 -1.172 -10.009 1.00 94.38 364 LYS A N 1
ATOM 2951 C CA . LYS A 1 364 ? -12.498 -2.326 -10.817 1.00 94.38 364 LYS A CA 1
ATOM 2952 C C . LYS A 1 364 ? -11.645 -3.279 -9.961 1.00 94.38 364 LYS A C 1
ATOM 2954 O O . LYS A 1 364 ? -11.901 -4.483 -9.950 1.00 94.38 364 LYS A O 1
ATOM 2959 N N . ARG A 1 365 ? -10.691 -2.739 -9.189 1.00 94.56 365 ARG A N 1
ATOM 2960 C CA . ARG A 1 365 ? -9.812 -3.492 -8.273 1.00 94.56 365 ARG A CA 1
ATOM 2961 C C . ARG A 1 365 ? -10.563 -4.115 -7.094 1.00 94.56 365 ARG A C 1
ATOM 2963 O O . ARG A 1 365 ? -10.373 -5.292 -6.819 1.00 94.56 365 ARG A O 1
ATOM 2970 N N . LEU A 1 366 ? -11.452 -3.373 -6.431 1.00 94.31 366 LEU A N 1
ATOM 2971 C CA . LEU A 1 366 ? -12.263 -3.905 -5.327 1.00 94.31 366 LEU A CA 1
ATOM 2972 C C . LEU A 1 366 ? -13.149 -5.076 -5.780 1.00 94.31 366 LEU A C 1
ATOM 2974 O O . LEU A 1 366 ? -13.244 -6.099 -5.103 1.00 94.31 366 LEU A O 1
ATOM 2978 N N . MET A 1 367 ? -13.797 -4.933 -6.939 1.00 90.50 367 MET A N 1
ATOM 2979 C CA . MET A 1 367 ? -14.718 -5.940 -7.469 1.00 90.50 367 MET A CA 1
ATOM 2980 C C . MET A 1 367 ? -13.993 -7.218 -7.914 1.00 90.50 367 MET A C 1
ATOM 2982 O O . MET A 1 367 ? -14.574 -8.299 -7.784 1.00 90.50 367 MET A O 1
ATOM 2986 N N . SER A 1 368 ? -12.736 -7.119 -8.374 1.00 90.69 368 SER A N 1
ATOM 2987 C CA . SER A 1 368 ? -11.932 -8.269 -8.819 1.00 90.69 368 SER A CA 1
ATOM 2988 C C . SER A 1 368 ? -11.471 -9.192 -7.684 1.00 90.69 368 SER A C 1
ATOM 2990 O O . SER A 1 368 ? -11.125 -10.347 -7.947 1.00 90.69 368 SER A O 1
ATOM 2992 N N . PHE A 1 369 ? -11.502 -8.732 -6.428 1.00 89.12 369 PHE A N 1
ATOM 2993 C CA . PHE A 1 369 ? -11.148 -9.557 -5.275 1.00 89.12 369 PHE A CA 1
ATOM 2994 C C . PHE A 1 369 ? -12.047 -10.794 -5.134 1.00 89.12 369 PHE A C 1
ATOM 2996 O O . PHE A 1 369 ? -13.271 -10.737 -5.293 1.00 89.12 369 PHE A O 1
ATOM 3003 N N . LYS A 1 370 ? -11.415 -11.911 -4.764 1.00 84.12 370 LYS A N 1
ATOM 3004 C CA . LYS A 1 370 ? -12.049 -13.198 -4.458 1.00 84.12 370 LYS A CA 1
ATOM 3005 C C . LYS A 1 370 ? -11.745 -13.558 -2.994 1.00 84.12 370 LYS A C 1
ATOM 3007 O O . LYS A 1 370 ? -10.747 -14.239 -2.750 1.00 84.12 370 LYS A O 1
ATOM 3012 N N . PRO A 1 371 ? -12.523 -13.052 -2.019 1.00 78.44 371 PRO A N 1
ATOM 3013 C CA . PRO A 1 371 ? -12.387 -13.468 -0.624 1.00 78.44 371 PRO A CA 1
ATOM 3014 C C . PRO A 1 371 ? -12.665 -14.971 -0.492 1.00 78.44 371 PRO A C 1
ATOM 3016 O O . PRO A 1 371 ? -13.408 -15.546 -1.290 1.00 78.44 371 PRO A O 1
ATOM 3019 N N . LYS A 1 372 ? -12.051 -15.620 0.501 1.00 73.19 372 LYS A N 1
ATOM 3020 C CA . LYS A 1 372 ? -12.294 -17.044 0.768 1.00 73.19 372 LYS A CA 1
ATOM 3021 C C . LYS A 1 372 ? -13.647 -17.235 1.446 1.00 73.19 372 LYS A C 1
ATOM 3023 O O . LYS A 1 372 ? -14.097 -16.361 2.174 1.00 73.19 372 LYS A O 1
ATOM 3028 N N . SER A 1 373 ? -14.242 -18.412 1.282 1.00 59.16 373 SER A N 1
ATOM 3029 C CA . SER A 1 373 ? -15.572 -18.770 1.803 1.00 59.16 373 SER A CA 1
ATOM 3030 C C . SER A 1 373 ? -15.685 -18.869 3.337 1.00 59.16 373 SER A C 1
ATOM 3032 O O . SER A 1 373 ? -16.676 -19.390 3.839 1.00 59.16 373 SER A O 1
ATOM 3034 N N . SER A 1 374 ? -14.683 -18.421 4.098 1.00 58.38 374 SER A N 1
ATOM 3035 C CA . SER A 1 374 ? -14.748 -18.309 5.556 1.00 58.38 374 SER A CA 1
ATOM 3036 C C . SER A 1 374 ? -15.333 -16.950 5.950 1.00 58.38 374 SER A C 1
ATOM 3038 O O . SER A 1 374 ? -14.892 -15.910 5.467 1.00 58.38 374 SER A O 1
ATOM 3040 N N . ASN A 1 375 ? -16.300 -16.952 6.873 1.00 49.59 375 ASN A N 1
ATOM 3041 C CA . ASN A 1 375 ? -17.147 -15.792 7.203 1.00 49.59 375 ASN A CA 1
ATOM 3042 C C . ASN A 1 375 ? -16.401 -14.504 7.626 1.00 49.59 375 ASN A C 1
ATOM 3044 O O . ASN A 1 375 ? -17.007 -13.432 7.631 1.00 49.59 375 ASN A O 1
ATOM 3048 N N . ASN A 1 376 ? -15.110 -14.593 7.966 1.00 54.50 376 ASN A N 1
ATOM 3049 C CA . ASN A 1 376 ? -14.323 -13.511 8.557 1.00 54.50 376 ASN A CA 1
ATOM 3050 C C . ASN A 1 376 ? -13.084 -13.099 7.717 1.00 54.50 376 ASN A C 1
ATOM 3052 O O . ASN A 1 376 ? -12.399 -12.157 8.113 1.00 54.50 376 ASN A O 1
ATOM 3056 N N . GLU A 1 377 ? -12.756 -13.739 6.574 1.00 65.69 377 GLU A N 1
ATOM 3057 C CA . GLU A 1 377 ? -11.649 -13.259 5.708 1.00 65.69 377 GLU A CA 1
ATOM 3058 C C . GLU A 1 377 ? -12.156 -12.208 4.699 1.00 65.69 377 GLU A C 1
ATOM 3060 O O . GLU A 1 377 ? -12.905 -12.503 3.770 1.00 65.69 377 GLU A O 1
ATOM 3065 N N . CYS A 1 378 ? -11.722 -10.959 4.885 1.00 80.00 378 CYS A N 1
ATOM 3066 C CA . CYS A 1 378 ? -12.076 -9.813 4.049 1.00 80.00 378 CYS A CA 1
ATOM 3067 C C . CYS A 1 378 ? -10.886 -9.366 3.182 1.00 80.00 378 CYS A C 1
ATOM 3069 O O . CYS A 1 378 ? -9.756 -9.287 3.671 1.00 80.00 378 CYS A O 1
ATOM 3071 N N . CYS A 1 379 ? -11.132 -9.020 1.916 1.00 86.62 379 CYS A N 1
ATOM 3072 C CA . CYS A 1 379 ? -10.154 -8.337 1.065 1.00 86.62 379 CYS A CA 1
ATOM 3073 C C . CYS A 1 379 ? -10.380 -6.818 1.125 1.00 86.62 379 CYS A C 1
ATOM 3075 O O . CYS A 1 379 ? -11.512 -6.363 0.984 1.00 86.62 379 CYS A O 1
ATOM 3077 N N . GLU A 1 380 ? -9.322 -6.025 1.313 1.00 91.38 380 GLU A N 1
ATOM 3078 C CA . GLU A 1 380 ? -9.438 -4.592 1.618 1.00 91.38 380 GLU A CA 1
ATOM 3079 C C . GLU A 1 380 ? -8.493 -3.732 0.763 1.00 91.38 380 GLU A C 1
ATOM 3081 O O . GLU A 1 380 ? -7.297 -4.008 0.679 1.00 91.38 380 GLU A O 1
ATOM 3086 N N . LEU A 1 381 ? -9.025 -2.660 0.167 1.00 94.69 381 LEU A N 1
ATOM 3087 C CA . LEU A 1 381 ? -8.246 -1.507 -0.301 1.00 94.69 381 LEU A CA 1
ATOM 3088 C C . LEU A 1 381 ? -8.336 -0.399 0.751 1.00 94.69 381 LEU A C 1
ATOM 3090 O O . LEU A 1 381 ? -9.407 -0.181 1.309 1.00 94.69 381 LEU A O 1
ATOM 3094 N N . SER A 1 382 ? -7.253 0.342 0.984 1.00 95.56 382 SER A N 1
ATOM 3095 C CA . SER A 1 382 ? -7.245 1.500 1.888 1.00 95.56 382 SER A CA 1
ATOM 3096 C C . SER A 1 382 ? -6.808 2.755 1.131 1.00 95.56 382 SER A C 1
ATOM 3098 O O . SER A 1 382 ? -5.875 2.710 0.330 1.00 95.56 382 SER A O 1
ATOM 3100 N N . LEU A 1 383 ? -7.506 3.869 1.356 1.00 95.12 383 LEU A N 1
ATOM 3101 C CA . LEU A 1 383 ? -7.312 5.142 0.659 1.00 95.12 383 LEU A CA 1
ATOM 3102 C C . LEU A 1 383 ? -7.100 6.268 1.673 1.00 95.12 383 LEU A C 1
ATOM 3104 O O . LEU A 1 383 ? -7.855 6.380 2.637 1.00 95.12 383 LEU A O 1
ATOM 3108 N N . VAL A 1 384 ? -6.120 7.142 1.447 1.00 91.31 384 VAL A N 1
ATOM 3109 C CA . VAL A 1 384 ? -5.877 8.307 2.317 1.00 91.31 384 VAL A CA 1
ATOM 3110 C C . VAL A 1 384 ? -6.791 9.462 1.897 1.00 91.31 384 VAL A C 1
ATOM 3112 O O . VAL A 1 384 ? -6.554 10.076 0.855 1.00 91.31 384 VAL A O 1
ATOM 3115 N N . VAL A 1 385 ? -7.820 9.763 2.701 1.00 86.44 385 VAL A N 1
ATOM 3116 C CA . VAL A 1 385 ? -8.854 10.767 2.367 1.00 86.44 385 VAL A CA 1
ATOM 3117 C C . VAL A 1 385 ? -8.831 12.019 3.248 1.00 86.44 385 VAL A C 1
ATOM 3119 O O . VAL A 1 385 ? -8.969 13.091 2.698 1.00 86.44 385 VAL A O 1
ATOM 3122 N N . GLY A 1 386 ? -8.581 11.925 4.559 1.00 78.31 386 GLY A N 1
ATOM 3123 C CA . GLY A 1 386 ? -8.304 13.066 5.465 1.00 78.31 386 GLY A CA 1
ATOM 3124 C C . GLY A 1 386 ? -9.186 14.339 5.410 1.00 78.31 386 GLY A C 1
ATOM 3125 O O . GLY A 1 386 ? -10.259 14.362 4.816 1.00 78.31 386 GLY A O 1
ATOM 3126 N N . HIS A 1 387 ? -8.752 15.384 6.135 1.00 74.56 387 HIS A N 1
ATOM 3127 C CA . HIS A 1 387 ? -9.418 16.700 6.258 1.00 74.56 387 HIS A CA 1
ATOM 3128 C C . HIS A 1 387 ? -8.540 17.711 7.016 1.00 74.56 387 HIS A C 1
ATOM 3130 O O . HIS A 1 387 ? -8.015 17.364 8.066 1.00 74.56 387 HIS A O 1
ATOM 3136 N N . LYS A 1 388 ? -8.389 18.971 6.576 1.00 72.50 388 LYS A N 1
ATOM 3137 C CA . LYS A 1 388 ? -7.630 20.030 7.310 1.00 72.50 388 LYS A CA 1
ATOM 3138 C C . LYS A 1 388 ? -6.209 19.653 7.807 1.00 72.50 388 LYS A C 1
ATOM 3140 O O . LYS A 1 388 ? -5.714 20.259 8.754 1.00 72.50 388 LYS A O 1
ATOM 3145 N N . GLY A 1 389 ? -5.536 18.673 7.199 1.00 68.50 389 GLY A N 1
ATOM 3146 C CA . GLY A 1 389 ? -4.246 18.147 7.683 1.00 68.50 389 GLY A CA 1
ATOM 3147 C C . GLY A 1 389 ? -4.352 16.910 8.591 1.00 68.50 389 GLY A C 1
ATOM 3148 O O . GLY A 1 389 ? -3.364 16.202 8.764 1.00 68.50 389 GLY A O 1
ATOM 3149 N N . HIS A 1 390 ? -5.545 16.599 9.107 1.00 78.31 390 HIS A N 1
ATOM 3150 C CA . HIS A 1 390 ? -5.861 15.343 9.789 1.00 78.31 390 HIS A CA 1
ATOM 3151 C C . HIS A 1 390 ? -5.950 14.187 8.790 1.00 78.31 390 HIS A C 1
ATOM 3153 O O . HIS A 1 390 ? -6.548 14.316 7.721 1.00 78.31 390 HIS A O 1
ATOM 3159 N N . CYS A 1 391 ? -5.373 13.041 9.148 1.00 83.31 391 CYS A N 1
ATOM 3160 C CA . CYS A 1 391 ? -5.309 11.864 8.290 1.00 83.31 391 CYS A CA 1
ATOM 3161 C C . CYS A 1 391 ? -6.372 10.822 8.682 1.00 83.31 391 CYS A C 1
ATOM 3163 O O . CYS A 1 391 ? -6.383 10.284 9.796 1.00 83.31 391 CYS A O 1
ATOM 3165 N N . ILE A 1 392 ? -7.248 10.531 7.720 1.00 88.06 392 ILE A N 1
ATOM 3166 C CA . ILE A 1 392 ? -8.343 9.559 7.792 1.00 88.06 392 ILE A CA 1
ATOM 3167 C C . ILE A 1 392 ? -8.148 8.564 6.652 1.00 88.06 392 ILE A C 1
ATOM 3169 O O . ILE A 1 392 ? -7.863 8.987 5.526 1.00 88.06 392 ILE A O 1
ATOM 3173 N N . TYR A 1 393 ? -8.349 7.275 6.929 1.00 92.12 393 TYR A N 1
ATOM 3174 C CA . TYR A 1 393 ? -8.327 6.234 5.904 1.00 92.12 393 TYR A CA 1
ATOM 3175 C C . TYR A 1 393 ? -9.755 5.788 5.579 1.00 92.12 393 TYR A C 1
ATOM 3177 O O . TYR A 1 393 ? -10.565 5.538 6.474 1.00 92.12 393 TYR A O 1
ATOM 3185 N N . LEU A 1 394 ? -10.052 5.694 4.287 1.00 95.12 394 LEU A N 1
ATOM 3186 C CA . LEU A 1 394 ? -11.266 5.091 3.757 1.00 95.12 394 LEU A CA 1
ATOM 3187 C C . LEU A 1 394 ? -10.928 3.677 3.288 1.00 95.12 394 LEU A C 1
ATOM 3189 O O . LEU A 1 394 ? -10.189 3.499 2.319 1.00 95.12 394 LEU A O 1
ATOM 3193 N N . SER A 1 395 ? -11.468 2.685 3.983 1.00 95.94 395 SER A N 1
ATOM 3194 C CA . SER A 1 395 ? -11.181 1.271 3.770 1.00 95.94 395 SER A CA 1
ATOM 3195 C C . SER A 1 395 ? -12.361 0.595 3.071 1.00 95.94 395 SER A C 1
ATOM 3197 O O . SER A 1 395 ? -13.465 0.495 3.611 1.00 95.94 395 SER A O 1
ATOM 3199 N N . LEU A 1 396 ? -12.125 0.149 1.840 1.00 96.38 396 LEU A N 1
ATOM 3200 C CA . LEU A 1 396 ? -13.093 -0.500 0.963 1.00 96.38 396 LEU A CA 1
ATOM 3201 C C . LEU A 1 396 ? -12.914 -2.012 1.062 1.00 96.38 396 LEU A C 1
ATOM 3203 O O . LEU A 1 396 ? -11.885 -2.554 0.662 1.00 96.38 396 LEU A O 1
ATOM 3207 N N . CYS A 1 397 ? -13.914 -2.677 1.619 1.00 93.44 397 CYS A N 1
ATOM 3208 C CA . CYS A 1 397 ? -13.860 -4.065 2.055 1.00 93.44 397 CYS A CA 1
ATOM 3209 C C . CYS A 1 397 ? -14.771 -4.937 1.184 1.00 93.44 397 CYS A C 1
ATOM 3211 O O . CYS A 1 397 ? -15.924 -4.568 0.967 1.00 93.44 397 CYS A O 1
ATOM 3213 N N . LYS A 1 398 ? -14.300 -6.107 0.743 1.00 91.19 398 LYS A N 1
ATOM 3214 C CA . LYS A 1 398 ? -15.117 -7.146 0.099 1.00 91.19 398 LYS A CA 1
ATOM 3215 C C . LYS A 1 398 ? -15.054 -8.443 0.905 1.00 91.19 398 LYS A C 1
ATOM 3217 O O . LYS A 1 398 ? -13.987 -9.045 1.045 1.00 91.19 398 LYS A O 1
ATOM 3222 N N . THR A 1 399 ? -16.208 -8.868 1.408 1.00 88.56 399 THR A N 1
ATOM 3223 C CA . THR A 1 399 ? -16.442 -10.181 2.031 1.00 88.56 399 THR A CA 1
ATOM 3224 C C . THR A 1 399 ? -17.095 -11.126 1.006 1.00 88.56 399 THR A C 1
ATOM 3226 O O . THR A 1 399 ? -17.404 -10.679 -0.104 1.00 88.56 399 THR A O 1
ATOM 3229 N N . PRO A 1 400 ? -17.327 -12.417 1.318 1.00 84.81 400 PRO A N 1
ATOM 3230 C CA . PRO A 1 400 ? -17.978 -13.346 0.389 1.00 84.81 400 PRO A CA 1
ATOM 3231 C C . PRO A 1 400 ? -19.321 -12.872 -0.177 1.00 84.81 400 PRO A C 1
ATOM 3233 O O . PRO A 1 400 ? -19.592 -13.179 -1.333 1.00 84.81 400 PRO A O 1
ATOM 3236 N N . ASN A 1 401 ? -20.092 -12.064 0.567 1.00 85.44 401 ASN A N 1
ATOM 3237 C CA . ASN A 1 401 ? -21.444 -11.639 0.168 1.00 85.44 401 ASN A CA 1
ATOM 3238 C C . ASN A 1 401 ? -21.638 -10.106 0.123 1.00 85.44 401 ASN A C 1
ATOM 3240 O O . ASN A 1 401 ? -22.641 -9.641 -0.401 1.00 85.44 401 ASN A O 1
ATOM 3244 N N . LEU A 1 402 ? -20.732 -9.296 0.695 1.00 90.88 402 LEU A N 1
ATOM 3245 C CA . LEU A 1 402 ? -20.951 -7.852 0.884 1.00 90.88 402 LEU A CA 1
ATOM 3246 C C . LEU A 1 402 ? -19.741 -7.000 0.486 1.00 90.88 402 LEU A C 1
ATOM 3248 O O . LEU A 1 402 ? -18.588 -7.363 0.732 1.00 90.88 402 LEU A O 1
ATOM 3252 N N . ILE A 1 403 ? -20.025 -5.802 -0.025 1.00 92.94 403 ILE A N 1
ATOM 3253 C CA . ILE A 1 403 ? -19.107 -4.661 -0.001 1.00 92.94 403 ILE A CA 1
ATOM 3254 C C . ILE A 1 403 ? -19.396 -3.837 1.253 1.00 92.94 403 ILE A C 1
ATOM 3256 O O . ILE A 1 403 ? -20.550 -3.511 1.522 1.00 92.94 403 ILE A O 1
ATOM 3260 N N . LEU A 1 404 ? -18.353 -3.472 2.001 1.00 93.81 404 LEU A N 1
ATOM 3261 C CA . LEU A 1 404 ? -18.431 -2.568 3.152 1.00 93.81 404 LEU A CA 1
ATOM 3262 C C . LEU A 1 404 ? -17.527 -1.352 2.920 1.00 93.81 404 LEU A C 1
ATOM 3264 O O . LEU A 1 404 ? -16.406 -1.481 2.424 1.00 93.81 404 LEU A O 1
ATOM 3268 N N . VAL A 1 405 ? -17.987 -0.177 3.337 1.00 95.12 405 VAL A N 1
ATOM 3269 C CA . VAL A 1 405 ? -17.225 1.076 3.287 1.00 95.12 405 VAL A CA 1
ATOM 3270 C C . VAL A 1 405 ? -16.969 1.531 4.720 1.00 95.12 405 VAL A C 1
ATOM 3272 O O . VAL A 1 405 ? -17.887 1.977 5.410 1.00 95.12 405 VAL A O 1
ATOM 3275 N N . ARG A 1 406 ? -15.723 1.389 5.183 1.00 93.81 406 ARG A N 1
ATOM 3276 C CA . ARG A 1 406 ? -15.294 1.679 6.558 1.00 93.81 406 ARG A CA 1
ATOM 3277 C C . ARG A 1 406 ? -14.459 2.957 6.608 1.00 93.81 406 ARG A C 1
ATOM 3279 O O . ARG A 1 406 ? -13.562 3.140 5.791 1.00 93.81 406 ARG A O 1
ATOM 3286 N N . ILE A 1 407 ? -14.722 3.819 7.584 1.00 93.88 407 ILE A N 1
ATOM 3287 C CA . ILE A 1 407 ? -13.943 5.032 7.844 1.00 93.88 407 ILE A CA 1
ATOM 3288 C C . ILE A 1 407 ? -13.139 4.831 9.125 1.00 93.88 407 ILE A C 1
ATOM 3290 O O . ILE A 1 407 ? -13.683 4.778 10.231 1.00 93.88 407 ILE A O 1
ATOM 3294 N N . ASP A 1 408 ? -11.825 4.731 8.951 1.00 92.38 408 ASP A N 1
ATOM 3295 C CA . ASP A 1 408 ? -10.849 4.600 10.022 1.00 92.38 408 ASP A CA 1
ATOM 3296 C C . ASP A 1 408 ? -10.422 6.012 10.468 1.00 92.38 408 ASP A C 1
ATOM 3298 O O . ASP A 1 408 ? -9.494 6.613 9.921 1.00 92.38 408 ASP A O 1
ATOM 3302 N N . ASN A 1 409 ? -11.136 6.553 11.460 1.00 88.94 409 ASN A N 1
ATOM 3303 C CA . ASN A 1 409 ? -10.890 7.853 12.095 1.00 88.94 409 ASN A CA 1
ATOM 3304 C C . ASN A 1 409 ? -11.033 7.718 13.618 1.00 88.94 409 ASN A C 1
ATOM 3306 O O . ASN A 1 409 ? -11.935 7.026 14.087 1.00 88.94 409 ASN A O 1
ATOM 3310 N N . ARG A 1 410 ? -10.180 8.394 14.399 1.00 85.25 410 ARG A N 1
ATOM 3311 C CA . ARG A 1 410 ? -10.267 8.412 15.873 1.00 85.25 410 ARG A CA 1
ATOM 3312 C C . ARG A 1 410 ? -10.538 9.779 16.502 1.00 85.25 410 ARG A C 1
ATOM 3314 O O . ARG A 1 410 ? -10.803 9.826 17.702 1.00 85.25 410 ARG A O 1
ATOM 3321 N N . TRP A 1 411 ? -10.468 10.866 15.733 1.00 83.88 411 TRP A N 1
ATOM 3322 C CA . TRP A 1 411 ? -10.624 12.228 16.253 1.00 83.88 411 TRP A CA 1
ATOM 3323 C C . TRP A 1 411 ? -12.060 12.722 16.047 1.00 83.88 411 TRP A C 1
ATOM 3325 O O . TRP A 1 411 ? -12.446 13.097 14.936 1.00 83.88 411 TRP A O 1
ATOM 3335 N N . LEU A 1 412 ? -12.866 12.688 17.114 1.00 81.31 412 LEU A N 1
ATOM 3336 C CA . LEU A 1 412 ? -14.310 12.929 17.010 1.00 81.31 412 LEU A CA 1
ATOM 3337 C C . LEU A 1 412 ? -14.693 14.383 16.707 1.00 81.31 412 LEU A C 1
ATOM 3339 O O . LEU A 1 412 ? -15.744 14.589 16.114 1.00 81.31 412 LEU A O 1
ATOM 3343 N N . ASP A 1 413 ? -13.839 15.370 16.986 1.00 79.94 413 ASP A N 1
ATOM 3344 C CA . ASP A 1 413 ? -14.126 16.791 16.692 1.00 79.94 413 ASP A CA 1
ATOM 3345 C C . ASP A 1 413 ? -14.228 17.084 15.179 1.00 79.94 413 ASP A C 1
ATOM 3347 O O . ASP A 1 413 ? -14.636 18.169 14.758 1.00 79.94 413 ASP A O 1
ATOM 3351 N N . THR A 1 414 ? -13.844 16.113 14.343 1.00 77.88 414 THR A N 1
ATOM 3352 C CA . THR A 1 414 ? -14.006 16.155 12.883 1.00 77.88 414 THR A CA 1
ATOM 3353 C C . THR A 1 414 ? -15.304 15.505 12.394 1.00 77.88 414 THR A C 1
ATOM 3355 O O . THR A 1 414 ? -15.702 15.740 11.254 1.00 77.88 414 THR A O 1
ATOM 3358 N N . VAL A 1 415 ? -15.973 14.702 13.227 1.00 85.12 415 VAL A N 1
ATOM 3359 C CA . VAL A 1 415 ? -17.184 13.953 12.864 1.00 85.12 415 VAL A CA 1
ATOM 3360 C C . VAL A 1 415 ? -18.396 14.901 12.834 1.00 85.12 415 VAL A C 1
ATOM 3362 O O . VAL A 1 415 ? -18.572 15.683 13.769 1.00 85.12 415 VAL A O 1
ATOM 3365 N N . PRO A 1 416 ? -19.250 14.863 11.791 1.00 84.94 416 PRO A N 1
ATOM 3366 C CA . PRO A 1 416 ? -20.419 15.737 11.708 1.00 84.94 416 PRO A CA 1
ATOM 3367 C C . PRO A 1 416 ? -21.441 15.530 12.836 1.00 84.94 416 PRO A C 1
ATOM 3369 O O . PRO A 1 416 ? -21.691 14.408 13.282 1.00 84.94 416 PRO A O 1
ATOM 3372 N N . ASN A 1 417 ? -22.097 16.620 13.243 1.00 79.50 417 ASN A N 1
ATOM 3373 C CA . ASN A 1 417 ? -23.180 16.589 14.227 1.00 79.50 417 ASN A CA 1
ATOM 3374 C C . ASN A 1 417 ? -24.309 15.642 13.779 1.00 79.50 417 ASN A C 1
ATOM 3376 O O . ASN A 1 417 ? -24.748 15.692 12.634 1.00 79.50 417 ASN A O 1
ATOM 3380 N N . GLY A 1 418 ? -24.807 14.815 14.703 1.00 75.94 418 GLY A N 1
ATOM 3381 C CA . GLY A 1 418 ? -25.864 13.826 14.447 1.00 75.94 418 GLY A CA 1
ATOM 3382 C C . GLY A 1 418 ? -25.351 12.426 14.090 1.00 75.94 418 GLY A C 1
ATOM 3383 O O . GLY A 1 418 ? -26.060 11.450 14.326 1.00 75.94 418 GLY A O 1
ATOM 3384 N N . ILE A 1 419 ? -24.105 12.291 13.622 1.00 81.44 419 ILE A N 1
ATOM 3385 C CA . ILE A 1 419 ? -23.504 10.981 13.354 1.00 81.44 419 ILE A CA 1
ATOM 3386 C C . ILE A 1 419 ? -23.211 10.259 14.678 1.00 81.44 419 ILE A C 1
ATOM 3388 O O . ILE A 1 419 ? -22.316 10.641 15.433 1.00 81.44 419 ILE A O 1
ATOM 3392 N N . SER A 1 420 ? -23.922 9.162 14.941 1.00 76.56 420 SER A N 1
ATOM 3393 C CA . SER A 1 420 ? -23.583 8.259 16.045 1.00 76.56 420 SER A CA 1
ATOM 3394 C C . SER A 1 420 ? -22.372 7.383 15.690 1.00 76.56 420 SER A C 1
ATOM 3396 O O . SER A 1 420 ? -22.202 6.964 14.544 1.00 76.56 420 SER A O 1
ATOM 3398 N N . HIS A 1 421 ? -21.515 7.094 16.669 1.00 79.62 421 HIS A N 1
ATOM 3399 C CA . HIS A 1 421 ? -20.430 6.108 16.570 1.00 79.62 421 HIS A CA 1
ATOM 3400 C C . HIS A 1 421 ? -20.594 5.085 17.687 1.00 79.62 421 HIS A C 1
ATOM 3402 O O . HIS A 1 421 ? -20.946 5.452 18.809 1.00 79.62 421 HIS A O 1
ATOM 3408 N N . THR A 1 422 ? -20.290 3.816 17.406 1.00 83.56 422 THR A N 1
ATOM 3409 C CA . THR A 1 422 ? -20.289 2.768 18.429 1.00 83.56 422 THR A CA 1
ATOM 3410 C C . THR A 1 422 ? -19.207 3.069 19.464 1.00 83.56 422 THR A C 1
ATOM 3412 O O . THR A 1 422 ? -18.011 2.998 19.167 1.00 83.56 422 THR A O 1
ATOM 3415 N N . ARG A 1 423 ? -19.637 3.423 20.679 1.00 84.81 423 ARG A N 1
ATOM 3416 C CA . ARG A 1 423 ? -18.773 3.720 21.826 1.00 84.81 423 ARG A CA 1
ATOM 3417 C C . ARG A 1 423 ? -18.866 2.616 22.875 1.00 84.81 423 ARG A C 1
ATOM 3419 O O . ARG A 1 423 ? -19.923 2.017 23.060 1.00 84.81 423 ARG A O 1
ATOM 3426 N N . LYS A 1 424 ? -17.775 2.405 23.605 1.00 86.00 424 LYS A N 1
ATOM 3427 C CA . LYS A 1 424 ? -17.718 1.607 24.837 1.00 86.00 424 LYS A CA 1
ATOM 3428 C C . LYS A 1 424 ? -16.892 2.374 25.868 1.00 86.00 424 LYS A C 1
ATOM 3430 O O . LYS A 1 424 ? -15.822 2.867 25.527 1.00 86.00 424 LYS A O 1
ATOM 3435 N N . ILE A 1 425 ? -17.350 2.443 27.115 1.00 82.38 425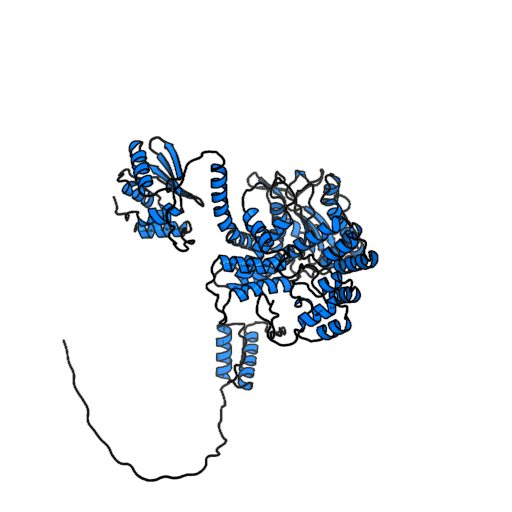 ILE A N 1
ATOM 3436 C CA . ILE A 1 425 ? -16.517 2.904 28.235 1.00 82.38 425 ILE A CA 1
ATOM 3437 C C . ILE A 1 425 ? -15.745 1.699 28.783 1.00 82.38 425 ILE A C 1
ATOM 3439 O O . ILE A 1 425 ? -16.325 0.638 29.017 1.00 82.38 425 ILE A O 1
ATOM 3443 N N . ASP A 1 426 ? -14.439 1.854 28.971 1.00 78.94 426 ASP A N 1
ATOM 3444 C CA . ASP A 1 426 ? -13.555 0.817 29.500 1.00 78.94 426 ASP A CA 1
ATOM 3445 C C . ASP A 1 426 ? -12.476 1.471 30.374 1.00 78.94 426 ASP A C 1
ATOM 3447 O O . ASP A 1 426 ? -11.775 2.370 29.913 1.00 78.94 426 ASP A O 1
ATOM 3451 N N . ASN A 1 427 ? -12.369 1.078 31.648 1.00 72.75 427 ASN A N 1
ATOM 3452 C CA . ASN A 1 427 ? -11.420 1.657 32.614 1.00 72.75 427 ASN A CA 1
ATOM 3453 C C . ASN A 1 427 ? -11.388 3.208 32.603 1.00 72.75 427 ASN A C 1
ATOM 3455 O O . ASN A 1 427 ? -10.327 3.821 32.495 1.00 72.75 427 ASN A O 1
ATOM 3459 N N . ASN A 1 428 ? -12.567 3.842 32.666 1.00 76.38 428 ASN A N 1
ATOM 3460 C CA . ASN A 1 428 ? -12.795 5.297 32.570 1.00 76.38 428 ASN A CA 1
ATOM 3461 C C . ASN A 1 428 ? -12.322 5.982 31.268 1.00 76.38 428 ASN A C 1
ATOM 3463 O O . ASN A 1 428 ? -12.328 7.208 31.190 1.00 76.38 428 ASN A O 1
ATOM 3467 N N . HIS A 1 429 ? -11.967 5.223 30.229 1.00 77.06 429 HIS A N 1
ATOM 3468 C CA . HIS A 1 429 ? -11.656 5.745 28.900 1.00 77.06 429 HIS A CA 1
ATOM 3469 C C . HIS A 1 429 ? -12.802 5.437 27.930 1.00 77.06 429 HIS A C 1
ATOM 3471 O O . HIS A 1 429 ? -13.296 4.310 27.869 1.00 77.06 429 HIS A O 1
ATOM 3477 N N . GLU A 1 430 ? -13.205 6.421 27.126 1.00 85.50 430 GLU A N 1
ATOM 3478 C CA . GLU A 1 430 ? -14.087 6.165 25.988 1.00 85.50 430 GLU A CA 1
ATOM 3479 C C . GLU A 1 430 ? -13.305 5.541 24.824 1.00 85.50 430 GLU A C 1
ATOM 3481 O O . GLU A 1 430 ? -12.295 6.076 24.351 1.00 85.50 430 GLU A O 1
ATOM 3486 N N . LEU A 1 431 ? -13.806 4.409 24.337 1.00 88.31 431 LEU A N 1
ATOM 3487 C CA . LEU A 1 431 ? -13.313 3.699 23.166 1.00 88.31 431 LEU A CA 1
ATOM 3488 C C . LEU A 1 431 ? -14.344 3.751 22.034 1.00 88.31 431 LEU A C 1
ATOM 3490 O O . LEU A 1 431 ? -15.547 3.694 22.279 1.00 88.31 431 LEU A O 1
ATOM 3494 N N . ILE A 1 432 ? -13.865 3.764 20.794 1.00 89.69 432 ILE A N 1
ATOM 3495 C CA . ILE A 1 432 ? -14.656 3.779 19.556 1.00 89.69 432 ILE A CA 1
ATOM 3496 C C . ILE A 1 432 ? -14.211 2.675 18.593 1.00 89.69 432 ILE A C 1
ATOM 3498 O O . ILE A 1 432 ? -13.032 2.313 18.548 1.00 89.69 432 ILE A O 1
ATOM 3502 N N . GLN A 1 433 ? -15.158 2.169 17.805 1.00 90.69 433 GLN A N 1
ATOM 3503 C CA . GLN A 1 433 ? -14.896 1.388 16.590 1.00 90.69 433 GLN A CA 1
ATOM 3504 C C . GLN A 1 433 ? -14.761 2.314 15.361 1.00 90.69 433 GLN A C 1
ATOM 3506 O O . GLN A 1 433 ? -15.185 3.472 15.423 1.00 90.69 433 GLN A O 1
ATOM 3511 N N . PRO A 1 434 ? -14.222 1.825 14.226 1.00 92.19 434 PRO A N 1
ATOM 3512 C CA . PRO A 1 434 ? -14.365 2.496 12.935 1.00 92.19 434 PRO A CA 1
ATOM 3513 C C . PRO A 1 434 ? -15.834 2.675 12.538 1.00 92.19 434 PRO A C 1
ATOM 3515 O O . PRO A 1 434 ? -16.689 1.866 12.903 1.00 92.19 434 PRO A O 1
ATOM 3518 N N . TYR A 1 435 ? -16.129 3.692 11.730 1.00 92.00 435 TYR A N 1
ATOM 3519 C CA . TYR A 1 435 ? -17.495 3.958 11.275 1.00 92.00 435 TYR A CA 1
ATOM 3520 C C . TYR A 1 435 ? -17.825 3.185 9.992 1.00 92.00 435 TYR A C 1
ATOM 3522 O O . TYR A 1 435 ? -17.071 3.234 9.020 1.00 92.00 435 TYR A O 1
ATOM 3530 N N . LEU A 1 436 ? -18.969 2.496 9.965 1.00 92.75 436 LEU A N 1
ATOM 3531 C CA . LEU A 1 436 ? -19.518 1.887 8.751 1.00 92.75 436 LEU A CA 1
ATOM 3532 C C . LEU A 1 436 ? -20.332 2.941 7.985 1.00 92.75 436 LEU A C 1
ATOM 3534 O O . LEU A 1 436 ? -21.466 3.245 8.352 1.00 92.75 436 LEU A O 1
ATOM 3538 N N . ALA A 1 437 ? -19.765 3.490 6.911 1.00 92.44 437 ALA A N 1
ATOM 3539 C CA . ALA A 1 437 ? -20.456 4.459 6.066 1.00 92.44 437 ALA A CA 1
ATOM 3540 C C . ALA A 1 437 ? -21.582 3.781 5.271 1.00 92.44 437 ALA A C 1
ATOM 3542 O O . ALA A 1 437 ? -22.752 4.121 5.448 1.00 92.44 437 ALA A O 1
ATOM 3543 N N . ALA A 1 438 ? -21.232 2.770 4.473 1.00 93.44 438 ALA A N 1
ATOM 3544 C CA . ALA A 1 438 ? -22.131 2.055 3.570 1.00 93.44 438 ALA A CA 1
ATOM 3545 C C . ALA A 1 438 ? -21.887 0.538 3.612 1.00 93.44 438 ALA A C 1
ATOM 3547 O O . ALA A 1 438 ? -20.779 0.091 3.922 1.00 93.44 438 ALA A O 1
ATOM 3548 N N . TYR A 1 439 ? -22.910 -0.242 3.267 1.00 93.44 439 TYR A N 1
ATOM 3549 C CA . TYR A 1 439 ? -22.807 -1.678 3.005 1.00 93.44 439 TYR A CA 1
ATOM 3550 C C . TYR A 1 439 ? -23.877 -2.129 2.005 1.00 93.44 439 TYR A C 1
ATOM 3552 O O . TYR A 1 439 ? -24.997 -1.620 2.034 1.00 93.44 439 TYR A O 1
ATOM 3560 N N . PHE A 1 440 ? -23.532 -3.060 1.115 1.00 92.75 440 PHE A N 1
ATOM 3561 C CA . PHE A 1 440 ? -24.457 -3.600 0.112 1.00 92.75 440 PHE A CA 1
ATOM 3562 C C . PHE A 1 440 ? -24.001 -4.970 -0.428 1.00 92.75 440 PHE A C 1
ATOM 3564 O O . PHE A 1 440 ? -22.793 -5.240 -0.452 1.00 92.75 440 PHE A O 1
ATOM 3571 N N . PRO A 1 441 ? -24.934 -5.836 -0.870 1.00 89.25 441 PRO A N 1
ATOM 3572 C CA . PRO A 1 441 ? -24.623 -7.059 -1.615 1.00 89.25 441 PRO A CA 1
ATOM 3573 C C . PRO A 1 441 ? -24.001 -6.754 -2.987 1.00 89.25 441 PRO A C 1
ATOM 3575 O O . PRO A 1 441 ? -24.223 -5.683 -3.551 1.00 89.25 441 PRO A O 1
ATOM 3578 N N . TYR A 1 442 ? -23.210 -7.682 -3.540 1.00 81.00 442 TYR A N 1
ATOM 3579 C CA . TYR A 1 442 ? -22.581 -7.516 -4.871 1.00 81.00 442 TYR A CA 1
ATOM 3580 C C . TYR A 1 442 ? -23.052 -8.511 -5.941 1.00 81.00 442 TYR A C 1
ATOM 3582 O O . TYR A 1 442 ? -22.630 -8.433 -7.097 1.00 81.00 442 TYR A O 1
ATOM 3590 N N . ASP A 1 443 ? -23.938 -9.409 -5.540 1.00 75.00 443 ASP A N 1
ATOM 3591 C CA . ASP A 1 443 ? -24.696 -10.389 -6.310 1.00 75.00 443 ASP A CA 1
ATOM 3592 C C . ASP A 1 443 ? -26.148 -9.936 -6.590 1.00 75.00 443 ASP A C 1
ATOM 3594 O O . ASP A 1 443 ? -26.825 -10.528 -7.428 1.00 75.00 443 ASP A O 1
ATOM 3598 N N . ASP A 1 444 ? -26.604 -8.851 -5.956 1.00 73.38 444 ASP A N 1
ATOM 3599 C CA . ASP A 1 444 ? -27.926 -8.244 -6.159 1.00 73.38 444 ASP A CA 1
ATOM 3600 C C . ASP A 1 444 ? -28.013 -7.428 -7.466 1.00 73.38 444 ASP A C 1
ATOM 3602 O O . ASP A 1 444 ? -27.051 -6.803 -7.922 1.00 73.38 444 ASP A O 1
ATOM 3606 N N . SER A 1 445 ? -29.221 -7.359 -8.022 1.00 74.75 445 SER A N 1
ATOM 3607 C CA . SER A 1 445 ? -29.666 -6.420 -9.055 1.00 74.75 445 SER A CA 1
ATOM 3608 C C . SER A 1 445 ? -29.225 -4.960 -8.838 1.00 74.75 445 SER A C 1
ATOM 3610 O O . SER A 1 445 ? -28.898 -4.271 -9.811 1.00 74.75 445 SER A O 1
ATOM 3612 N N . SER A 1 446 ? -29.141 -4.490 -7.585 1.00 80.25 446 SER A N 1
ATOM 3613 C CA . SER A 1 446 ? -28.723 -3.120 -7.240 1.00 80.25 446 SER A CA 1
ATOM 3614 C C . SER A 1 446 ? -27.254 -2.814 -7.572 1.00 80.25 446 SER A C 1
ATOM 3616 O O . SER A 1 446 ? -26.858 -1.645 -7.653 1.00 80.25 446 SER A O 1
ATOM 3618 N N . ILE A 1 447 ? -26.417 -3.834 -7.812 1.00 85.38 447 ILE A N 1
ATOM 3619 C CA . ILE A 1 447 ? -24.957 -3.680 -7.827 1.00 85.38 447 ILE A CA 1
ATOM 3620 C C . ILE A 1 447 ? -24.430 -2.690 -8.872 1.00 85.38 447 ILE A C 1
ATOM 3622 O O . ILE A 1 447 ? -23.387 -2.073 -8.662 1.00 85.38 447 ILE A O 1
ATOM 3626 N N . ASN A 1 448 ? -25.118 -2.494 -9.997 1.00 88.62 448 ASN A N 1
ATOM 3627 C CA . ASN A 1 448 ? -24.683 -1.516 -10.998 1.00 88.62 448 ASN A CA 1
ATOM 3628 C C . ASN A 1 448 ? -24.896 -0.074 -10.510 1.00 88.62 448 ASN A C 1
ATOM 3630 O O . ASN A 1 448 ? -23.995 0.753 -10.648 1.00 88.62 448 ASN A O 1
ATOM 3634 N N . GLN A 1 449 ? -26.017 0.206 -9.839 1.00 90.94 449 GLN A N 1
ATOM 3635 C CA . GLN A 1 449 ? -26.253 1.490 -9.175 1.00 90.94 449 GLN A CA 1
ATOM 3636 C C . GLN A 1 449 ? -25.255 1.713 -8.030 1.00 90.94 449 GLN A C 1
ATOM 3638 O O . GLN A 1 449 ? -24.689 2.801 -7.916 1.00 90.94 449 GLN A O 1
ATOM 3643 N N . ASN A 1 450 ? -24.961 0.678 -7.239 1.00 92.19 450 ASN A N 1
ATOM 3644 C CA . ASN A 1 450 ? -24.023 0.782 -6.120 1.00 92.19 450 ASN A CA 1
ATOM 3645 C C . ASN A 1 450 ? -22.549 0.894 -6.547 1.00 92.19 450 ASN A C 1
ATOM 3647 O O . ASN A 1 450 ? -21.777 1.603 -5.898 1.00 92.19 450 ASN A O 1
ATOM 3651 N N . LYS A 1 451 ? -22.158 0.310 -7.688 1.00 93.56 451 LYS A N 1
ATOM 3652 C CA . LYS A 1 451 ? -20.871 0.598 -8.349 1.00 93.56 451 LYS A CA 1
ATOM 3653 C C . LYS A 1 451 ? -20.778 2.071 -8.762 1.00 93.56 451 LYS A C 1
ATOM 3655 O O . LYS A 1 451 ? -19.766 2.707 -8.475 1.00 93.56 451 LYS A O 1
ATOM 3660 N N . GLU A 1 452 ? -21.818 2.630 -9.386 1.00 94.06 452 GLU A N 1
ATOM 3661 C CA . GLU A 1 452 ? -21.841 4.045 -9.792 1.00 94.06 452 GLU A CA 1
ATOM 3662 C C . GLU A 1 452 ? -21.868 5.016 -8.607 1.00 94.06 452 GLU A C 1
ATOM 3664 O O . GLU A 1 452 ? -21.188 6.045 -8.642 1.00 94.06 452 GLU A O 1
ATOM 3669 N N . TRP A 1 453 ? -22.587 4.680 -7.533 1.00 94.25 453 TRP A N 1
ATOM 3670 C CA . TRP A 1 453 ? -22.506 5.409 -6.269 1.00 94.25 453 TRP A CA 1
ATOM 3671 C C . TRP A 1 453 ? -21.074 5.392 -5.722 1.00 94.25 453 TRP A C 1
ATOM 3673 O O . TRP A 1 453 ? -20.509 6.453 -5.454 1.00 94.25 453 TRP A O 1
ATOM 3683 N N . LEU A 1 454 ? -20.455 4.210 -5.623 1.00 95.38 454 LEU A N 1
ATOM 3684 C CA . LEU A 1 454 ? -19.137 4.048 -5.010 1.00 95.38 454 LEU A CA 1
ATOM 3685 C C . LEU A 1 454 ? -18.040 4.792 -5.791 1.00 95.38 454 LEU A C 1
ATOM 3687 O O . LEU A 1 454 ? -17.207 5.456 -5.177 1.00 95.38 454 LEU A O 1
ATOM 3691 N N . LYS A 1 455 ? -18.074 4.761 -7.132 1.00 95.69 455 LYS A N 1
ATOM 3692 C CA . LYS A 1 455 ? -17.186 5.562 -7.999 1.00 95.69 455 LYS A CA 1
ATOM 3693 C C . LYS A 1 455 ? -17.260 7.056 -7.674 1.00 95.69 455 LYS A C 1
ATOM 3695 O O . LYS A 1 455 ? -16.227 7.699 -7.470 1.00 95.69 455 LYS A O 1
ATOM 3700 N N . LYS A 1 456 ? -18.480 7.604 -7.625 1.00 94.62 456 LYS A N 1
ATOM 3701 C CA . LYS A 1 456 ? -18.747 9.035 -7.392 1.00 94.62 456 LYS A CA 1
ATOM 3702 C C . LYS A 1 456 ? -18.388 9.446 -5.966 1.00 94.62 456 LYS A C 1
ATOM 3704 O O . LYS A 1 456 ? -17.780 10.496 -5.771 1.00 94.62 456 LYS A O 1
ATOM 3709 N N . TYR A 1 457 ? -18.689 8.588 -4.994 1.00 95.00 457 TYR A N 1
ATOM 3710 C CA . TYR A 1 457 ? -18.306 8.754 -3.597 1.00 95.00 457 TYR A CA 1
ATOM 3711 C C . TYR A 1 457 ? -16.782 8.819 -3.436 1.00 95.00 457 TYR A C 1
ATOM 3713 O O . TYR A 1 457 ? -16.278 9.832 -2.950 1.00 95.00 457 TYR A O 1
ATOM 3721 N N . ILE A 1 458 ? -16.041 7.820 -3.941 1.00 95.25 458 ILE A N 1
ATOM 3722 C CA . ILE A 1 458 ? -14.567 7.788 -3.910 1.00 95.25 458 ILE A CA 1
ATOM 3723 C C . ILE A 1 458 ? -13.976 9.025 -4.596 1.00 95.25 458 ILE A C 1
ATOM 3725 O O . ILE A 1 458 ? -13.127 9.695 -4.010 1.00 95.25 458 ILE A O 1
ATOM 3729 N N . ALA A 1 459 ? -14.433 9.364 -5.807 1.00 94.38 459 ALA A N 1
ATOM 3730 C CA . ALA A 1 459 ? -13.935 10.537 -6.524 1.00 94.38 459 ALA A CA 1
ATOM 3731 C C . ALA A 1 459 ? -14.150 11.831 -5.727 1.00 94.38 459 ALA A C 1
ATOM 3733 O O . ALA A 1 459 ? -13.233 12.645 -5.616 1.00 94.38 459 ALA A O 1
ATOM 3734 N N . LYS A 1 460 ? -15.338 12.028 -5.140 1.00 92.19 460 LYS A N 1
ATOM 3735 C CA . LYS A 1 460 ? -15.671 13.273 -4.443 1.00 92.19 460 LYS A CA 1
ATOM 3736 C C . LYS A 1 460 ? -15.017 13.390 -3.061 1.00 92.19 460 LYS A C 1
ATOM 3738 O O . LYS A 1 460 ? -14.511 14.472 -2.771 1.00 92.19 460 LYS A O 1
ATOM 3743 N N . VAL A 1 461 ? -14.924 12.333 -2.241 1.00 91.69 461 VAL A N 1
ATOM 3744 C CA . VAL A 1 461 ? -14.133 12.414 -0.987 1.00 91.69 461 VAL A CA 1
ATOM 3745 C C . VAL A 1 461 ? -12.658 12.695 -1.292 1.00 91.69 461 VAL A C 1
ATOM 3747 O O . VAL A 1 461 ? -12.045 13.548 -0.655 1.00 91.69 461 VAL A O 1
ATOM 3750 N N . THR A 1 462 ? -12.111 12.082 -2.345 1.00 91.62 462 THR A N 1
ATOM 3751 C CA . THR A 1 462 ? -10.737 12.323 -2.798 1.00 91.62 462 THR A CA 1
ATOM 3752 C C . THR A 1 462 ? -10.519 13.746 -3.322 1.00 91.62 462 THR A C 1
ATOM 3754 O O . THR A 1 462 ? -9.476 14.342 -3.045 1.00 91.62 462 THR A O 1
ATOM 3757 N N . LYS A 1 463 ? -11.487 14.330 -4.043 1.00 90.31 463 LYS A N 1
ATOM 3758 C CA . LYS A 1 463 ? -11.443 15.746 -4.458 1.00 90.31 463 LYS A CA 1
ATOM 3759 C C . LYS A 1 463 ? -11.491 16.694 -3.246 1.00 90.31 463 LYS A C 1
ATOM 3761 O O . LYS A 1 463 ? -10.845 17.737 -3.276 1.00 90.31 463 LYS A O 1
ATOM 3766 N N . LEU A 1 464 ? -12.190 16.319 -2.171 1.00 87.94 464 LEU A N 1
ATOM 3767 C CA . LEU A 1 464 ? -12.410 17.147 -0.974 1.00 87.94 464 LEU A CA 1
ATOM 3768 C C . LEU A 1 464 ? -11.364 16.986 0.152 1.00 87.94 464 LEU A C 1
ATOM 3770 O O . LEU A 1 464 ? -11.400 17.758 1.105 1.00 87.94 464 LEU A O 1
ATOM 3774 N N . ARG A 1 465 ? -10.401 16.058 0.045 1.00 82.69 465 ARG A N 1
ATOM 3775 C CA . ARG A 1 465 ? -9.377 15.752 1.081 1.00 82.69 465 ARG A CA 1
ATOM 3776 C C . ARG A 1 465 ? -8.619 16.941 1.686 1.00 82.69 465 ARG A C 1
ATOM 3778 O O . ARG A 1 465 ? -8.229 16.917 2.852 1.00 82.69 465 ARG A O 1
ATOM 3785 N N . ASN A 1 466 ? -8.391 17.975 0.875 1.00 77.38 466 ASN A N 1
ATOM 3786 C CA . ASN A 1 466 ? -7.640 19.178 1.245 1.00 77.38 466 ASN A CA 1
ATOM 3787 C C . ASN A 1 466 ? -8.559 20.370 1.574 1.00 77.38 466 ASN A C 1
ATOM 3789 O O . ASN A 1 466 ? -8.061 21.454 1.887 1.00 77.38 466 ASN A O 1
ATOM 3793 N N . ASP A 1 467 ? -9.882 20.198 1.486 1.00 79.62 467 ASP A N 1
ATOM 3794 C CA . ASP A 1 467 ? -10.845 21.249 1.808 1.00 79.62 467 ASP A CA 1
ATOM 3795 C C . ASP A 1 467 ? -10.846 21.533 3.325 1.00 79.62 467 ASP A C 1
ATOM 3797 O O . ASP A 1 467 ? -10.537 20.686 4.168 1.00 79.62 467 ASP A O 1
ATOM 3801 N N . LYS A 1 468 ? -11.165 22.779 3.672 1.00 75.56 468 LYS A N 1
ATOM 3802 C CA . LYS A 1 468 ? -11.300 23.283 5.041 1.00 75.56 468 LYS A CA 1
ATOM 3803 C C . LYS A 1 468 ? -12.772 23.473 5.444 1.00 75.56 468 LYS A C 1
ATOM 3805 O O . LYS A 1 468 ? -13.039 23.710 6.626 1.00 75.56 468 LYS A O 1
ATOM 3810 N N . LYS A 1 469 ? -13.717 23.370 4.504 1.00 77.00 469 LYS A N 1
ATOM 3811 C CA . LYS A 1 469 ? -15.170 23.392 4.752 1.00 77.00 469 LYS A CA 1
ATOM 3812 C C . LYS A 1 469 ? -15.639 22.176 5.557 1.00 77.00 469 LYS A C 1
ATOM 3814 O O . LYS A 1 469 ? -14.965 21.157 5.572 1.00 77.00 469 LYS A O 1
ATOM 3819 N N . LYS A 1 470 ? -16.787 22.264 6.240 1.00 75.12 470 LYS A N 1
ATOM 3820 C CA . LYS A 1 470 ? -17.376 21.108 6.958 1.00 75.12 470 LYS A CA 1
ATOM 3821 C C . LYS A 1 470 ? -17.960 20.070 5.993 1.00 75.12 470 LYS A C 1
ATOM 3823 O O . LYS A 1 470 ? -17.920 18.877 6.280 1.00 75.12 470 LYS A O 1
ATOM 3828 N N . ASP A 1 471 ? -18.388 20.544 4.829 1.00 75.00 471 ASP A N 1
ATOM 3829 C CA . ASP A 1 471 ? -18.968 19.832 3.694 1.00 75.00 471 ASP A CA 1
ATOM 3830 C C . ASP A 1 471 ? -18.163 18.574 3.298 1.00 75.00 471 ASP A C 1
ATOM 3832 O O . ASP A 1 471 ? -18.738 17.577 2.863 1.00 75.00 471 ASP A O 1
ATOM 3836 N N . SER A 1 472 ? -16.831 18.598 3.458 1.00 83.38 472 SER A N 1
ATOM 3837 C CA . SER A 1 472 ? -15.938 17.459 3.197 1.00 83.38 472 SER A CA 1
ATOM 3838 C C . SER A 1 472 ? -16.169 16.301 4.170 1.00 83.38 472 SER A C 1
ATOM 3840 O O . SER A 1 472 ? -16.288 15.155 3.739 1.00 83.38 472 SER A O 1
ATOM 3842 N N . MET A 1 473 ? -16.300 16.592 5.466 1.00 87.19 473 MET A N 1
ATOM 3843 C CA . MET A 1 473 ? -16.588 15.605 6.510 1.00 87.19 473 MET A CA 1
ATOM 3844 C C . MET A 1 473 ? -18.046 15.150 6.469 1.00 87.19 473 MET A C 1
ATOM 3846 O O . MET A 1 473 ? -18.325 13.968 6.656 1.00 87.19 473 MET A O 1
ATOM 3850 N N . GLU A 1 474 ? -18.973 16.059 6.171 1.00 86.62 474 GLU A N 1
ATOM 3851 C CA . GLU A 1 474 ? -20.389 15.732 5.960 1.00 86.62 474 GLU A CA 1
ATOM 3852 C C . GLU A 1 474 ? -20.572 14.782 4.770 1.00 86.62 474 GLU A C 1
ATOM 3854 O O . GLU A 1 474 ? -21.299 13.794 4.879 1.00 86.62 474 GLU A O 1
ATOM 3859 N N . TYR A 1 475 ? -19.848 15.004 3.667 1.00 88.19 475 TYR A N 1
ATOM 3860 C CA . TYR A 1 475 ? -19.854 14.090 2.525 1.00 88.19 475 TYR A CA 1
ATOM 3861 C C . TYR A 1 475 ? -19.069 12.793 2.772 1.00 88.19 475 TYR A C 1
ATOM 3863 O O . TYR A 1 475 ? -19.439 11.753 2.236 1.00 88.19 475 TYR A O 1
ATOM 3871 N N . LEU A 1 476 ? -18.014 12.818 3.592 1.00 89.50 476 LEU A N 1
ATOM 3872 C CA . LEU A 1 476 ? -17.292 11.605 3.980 1.00 89.50 476 LEU A CA 1
ATOM 3873 C C . LEU A 1 476 ? -18.171 10.685 4.846 1.00 89.50 476 LEU A C 1
ATOM 3875 O O . LEU A 1 476 ? -18.203 9.487 4.610 1.00 89.50 476 LEU A O 1
ATOM 3879 N N . TYR A 1 477 ? -18.923 11.219 5.812 1.00 87.88 477 TYR A N 1
ATOM 3880 C CA . TYR A 1 477 ? -19.774 10.400 6.691 1.00 87.88 477 TYR A CA 1
ATOM 3881 C C . TYR A 1 477 ? -21.184 10.123 6.131 1.00 87.88 477 TYR A C 1
ATOM 3883 O O . TYR A 1 477 ? -21.797 9.130 6.517 1.00 87.88 477 TYR A O 1
ATOM 3891 N N . CYS A 1 478 ? -21.662 10.946 5.189 1.00 72.38 478 CYS A N 1
ATOM 3892 C CA . CYS A 1 478 ? -22.755 10.692 4.238 1.00 72.38 478 CYS A CA 1
ATOM 3893 C C . CYS A 1 478 ? -24.037 10.036 4.815 1.00 72.38 478 CYS A C 1
ATOM 3895 O O . CYS A 1 478 ? -24.497 8.987 4.362 1.00 72.38 478 CYS A O 1
ATOM 3897 N N . ASP A 1 479 ? -24.659 10.712 5.784 1.00 59.00 479 ASP A N 1
ATOM 3898 C CA . ASP A 1 479 ? -25.775 10.213 6.612 1.00 59.00 479 ASP A CA 1
ATOM 3899 C C . ASP A 1 479 ? -27.043 9.750 5.853 1.00 59.00 479 ASP A C 1
ATOM 3901 O O . ASP A 1 479 ? -27.801 8.929 6.362 1.00 59.00 479 ASP A O 1
ATOM 3905 N N . LYS A 1 480 ? -27.297 10.264 4.637 1.00 61.38 480 LYS A N 1
ATOM 3906 C CA . LYS A 1 480 ? -28.592 10.096 3.930 1.00 61.38 480 LYS A CA 1
ATOM 3907 C C . LYS A 1 480 ? -28.519 9.533 2.509 1.00 61.38 480 LYS A C 1
ATOM 3909 O O . LYS A 1 480 ? -29.552 9.396 1.862 1.00 61.38 480 LYS A O 1
ATOM 3914 N N . THR A 1 481 ? -27.324 9.236 1.999 1.00 70.38 481 THR A N 1
ATOM 3915 C CA . THR A 1 481 ? -27.128 8.760 0.612 1.00 70.38 481 THR A CA 1
ATOM 3916 C C . THR A 1 481 ? -26.166 7.580 0.486 1.00 70.38 481 THR A C 1
ATOM 3918 O O . THR A 1 481 ? -25.911 7.134 -0.629 1.00 70.38 481 THR A O 1
ATOM 3921 N N . CYS A 1 482 ? -25.634 7.058 1.595 1.00 83.25 482 CYS A N 1
ATOM 3922 C CA . CYS A 1 482 ? -24.922 5.781 1.615 1.00 83.25 482 CYS A CA 1
ATOM 3923 C C . CYS A 1 482 ? -25.902 4.605 1.436 1.00 83.25 482 CYS A C 1
ATOM 3925 O O . CYS A 1 482 ? -26.849 4.514 2.222 1.00 83.25 482 CYS A O 1
ATOM 3927 N N . PRO A 1 483 ? -25.668 3.667 0.498 1.00 89.50 483 PRO A N 1
ATOM 3928 C CA . PRO A 1 483 ? -26.396 2.403 0.476 1.00 89.50 483 PRO A CA 1
ATOM 3929 C C . PRO A 1 483 ? -26.110 1.610 1.759 1.00 89.50 483 PRO A C 1
ATOM 3931 O O . PRO A 1 483 ? -24.967 1.499 2.213 1.00 89.50 483 PRO A O 1
ATOM 3934 N N . ARG A 1 484 ? -27.177 1.104 2.378 1.00 89.44 484 ARG A N 1
ATOM 3935 C CA . ARG A 1 484 ? -27.171 0.291 3.604 1.00 89.44 484 ARG A CA 1
ATOM 3936 C C . ARG A 1 484 ? -28.182 -0.835 3.413 1.00 89.44 484 ARG A C 1
ATOM 3938 O O . ARG A 1 484 ? -29.265 -0.823 3.989 1.00 89.44 484 ARG A O 1
ATOM 3945 N N . GLU A 1 485 ? -27.846 -1.727 2.490 1.00 87.94 485 GLU A N 1
ATOM 3946 C CA . GLU A 1 485 ? -28.732 -2.746 1.926 1.00 87.94 485 GLU A CA 1
ATOM 3947 C C . GLU A 1 485 ? -28.522 -4.110 2.594 1.00 87.94 485 GLU A C 1
ATOM 3949 O O . GLU A 1 485 ? -27.393 -4.550 2.817 1.00 87.94 485 GLU A O 1
ATOM 3954 N N . GLY A 1 486 ? -29.627 -4.800 2.884 1.00 82.69 486 GLY A N 1
ATOM 3955 C CA . GLY A 1 486 ? -29.621 -6.100 3.553 1.00 82.69 486 GLY A CA 1
ATOM 3956 C C . GLY A 1 486 ? -29.467 -6.010 5.076 1.00 82.69 486 GLY A C 1
ATOM 3957 O O . GLY A 1 486 ? -29.892 -5.050 5.716 1.00 82.69 486 GLY A O 1
ATOM 3958 N N . ILE A 1 487 ? -28.897 -7.056 5.675 1.00 80.06 487 ILE A N 1
ATOM 3959 C CA . ILE A 1 487 ? -28.743 -7.185 7.132 1.00 80.06 487 ILE A CA 1
ATOM 3960 C C . ILE A 1 487 ? -27.424 -6.543 7.581 1.00 80.06 487 ILE A C 1
ATOM 3962 O O . ILE A 1 487 ? -26.379 -6.765 6.970 1.00 80.06 487 ILE A O 1
ATOM 3966 N N . SER A 1 488 ? -27.464 -5.799 8.693 1.00 81.31 488 SER A N 1
ATOM 3967 C CA . SER A 1 488 ? -26.284 -5.162 9.297 1.00 81.31 488 SER A CA 1
ATOM 3968 C C . SER A 1 488 ? -25.127 -6.169 9.501 1.00 81.31 488 SER A C 1
ATOM 3970 O O . SER A 1 488 ? -25.325 -7.179 10.189 1.00 81.31 488 SER A O 1
ATOM 3972 N N . PRO A 1 489 ? -23.924 -5.937 8.931 1.00 84.19 489 PRO A N 1
ATOM 3973 C CA . PRO A 1 489 ? -22.883 -6.962 8.845 1.00 84.19 489 PRO A CA 1
ATOM 3974 C C . PRO A 1 489 ? -22.316 -7.355 10.217 1.00 84.19 489 PRO A C 1
ATOM 3976 O O . PRO A 1 489 ? -21.767 -6.518 10.933 1.00 84.19 489 PRO A O 1
ATOM 3979 N N . LEU A 1 490 ? -22.359 -8.648 10.565 1.00 84.25 490 LEU A N 1
ATOM 3980 C CA . LEU A 1 490 ? -21.877 -9.139 11.868 1.00 84.25 490 LEU A CA 1
ATOM 3981 C C . LEU A 1 490 ? -20.395 -8.822 12.131 1.00 84.25 490 LEU A C 1
ATOM 3983 O O . LEU A 1 490 ? -20.055 -8.465 13.257 1.00 84.25 490 LEU A O 1
ATOM 3987 N N . ILE A 1 491 ? -19.549 -8.846 11.095 1.00 83.69 491 ILE A N 1
ATOM 3988 C CA . ILE A 1 491 ? -18.114 -8.510 11.164 1.00 83.69 491 ILE A CA 1
ATOM 3989 C C . ILE A 1 491 ? -17.835 -7.103 11.733 1.00 83.69 491 ILE A C 1
ATOM 3991 O O . ILE A 1 491 ? -16.778 -6.870 12.309 1.00 83.69 491 ILE A O 1
ATOM 3995 N N . VAL A 1 492 ? -18.793 -6.169 11.654 1.00 86.38 492 VAL A N 1
ATOM 3996 C CA . VAL A 1 492 ? -18.669 -4.822 12.249 1.00 86.38 492 VAL A CA 1
ATOM 3997 C C . VAL A 1 492 ? -18.629 -4.892 13.782 1.00 86.38 492 VAL A C 1
ATOM 3999 O O . VAL A 1 492 ? -17.950 -4.094 14.425 1.00 86.38 492 VAL A O 1
ATOM 4002 N N . LYS A 1 493 ? -19.291 -5.886 14.391 1.00 85.69 493 LYS A N 1
ATOM 4003 C CA . LYS A 1 493 ? -19.252 -6.117 15.847 1.00 85.69 493 LYS A CA 1
ATOM 4004 C C . LYS A 1 493 ? -17.880 -6.608 16.321 1.00 85.69 493 LYS A C 1
ATOM 4006 O O . LYS A 1 493 ? -17.528 -6.371 17.471 1.00 85.69 493 LYS A O 1
ATOM 4011 N N . GLU A 1 494 ? -17.110 -7.246 15.440 1.00 85.94 494 GLU A N 1
ATOM 4012 C CA . GLU A 1 494 ? -15.762 -7.759 15.723 1.00 85.94 494 GLU A CA 1
ATOM 4013 C C . GLU A 1 494 ? -14.665 -6.689 15.587 1.00 85.94 494 GLU A C 1
ATOM 4015 O O . GLU A 1 494 ? -13.527 -6.917 15.995 1.00 85.94 494 GLU A O 1
ATOM 4020 N N . TRP A 1 495 ? -14.969 -5.511 15.023 1.00 89.69 495 TRP A N 1
ATOM 4021 C CA . TRP A 1 495 ? -13.960 -4.468 14.827 1.00 89.69 495 TRP A CA 1
ATOM 4022 C C . TRP A 1 495 ? -13.389 -3.962 16.166 1.00 89.69 495 TRP A C 1
ATOM 4024 O O . TRP A 1 495 ? -14.140 -3.725 17.119 1.00 89.69 495 TRP A O 1
ATOM 4034 N N . PRO A 1 496 ? -12.063 -3.755 16.264 1.00 88.56 496 PRO A N 1
ATOM 4035 C CA . PRO A 1 496 ? -11.404 -3.475 17.530 1.00 88.56 496 PRO A CA 1
ATOM 4036 C C . PRO A 1 496 ? -11.740 -2.074 18.044 1.00 88.56 496 PRO A C 1
ATOM 4038 O O . PRO A 1 496 ? -11.489 -1.074 17.372 1.00 88.56 496 PRO A O 1
ATOM 4041 N N . TYR A 1 497 ? -12.211 -1.995 19.287 1.00 88.88 497 TYR A N 1
ATOM 4042 C CA . TYR A 1 497 ? -12.348 -0.733 20.010 1.00 88.88 497 TYR A CA 1
ATOM 4043 C C . TYR A 1 497 ? -10.968 -0.107 20.285 1.00 88.88 497 TYR A C 1
ATOM 4045 O O . TYR A 1 497 ? -10.018 -0.791 20.687 1.00 88.88 497 TYR A O 1
ATOM 4053 N N . ARG A 1 498 ? -10.837 1.208 20.081 1.00 87.19 498 ARG A N 1
ATOM 4054 C CA . ARG A 1 498 ? -9.615 1.989 20.358 1.00 87.19 498 ARG A CA 1
ATOM 4055 C C . ARG A 1 498 ? -9.977 3.293 21.077 1.00 87.19 498 ARG A C 1
ATOM 4057 O O . ARG A 1 498 ? -11.036 3.836 20.779 1.00 87.19 498 ARG A O 1
ATOM 4064 N N . PRO A 1 499 ? -9.126 3.830 21.974 1.00 85.00 499 PRO A N 1
ATOM 4065 C CA . PRO A 1 499 ? -9.428 5.079 22.673 1.00 85.00 499 PRO A CA 1
ATOM 4066 C C . PRO A 1 499 ? -9.744 6.223 21.709 1.00 85.00 499 PRO A C 1
ATOM 4068 O O . PRO A 1 499 ? -9.076 6.344 20.671 1.00 85.00 499 PRO A O 1
ATOM 4071 N N . ILE A 1 500 ? -10.711 7.069 22.062 1.00 84.12 500 ILE A N 1
ATOM 4072 C CA . ILE A 1 500 ? -10.938 8.338 21.365 1.00 84.12 500 ILE A CA 1
ATOM 4073 C C . ILE A 1 500 ? -9.637 9.151 21.372 1.00 84.12 500 ILE A C 1
ATOM 4075 O O . ILE A 1 500 ? -8.862 9.128 22.329 1.00 84.12 500 ILE A O 1
ATOM 4079 N N . GLN A 1 501 ? -9.372 9.832 20.264 1.00 78.06 501 GLN A N 1
ATOM 4080 C CA . GLN A 1 501 ? -8.274 10.775 20.131 1.00 78.06 501 GLN A CA 1
ATOM 4081 C C . GLN A 1 501 ? -8.823 12.195 20.343 1.00 78.06 501 GLN A C 1
ATOM 4083 O O . GLN A 1 501 ? -9.804 12.579 19.714 1.00 78.06 501 GLN A O 1
ATOM 4088 N N . THR A 1 502 ? -8.196 12.944 21.252 1.00 74.81 502 THR A N 1
ATOM 4089 C CA . THR A 1 502 ? -8.640 14.258 21.766 1.00 74.81 502 THR A CA 1
ATOM 4090 C C . THR A 1 502 ? -7.908 15.447 21.128 1.00 74.81 502 THR A C 1
ATOM 4092 O O . THR A 1 502 ? -7.984 16.566 21.621 1.00 74.81 502 THR A O 1
ATOM 4095 N N . ASP A 1 503 ? -7.113 15.191 20.092 1.00 73.19 503 ASP A N 1
ATOM 4096 C CA . ASP A 1 503 ? -6.275 16.152 19.376 1.00 73.19 503 ASP A CA 1
ATOM 4097 C C . ASP A 1 503 ? -6.072 15.686 17.921 1.00 73.19 503 ASP A C 1
ATOM 4099 O O . ASP A 1 503 ? -6.376 14.545 17.583 1.00 73.19 503 ASP A O 1
ATOM 4103 N N . ALA A 1 504 ? -5.509 16.512 17.037 1.00 67.12 504 ALA A N 1
ATOM 4104 C CA . ALA A 1 504 ? -5.163 16.082 15.670 1.00 67.12 504 ALA A CA 1
ATOM 4105 C C . ALA A 1 504 ? -3.921 15.157 15.615 1.00 67.12 504 ALA A C 1
ATOM 4107 O O . ALA A 1 504 ? -3.568 14.605 14.568 1.00 67.12 504 ALA A O 1
ATOM 4108 N N . ASN A 1 505 ? -3.234 14.978 16.743 1.00 71.38 505 ASN A N 1
ATOM 4109 C CA . ASN A 1 505 ? -1.822 14.612 16.774 1.00 71.38 505 ASN A CA 1
ATOM 4110 C C . ASN A 1 505 ? -1.612 13.112 16.526 1.00 71.38 505 ASN A C 1
ATOM 4112 O O . ASN A 1 505 ? -2.337 12.260 17.045 1.00 71.38 505 ASN A O 1
ATOM 4116 N N . ASN A 1 506 ? -0.599 12.762 15.725 1.00 70.94 506 ASN A N 1
ATOM 4117 C CA . ASN A 1 506 ? -0.330 11.377 15.307 1.00 70.94 506 ASN A CA 1
ATOM 4118 C C . ASN A 1 506 ? -1.548 10.666 14.661 1.00 70.94 506 ASN A C 1
ATOM 4120 O O . ASN A 1 506 ? -1.642 9.436 14.678 1.00 70.94 506 ASN A O 1
ATOM 4124 N N . CYS A 1 507 ? -2.484 11.420 14.070 1.00 71.12 507 CYS A N 1
ATOM 4125 C CA . CYS A 1 507 ? -3.675 10.901 13.388 1.00 71.12 507 CYS A CA 1
ATOM 4126 C C . CYS A 1 507 ? -3.363 9.829 12.337 1.00 71.12 507 CYS A C 1
ATOM 4128 O O . CYS A 1 507 ? -3.961 8.757 12.357 1.00 71.12 507 CYS A O 1
ATOM 4130 N N . TYR A 1 508 ? -2.371 10.067 11.476 1.00 77.00 508 TYR A N 1
ATOM 4131 C CA . TYR A 1 508 ? -1.945 9.129 10.433 1.00 77.00 508 TYR A CA 1
ATOM 4132 C C . TYR A 1 508 ? -1.577 7.748 10.994 1.00 77.00 508 TYR A C 1
ATOM 4134 O O . TYR A 1 508 ? -1.881 6.747 10.355 1.00 77.00 508 TYR A O 1
ATOM 4142 N N . LEU A 1 509 ? -1.002 7.685 12.201 1.00 78.75 509 LEU A N 1
ATOM 4143 C CA . LEU A 1 509 ? -0.651 6.455 12.915 1.00 78.75 509 LEU A CA 1
ATOM 4144 C C . LEU A 1 509 ? -1.870 5.874 13.636 1.00 78.75 509 LEU A C 1
ATOM 4146 O O . LEU A 1 509 ? -2.142 4.675 13.560 1.00 78.75 509 LEU A O 1
ATOM 4150 N N . ARG A 1 510 ? -2.606 6.721 14.360 1.00 79.62 510 ARG A N 1
ATOM 4151 C CA . ARG A 1 510 ? -3.739 6.311 15.195 1.00 79.62 510 ARG A CA 1
ATOM 4152 C C . ARG A 1 510 ? -4.893 5.749 14.359 1.00 79.62 510 ARG A C 1
ATOM 4154 O O . ARG A 1 510 ? -5.460 4.746 14.793 1.00 79.62 510 ARG A O 1
ATOM 4161 N N . SER A 1 511 ? -5.176 6.339 13.196 1.00 84.25 511 SER A N 1
ATOM 4162 C CA . SER A 1 511 ? -6.179 5.905 12.213 1.00 84.25 511 SER A CA 1
ATOM 4163 C C . SER A 1 511 ? -5.735 4.651 11.441 1.00 84.25 511 SER A C 1
ATOM 4165 O O . SER A 1 511 ? -6.457 3.659 11.431 1.00 84.25 511 SER A O 1
ATOM 4167 N N . HIS A 1 512 ? -4.517 4.633 10.877 1.00 86.56 512 HIS A N 1
ATOM 4168 C CA . HIS A 1 512 ? -3.965 3.492 10.116 1.00 86.56 512 HIS A CA 1
ATOM 4169 C C . HIS A 1 512 ? -3.999 2.169 10.898 1.00 86.56 512 HIS A C 1
ATOM 4171 O O . HIS A 1 512 ? -4.306 1.107 10.354 1.00 86.56 512 HIS A O 1
ATOM 4177 N N . ASN A 1 513 ? -3.727 2.242 12.205 1.00 88.00 513 ASN A N 1
ATOM 4178 C CA . ASN A 1 513 ? -3.722 1.089 13.102 1.00 88.00 513 ASN A CA 1
ATOM 4179 C C . ASN A 1 513 ? -5.111 0.448 13.337 1.00 88.00 513 ASN A C 1
ATOM 4181 O O . ASN A 1 513 ? -5.167 -0.581 14.008 1.00 88.00 513 ASN A O 1
ATOM 4185 N N . PHE A 1 514 ? -6.219 1.006 12.825 1.00 88.81 514 PHE A N 1
ATOM 4186 C CA . PHE A 1 514 ? -7.488 0.269 12.740 1.00 88.81 514 PHE A CA 1
ATOM 4187 C C . PHE A 1 514 ? -7.411 -0.807 11.650 1.00 88.81 514 PHE A C 1
ATOM 4189 O O . PHE A 1 514 ? -7.435 -1.994 11.971 1.00 88.81 514 PHE A O 1
ATOM 4196 N N . GLY A 1 515 ? -7.256 -0.412 10.380 1.00 90.44 515 GLY A N 1
ATOM 4197 C CA . GLY A 1 515 ? -7.211 -1.348 9.253 1.00 90.44 515 GLY A CA 1
ATOM 4198 C C . GLY A 1 515 ? -6.074 -2.364 9.347 1.00 90.44 515 GLY A C 1
ATOM 4199 O O . GLY A 1 515 ? -6.309 -3.554 9.165 1.00 90.44 515 GLY A O 1
ATOM 4200 N N . TYR A 1 516 ? -4.873 -1.934 9.750 1.00 91.50 516 TYR A N 1
ATOM 4201 C CA . TYR A 1 516 ? -3.729 -2.832 9.979 1.00 91.50 516 TYR A CA 1
ATOM 4202 C C . TYR A 1 516 ? -4.054 -3.932 11.013 1.00 91.50 516 TYR A C 1
ATOM 4204 O O . TYR A 1 516 ? -3.733 -5.103 10.807 1.00 91.50 516 TYR A O 1
ATOM 4212 N N . ARG A 1 517 ? -4.775 -3.589 12.094 1.00 91.19 517 ARG A N 1
ATOM 4213 C CA . ARG A 1 517 ? -5.227 -4.560 13.106 1.00 91.19 517 ARG A CA 1
ATOM 4214 C C . ARG A 1 517 ? -6.346 -5.466 12.593 1.00 91.19 517 ARG A C 1
ATOM 4216 O O . ARG A 1 517 ? -6.305 -6.659 12.866 1.00 91.19 517 ARG A O 1
ATOM 4223 N N . ILE A 1 518 ? -7.302 -4.934 11.830 1.00 90.56 518 ILE A N 1
ATOM 4224 C CA . ILE A 1 518 ? -8.423 -5.704 11.262 1.00 90.56 518 ILE A CA 1
ATOM 4225 C C . ILE A 1 518 ? -7.927 -6.734 10.231 1.00 90.56 518 ILE A C 1
ATOM 4227 O O . ILE A 1 518 ? -8.309 -7.899 10.300 1.00 90.56 518 ILE A O 1
ATOM 4231 N N . ARG A 1 519 ? -7.036 -6.343 9.308 1.00 90.81 519 ARG A N 1
ATOM 4232 C CA . ARG A 1 519 ? -6.520 -7.224 8.239 1.00 90.81 519 ARG A CA 1
ATOM 4233 C C . ARG A 1 519 ? -5.607 -8.334 8.769 1.00 90.81 519 ARG A C 1
ATOM 4235 O O . ARG A 1 519 ? -5.642 -9.471 8.281 1.00 90.81 519 ARG A O 1
ATOM 4242 N N . LEU A 1 520 ? -4.797 -8.040 9.789 1.00 89.31 520 LEU A N 1
ATOM 4243 C CA . LEU A 1 520 ? -3.962 -9.046 10.444 1.00 89.31 520 LEU A CA 1
ATOM 4244 C C . LEU A 1 520 ? -4.748 -9.930 11.423 1.00 89.31 520 LEU A C 1
ATOM 4246 O O . LEU A 1 520 ? -4.556 -11.149 11.402 1.00 89.31 520 LEU A O 1
ATOM 4250 N N . GLY A 1 521 ? -5.648 -9.349 12.215 1.00 89.12 521 GLY A N 1
ATOM 4251 C CA . GLY A 1 521 ? -6.195 -9.952 13.431 1.00 89.12 521 GLY A CA 1
ATOM 4252 C C . GLY A 1 521 ? -5.250 -9.759 14.623 1.00 89.12 521 GLY A C 1
ATOM 4253 O O . GLY A 1 521 ? -4.030 -9.702 14.454 1.00 89.12 521 GLY A O 1
ATOM 4254 N N . ASP A 1 522 ? -5.809 -9.660 15.831 1.00 87.19 522 ASP A N 1
ATOM 4255 C CA . ASP A 1 522 ? -5.114 -9.213 17.050 1.00 87.19 522 ASP A CA 1
ATOM 4256 C C . ASP A 1 522 ? -3.762 -9.889 17.315 1.00 87.19 522 ASP A C 1
ATOM 4258 O O . ASP A 1 522 ? -2.768 -9.195 17.532 1.00 87.19 522 ASP A O 1
ATOM 4262 N N . THR A 1 523 ? -3.703 -11.222 17.252 1.00 88.62 523 THR A N 1
ATOM 4263 C CA . THR A 1 523 ? -2.489 -12.003 17.542 1.00 88.62 523 THR A CA 1
ATOM 4264 C C . THR A 1 523 ? -1.347 -11.685 16.574 1.00 88.62 523 THR A C 1
ATOM 4266 O O . THR A 1 523 ? -0.211 -11.479 17.000 1.00 88.62 523 THR A O 1
ATOM 4269 N N . PHE A 1 524 ? -1.641 -11.603 15.271 1.00 90.50 524 PHE A N 1
ATOM 4270 C CA . PHE A 1 524 ? -0.643 -11.234 14.266 1.00 90.50 524 PHE A CA 1
ATOM 4271 C C . PHE A 1 524 ? -0.289 -9.750 14.372 1.00 90.50 524 PHE A C 1
ATOM 4273 O O . PHE A 1 524 ? 0.889 -9.412 14.336 1.00 90.50 524 PHE A O 1
ATOM 4280 N N . TYR A 1 525 ? -1.278 -8.867 14.547 1.00 91.06 525 TYR A N 1
ATOM 4281 C CA . TYR A 1 525 ? -1.044 -7.430 14.699 1.00 91.06 525 TYR A CA 1
ATOM 4282 C C . TYR A 1 525 ? -0.098 -7.135 15.865 1.00 91.06 525 TYR A C 1
ATOM 4284 O O . TYR A 1 525 ? 0.889 -6.433 15.667 1.00 91.06 525 TYR A O 1
ATOM 4292 N N . GLN A 1 526 ? -0.347 -7.696 17.053 1.00 88.31 526 GLN A N 1
ATOM 4293 C CA . GLN A 1 526 ? 0.528 -7.475 18.204 1.00 88.31 526 GLN A CA 1
ATOM 4294 C C . GLN A 1 526 ? 1.938 -8.020 17.943 1.00 88.31 526 GLN A C 1
ATOM 4296 O O . GLN A 1 526 ? 2.910 -7.313 18.181 1.00 88.31 526 GLN A O 1
ATOM 4301 N N . TRP A 1 527 ? 2.060 -9.211 17.350 1.00 90.88 527 TRP A N 1
ATOM 4302 C CA . TRP A 1 527 ? 3.365 -9.769 16.996 1.00 90.88 527 TRP A CA 1
ATOM 4303 C C . TRP A 1 527 ? 4.149 -8.883 16.017 1.00 90.88 527 TRP A C 1
ATOM 4305 O O . TRP A 1 527 ? 5.311 -8.581 16.277 1.00 90.88 527 TRP A O 1
ATOM 4315 N N . PHE A 1 528 ? 3.529 -8.418 14.924 1.00 90.19 528 PHE A N 1
ATOM 4316 C CA . PHE A 1 528 ? 4.185 -7.513 13.970 1.00 90.19 528 PHE A CA 1
ATOM 4317 C C . PHE A 1 528 ? 4.580 -6.199 14.658 1.00 90.19 528 PHE A C 1
ATOM 4319 O O . PHE A 1 528 ? 5.714 -5.747 14.510 1.00 90.19 528 PHE A O 1
ATOM 4326 N N . ARG A 1 529 ? 3.696 -5.638 15.496 1.00 86.31 529 ARG A N 1
ATOM 4327 C CA . ARG A 1 529 ? 3.983 -4.464 16.334 1.00 86.31 529 ARG A CA 1
ATOM 4328 C C . ARG A 1 529 ? 5.172 -4.662 17.279 1.00 86.31 529 ARG A C 1
ATOM 4330 O O . ARG A 1 529 ? 5.891 -3.692 17.506 1.00 86.31 529 ARG A O 1
ATOM 4337 N N . ASP A 1 530 ? 5.383 -5.870 17.793 1.00 82.44 530 ASP A N 1
ATOM 4338 C CA . ASP A 1 530 ? 6.499 -6.205 18.683 1.00 82.44 530 ASP A CA 1
ATOM 4339 C C . ASP A 1 530 ? 7.814 -6.450 17.920 1.00 82.44 530 ASP A C 1
ATOM 4341 O O . ASP A 1 530 ? 8.887 -6.218 18.479 1.00 82.44 530 ASP A O 1
ATOM 4345 N N . GLN A 1 531 ? 7.766 -6.881 16.650 1.00 83.19 531 GLN A N 1
ATOM 4346 C CA . GLN A 1 531 ? 8.959 -6.933 15.790 1.00 83.19 531 GLN A CA 1
ATOM 4347 C C . GLN A 1 531 ? 9.361 -5.540 15.279 1.00 83.19 531 GLN A C 1
ATOM 4349 O O . GLN A 1 531 ? 10.548 -5.227 15.276 1.00 83.19 531 GLN A O 1
ATOM 4354 N N . GLU A 1 532 ? 8.400 -4.672 14.922 1.00 83.81 532 GLU A N 1
ATOM 4355 C CA . GLU A 1 532 ? 8.669 -3.284 14.496 1.00 83.81 532 GLU A CA 1
ATOM 4356 C C . GLU A 1 532 ? 9.585 -2.552 15.489 1.00 83.81 532 GLU A C 1
ATOM 4358 O O . GLU A 1 532 ? 10.555 -1.912 15.091 1.00 83.81 532 GLU A O 1
ATOM 4363 N N . CYS A 1 533 ? 9.305 -2.695 16.789 1.00 72.12 533 CYS A N 1
ATOM 4364 C CA . CYS A 1 533 ? 10.057 -2.068 17.878 1.00 72.12 533 CYS A CA 1
ATOM 4365 C C . CYS A 1 533 ? 11.513 -2.560 18.020 1.00 72.12 533 CYS A C 1
ATOM 4367 O O . CYS A 1 533 ? 12.266 -1.971 18.793 1.00 72.12 533 CYS A O 1
ATOM 4369 N N . LYS A 1 534 ? 11.918 -3.624 17.310 1.00 73.75 534 LYS A N 1
ATOM 4370 C CA . LYS A 1 534 ? 13.289 -4.172 17.321 1.00 73.75 534 LYS A CA 1
ATOM 4371 C C . LYS A 1 534 ? 14.152 -3.668 16.163 1.00 73.75 534 LYS A C 1
ATOM 4373 O O . LYS A 1 534 ? 15.363 -3.877 16.192 1.00 73.75 534 LYS A O 1
ATOM 4378 N N . SER A 1 535 ? 13.547 -3.025 15.160 1.00 76.62 535 SER A N 1
ATOM 4379 C CA . SER A 1 535 ? 14.257 -2.482 13.998 1.00 76.62 535 SER A CA 1
ATOM 4380 C C . SER A 1 535 ? 15.383 -1.532 14.419 1.00 76.62 535 SER A C 1
ATOM 4382 O O . SER A 1 535 ? 15.239 -0.729 15.350 1.00 76.62 535 SER A O 1
ATOM 4384 N N . PHE A 1 536 ? 16.498 -1.567 13.682 1.00 68.75 536 PHE A N 1
ATOM 4385 C CA . PHE A 1 536 ? 17.643 -0.667 13.876 1.00 68.75 536 PHE A CA 1
ATOM 4386 C C . PHE A 1 536 ? 17.237 0.821 13.876 1.00 68.75 536 PHE A C 1
ATOM 4388 O O . PHE A 1 536 ? 17.856 1.639 14.564 1.00 68.75 536 PHE A O 1
ATOM 4395 N N . VAL A 1 537 ? 16.158 1.152 13.155 1.00 63.28 537 VAL A N 1
ATOM 4396 C CA . VAL A 1 537 ? 15.567 2.490 13.042 1.00 63.28 537 VAL A CA 1
ATOM 4397 C C . VAL A 1 537 ? 15.181 3.052 14.416 1.00 63.28 537 VAL A C 1
ATOM 4399 O O . VAL A 1 537 ? 15.383 4.238 14.681 1.00 63.28 537 VAL A O 1
ATOM 4402 N N . PHE A 1 538 ? 14.693 2.207 15.331 1.00 58.22 538 PHE A N 1
ATOM 4403 C CA . PHE A 1 538 ? 14.415 2.615 16.709 1.00 58.22 538 PHE A CA 1
ATOM 4404 C C . PHE A 1 538 ? 15.717 2.845 17.479 1.00 58.22 538 PHE A C 1
ATOM 4406 O O . PHE A 1 538 ? 15.918 3.947 17.994 1.00 58.22 538 PHE A O 1
ATOM 4413 N N . ASN A 1 539 ? 16.630 1.867 17.485 1.00 48.22 539 ASN A N 1
ATOM 4414 C CA . ASN A 1 539 ? 17.895 1.916 18.233 1.00 48.22 539 ASN A CA 1
ATOM 4415 C C . ASN A 1 539 ? 18.714 3.185 17.932 1.00 48.22 539 ASN A C 1
ATOM 4417 O O . ASN A 1 539 ? 19.105 3.918 18.846 1.00 48.22 539 ASN A O 1
ATOM 4421 N N . ARG A 1 540 ? 18.912 3.508 16.648 1.00 44.56 540 ARG A N 1
ATOM 4422 C CA . ARG A 1 540 ? 19.710 4.672 16.220 1.00 44.56 540 ARG A CA 1
ATOM 4423 C C . ARG A 1 540 ? 19.077 6.008 16.613 1.00 44.56 540 ARG A C 1
ATOM 4425 O O . ARG A 1 540 ? 19.781 6.977 16.898 1.00 44.56 540 ARG A O 1
ATOM 4432 N N . SER A 1 541 ? 17.747 6.058 16.699 1.00 39.12 541 SER A N 1
ATOM 4433 C CA . SER A 1 541 ? 17.020 7.277 17.054 1.00 39.12 541 SER A CA 1
ATOM 4434 C C . SER A 1 541 ? 17.357 7.783 18.466 1.00 39.12 541 SER A C 1
ATOM 4436 O O . SER A 1 541 ? 17.282 8.989 18.715 1.00 39.12 541 SER A O 1
ATOM 4438 N N . HIS A 1 542 ? 17.711 6.901 19.411 1.00 33.22 542 HIS A N 1
ATOM 4439 C CA . HIS A 1 542 ? 18.097 7.297 20.773 1.00 33.22 542 HIS A CA 1
ATOM 4440 C C . HIS A 1 542 ? 19.449 8.023 20.782 1.00 33.22 542 HIS A C 1
ATOM 4442 O O . HIS A 1 542 ? 19.591 9.031 21.474 1.00 33.22 542 HIS A O 1
ATOM 4448 N N . TYR A 1 543 ? 20.395 7.577 19.949 1.00 29.17 543 TYR A N 1
ATOM 4449 C CA . TYR A 1 543 ? 21.727 8.171 19.814 1.00 29.17 543 TYR A CA 1
ATOM 4450 C C . TYR A 1 543 ? 21.661 9.609 19.276 1.00 29.17 543 TYR A C 1
ATOM 4452 O O . TYR A 1 543 ? 22.169 10.538 19.906 1.00 29.17 543 TYR A O 1
ATOM 4460 N N . ASN A 1 544 ? 20.922 9.834 18.184 1.00 33.34 544 ASN A N 1
ATOM 4461 C CA . ASN A 1 544 ? 20.767 11.179 17.615 1.00 33.34 544 ASN A CA 1
ATOM 4462 C C . ASN A 1 544 ? 20.015 12.131 18.567 1.00 33.34 544 ASN A C 1
ATOM 4464 O O . ASN A 1 544 ? 20.361 13.304 18.665 1.00 33.34 544 ASN A O 1
ATOM 4468 N N . THR A 1 545 ? 19.059 11.620 19.357 1.00 34.56 545 THR A N 1
ATOM 4469 C CA . THR A 1 545 ? 18.362 12.430 20.382 1.00 34.56 545 THR A CA 1
ATOM 4470 C C . THR A 1 545 ? 19.303 12.887 21.510 1.00 34.56 545 THR A C 1
ATOM 4472 O O . THR A 1 545 ? 19.052 13.921 22.126 1.00 34.56 545 THR A O 1
ATOM 4475 N N . ALA A 1 546 ? 20.382 12.148 21.796 1.00 30.44 546 ALA A N 1
ATOM 4476 C CA . ALA A 1 546 ? 21.407 12.577 22.749 1.00 30.44 546 ALA A CA 1
ATOM 4477 C C . ALA A 1 546 ? 22.320 13.662 22.147 1.00 30.44 546 ALA A C 1
ATOM 4479 O O . ALA A 1 546 ? 22.550 14.687 22.789 1.00 30.44 546 ALA A O 1
ATOM 44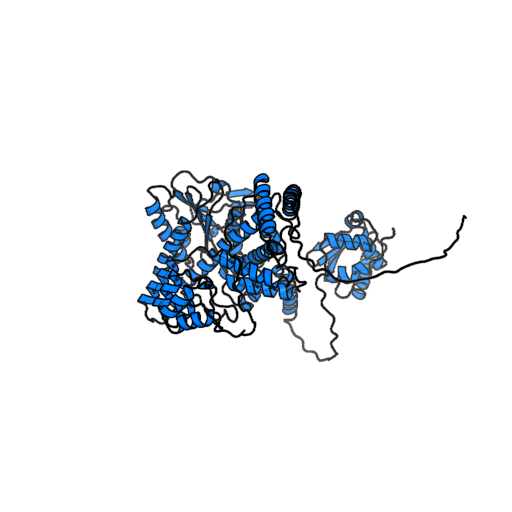80 N N . LEU A 1 547 ? 22.757 13.478 20.897 1.00 28.94 547 LEU A N 1
ATOM 4481 C CA . LEU A 1 547 ? 23.577 14.449 20.161 1.00 28.94 547 LEU A CA 1
ATOM 4482 C C . LEU A 1 547 ? 22.872 15.796 19.958 1.00 28.94 547 LEU A C 1
ATOM 4484 O O . LEU A 1 547 ? 23.491 16.841 20.131 1.00 28.94 547 LEU A O 1
ATOM 4488 N N . ASP A 1 548 ? 21.582 15.805 19.622 1.00 32.34 548 ASP A N 1
ATOM 4489 C CA . ASP A 1 548 ? 20.864 17.066 19.396 1.00 32.34 548 ASP A CA 1
ATOM 4490 C C . ASP A 1 548 ? 20.592 17.838 20.697 1.00 32.34 548 ASP A C 1
ATOM 4492 O O . ASP A 1 548 ? 20.569 19.067 20.675 1.00 32.34 548 ASP A O 1
ATOM 4496 N N . ARG A 1 549 ? 20.494 17.148 21.846 1.00 33.50 549 ARG A N 1
ATOM 4497 C CA . ARG A 1 549 ? 20.482 17.795 23.173 1.00 33.50 549 ARG A CA 1
ATOM 4498 C C . ARG A 1 549 ? 21.838 18.428 23.509 1.00 33.50 549 ARG A C 1
ATOM 4500 O O . ARG A 1 549 ? 21.888 19.562 23.963 1.00 33.50 549 ARG A O 1
ATOM 4507 N N . GLN A 1 550 ? 22.945 17.750 23.199 1.00 34.56 550 GLN A N 1
ATOM 4508 C CA . GLN A 1 550 ? 24.285 18.338 23.348 1.00 34.56 550 GLN A CA 1
ATOM 4509 C C . GLN A 1 550 ? 24.490 19.568 22.444 1.00 34.56 550 GLN A C 1
ATOM 4511 O O . GLN A 1 550 ? 25.173 20.509 22.836 1.00 34.56 550 GLN A O 1
ATOM 4516 N N . LYS A 1 551 ? 23.866 19.608 21.257 1.00 33.41 551 LYS A N 1
ATOM 4517 C CA . LYS A 1 551 ? 23.890 20.794 20.382 1.00 33.41 551 LYS A CA 1
ATOM 4518 C C . LYS A 1 551 ? 23.036 21.946 20.917 1.00 33.41 551 LYS A C 1
ATOM 4520 O O . LYS A 1 551 ? 23.473 23.089 20.810 1.00 33.41 551 LYS A O 1
ATOM 4525 N N . SER A 1 552 ? 21.855 21.685 21.493 1.00 34.00 552 SER A N 1
ATOM 4526 C CA . SER A 1 552 ? 21.042 22.751 22.104 1.00 34.00 552 SER A CA 1
ATOM 4527 C C . SER A 1 552 ? 21.736 23.384 23.311 1.00 34.00 552 SER A C 1
ATOM 4529 O O . SER A 1 552 ? 21.708 24.604 23.458 1.00 34.00 552 SER A O 1
ATOM 4531 N N . ASP A 1 553 ? 22.439 22.578 24.109 1.00 36.47 553 ASP A N 1
ATOM 4532 C CA . ASP A 1 553 ? 23.132 23.025 25.325 1.00 36.47 553 ASP A CA 1
ATOM 4533 C C . ASP A 1 553 ? 24.473 23.742 25.034 1.00 36.47 553 ASP A C 1
ATOM 4535 O O . ASP A 1 553 ? 25.126 24.262 25.940 1.00 36.47 553 ASP A O 1
ATOM 4539 N N . HIS A 1 554 ? 24.889 23.818 23.765 1.00 35.06 554 HIS A N 1
ATOM 4540 C CA . HIS A 1 554 ? 26.044 24.603 23.303 1.00 35.06 554 HIS A CA 1
ATOM 4541 C C . HIS A 1 554 ? 25.650 25.856 22.498 1.00 35.06 554 HIS A C 1
ATOM 4543 O O . HIS A 1 554 ? 26.505 26.534 21.929 1.00 35.06 554 HIS A O 1
ATOM 4549 N N . GLY A 1 555 ? 24.364 26.226 22.512 1.00 30.05 555 GLY A N 1
ATOM 4550 C CA . GLY A 1 555 ? 23.824 27.436 21.882 1.00 30.05 555 GLY A CA 1
ATOM 4551 C C . GLY A 1 555 ? 24.158 28.771 22.570 1.00 30.05 555 GLY A C 1
ATOM 4552 O O . GLY A 1 555 ? 23.501 29.768 22.279 1.00 30.05 555 GLY A O 1
ATOM 4553 N N . SER A 1 556 ? 25.142 28.830 23.477 1.00 26.56 556 SER A N 1
ATOM 4554 C CA . SER A 1 556 ? 25.511 30.055 24.205 1.00 26.56 556 SER A CA 1
ATOM 4555 C C . SER A 1 556 ? 27.018 30.173 24.478 1.00 26.56 556 SER A C 1
ATOM 4557 O O . SER A 1 556 ? 27.556 29.484 25.338 1.00 26.56 556 SER A O 1
ATOM 4559 N N . THR A 1 557 ? 27.665 31.094 23.753 1.00 26.55 557 THR A N 1
ATOM 4560 C CA . THR A 1 557 ? 28.918 31.824 24.068 1.00 26.55 557 THR A CA 1
ATOM 4561 C C . THR A 1 557 ? 29.918 31.242 25.082 1.00 26.55 557 THR A C 1
ATOM 4563 O O . THR A 1 557 ? 29.669 31.292 26.282 1.00 26.55 557 THR A O 1
ATOM 4566 N N . VAL A 1 558 ? 31.159 31.005 24.628 1.00 26.77 558 VAL A N 1
ATOM 4567 C CA . VAL A 1 558 ? 32.340 31.843 24.973 1.00 26.77 558 VAL A CA 1
ATOM 4568 C C . VAL A 1 558 ? 33.536 31.504 24.053 1.00 26.77 558 VAL A C 1
ATOM 4570 O O . VAL A 1 558 ? 33.576 30.447 23.430 1.00 26.77 558 VAL A O 1
ATOM 4573 N N . LYS A 1 559 ? 34.487 32.441 23.900 1.00 26.33 559 LYS A N 1
ATOM 4574 C CA . LYS A 1 559 ? 35.755 32.270 23.153 1.00 26.33 559 LYS A CA 1
ATOM 4575 C C . LYS A 1 559 ? 36.807 31.580 24.040 1.00 26.33 559 LYS A C 1
ATOM 4577 O O . LYS A 1 559 ? 36.866 31.921 25.216 1.00 26.33 559 LYS A O 1
ATOM 4582 N N . GLY A 1 560 ? 37.720 30.765 23.496 1.00 23.81 560 GLY A N 1
ATOM 4583 C CA . GLY A 1 560 ? 38.887 30.334 24.289 1.00 23.81 560 GLY A CA 1
ATOM 4584 C C . GLY A 1 560 ? 39.791 29.244 23.705 1.00 23.81 560 GLY A C 1
ATOM 4585 O O . GLY A 1 560 ? 39.696 28.098 24.115 1.00 23.81 560 GLY A O 1
ATOM 4586 N N . ASP A 1 561 ? 40.723 29.655 22.842 1.00 22.89 561 ASP A N 1
ATOM 4587 C CA . ASP A 1 561 ? 42.036 29.027 22.606 1.00 22.89 561 ASP A CA 1
ATOM 4588 C C . ASP A 1 561 ? 42.183 27.545 22.183 1.00 22.89 561 ASP A C 1
ATOM 4590 O O . ASP A 1 561 ? 41.241 26.806 21.913 1.00 22.89 561 ASP A O 1
ATOM 4594 N N . LYS A 1 562 ? 43.447 27.181 21.928 1.00 28.03 562 LYS A N 1
ATOM 4595 C CA . LYS A 1 562 ? 43.885 26.022 21.141 1.00 28.03 562 LYS A CA 1
ATOM 4596 C C . LYS A 1 562 ? 44.523 24.960 22.032 1.00 28.03 562 LYS A C 1
ATOM 4598 O O . LYS A 1 562 ? 45.356 25.294 22.869 1.00 28.03 562 LYS A O 1
ATOM 4603 N N . ASN A 1 563 ? 44.351 23.687 21.674 1.00 24.67 563 ASN A N 1
ATOM 4604 C CA . ASN A 1 563 ? 45.509 22.792 21.615 1.00 24.67 563 ASN A CA 1
ATOM 4605 C C . ASN A 1 563 ? 45.320 21.631 20.627 1.00 24.67 563 ASN A C 1
ATOM 4607 O O . ASN A 1 563 ? 44.203 21.189 20.373 1.00 24.67 563 ASN A O 1
ATOM 4611 N N . LYS A 1 564 ? 46.430 21.153 20.049 1.00 28.98 564 LYS A N 1
ATOM 4612 C CA . LYS A 1 564 ? 46.475 19.969 19.174 1.00 28.98 564 LYS A CA 1
ATOM 4613 C C . LYS A 1 564 ? 47.206 18.834 19.888 1.00 28.98 564 LYS A C 1
ATOM 4615 O O . LYS A 1 564 ? 48.400 18.965 20.146 1.00 28.98 564 LYS A O 1
ATOM 4620 N N . SER A 1 565 ? 46.574 17.674 20.034 1.00 23.80 565 SER A N 1
ATOM 4621 C CA . SER A 1 565 ? 47.295 16.420 20.285 1.00 23.80 565 SER A CA 1
ATOM 4622 C C . SER A 1 565 ? 46.589 15.216 19.655 1.00 23.80 565 SER A C 1
ATOM 4624 O O . SER A 1 565 ? 45.493 14.839 20.042 1.00 23.80 565 SER A O 1
ATOM 4626 N N . LYS A 1 566 ? 47.273 14.650 18.651 1.00 24.22 566 LYS A N 1
ATOM 4627 C CA . LYS A 1 566 ? 47.280 13.250 18.181 1.00 24.22 566 LYS A CA 1
ATOM 4628 C C . LYS A 1 566 ? 46.088 12.366 18.595 1.00 24.22 566 LYS A C 1
ATOM 4630 O O . LYS A 1 566 ? 45.995 11.943 19.741 1.00 24.22 566 LYS A O 1
ATOM 4635 N N . GLY A 1 567 ? 45.269 11.980 17.616 1.00 26.89 567 GLY A N 1
ATOM 4636 C CA . GLY A 1 567 ? 44.292 10.905 17.794 1.00 26.89 567 GLY A CA 1
ATOM 4637 C C . GLY A 1 567 ? 44.944 9.524 17.938 1.00 26.89 567 GLY A C 1
ATOM 4638 O O . GLY A 1 567 ? 46.056 9.292 17.459 1.00 26.89 567 GLY A O 1
ATOM 4639 N N . VAL A 1 568 ? 44.206 8.604 18.558 1.00 22.30 568 VAL A N 1
ATOM 4640 C CA . VAL A 1 568 ? 44.475 7.161 18.594 1.00 22.30 568 VAL A CA 1
ATOM 4641 C C . VAL A 1 568 ? 43.210 6.460 18.101 1.00 22.30 568 VAL A C 1
ATOM 4643 O O . VAL A 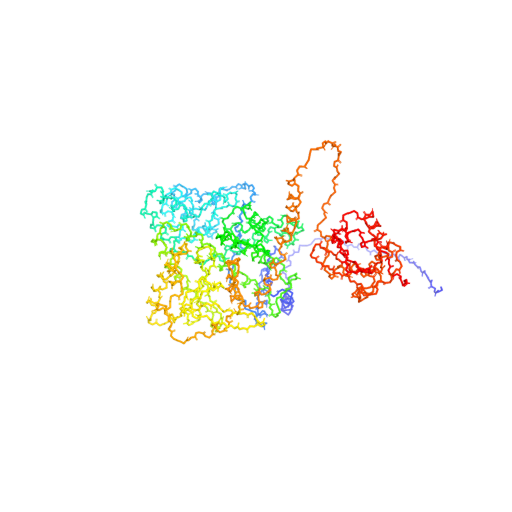1 568 ? 42.119 6.755 18.583 1.00 22.30 568 VAL A O 1
ATOM 4646 N N . ASN A 1 569 ? 43.338 5.548 17.136 1.00 27.64 569 ASN A N 1
ATOM 4647 C CA . ASN A 1 569 ? 42.210 4.734 16.680 1.00 27.64 569 ASN A CA 1
ATOM 4648 C C . ASN A 1 569 ? 41.907 3.639 17.711 1.00 27.64 569 ASN A C 1
ATOM 4650 O O . ASN A 1 569 ? 42.768 2.800 17.967 1.00 27.64 569 ASN A O 1
ATOM 4654 N N . MET A 1 570 ? 40.671 3.579 18.216 1.00 23.22 570 MET A N 1
ATOM 4655 C CA . MET A 1 570 ? 40.140 2.398 18.906 1.00 23.22 570 MET A CA 1
ATOM 4656 C C . MET A 1 570 ? 38.773 1.990 18.338 1.00 23.22 570 MET A C 1
ATOM 4658 O O . MET A 1 570 ? 37.740 2.590 18.612 1.00 23.22 570 MET A O 1
ATOM 4662 N N . SER A 1 571 ? 38.846 0.956 17.502 1.00 25.30 571 SER A N 1
ATOM 4663 C CA . SER A 1 571 ? 37.843 -0.061 17.150 1.00 25.30 571 SER A CA 1
ATOM 4664 C C . SER A 1 571 ? 36.436 -0.025 17.781 1.00 25.30 571 SER A C 1
ATOM 4666 O O . SER A 1 571 ? 36.280 -0.175 18.990 1.00 25.30 571 SER A O 1
ATOM 4668 N N . ASN A 1 572 ? 35.434 -0.045 16.892 1.00 34.66 572 ASN A N 1
ATOM 4669 C CA . ASN A 1 572 ? 34.124 -0.719 16.968 1.00 34.66 572 ASN A CA 1
ATOM 4670 C C . ASN A 1 572 ? 33.745 -1.437 18.286 1.00 34.66 572 ASN A C 1
ATOM 4672 O O . ASN A 1 572 ? 34.215 -2.545 18.542 1.00 34.66 572 ASN A O 1
ATOM 4676 N N . THR A 1 573 ? 32.762 -0.901 19.020 1.00 29.22 573 THR A N 1
ATOM 4677 C CA . THR A 1 573 ? 32.141 -1.552 20.195 1.00 29.22 573 THR A CA 1
ATOM 4678 C C . THR A 1 573 ? 30.675 -1.113 20.392 1.00 29.22 573 THR A C 1
ATOM 4680 O O . THR A 1 573 ? 30.386 -0.178 21.132 1.00 29.22 573 THR A O 1
ATOM 4683 N N . SER A 1 574 ? 29.706 -1.787 19.751 1.00 30.31 574 SER A N 1
ATOM 4684 C CA . SER A 1 574 ? 28.271 -1.419 19.833 1.00 30.31 574 SER A CA 1
ATOM 4685 C C . SER A 1 574 ? 27.297 -2.587 20.078 1.00 30.31 574 SER A C 1
ATOM 4687 O O . SER A 1 574 ? 26.239 -2.676 19.461 1.00 30.31 574 SER A O 1
ATOM 4689 N N . SER A 1 575 ? 27.616 -3.454 21.044 1.00 45.50 575 SER A N 1
ATOM 4690 C CA . SER A 1 575 ? 26.691 -4.462 21.612 1.00 45.50 575 SER A CA 1
ATOM 4691 C C . SER A 1 575 ? 26.764 -4.559 23.150 1.00 45.50 575 SER A C 1
ATOM 4693 O O . SER A 1 575 ? 26.355 -5.551 23.746 1.00 45.50 575 SER A O 1
ATOM 4695 N N . LEU A 1 576 ? 27.302 -3.523 23.804 1.00 49.00 576 LEU A N 1
ATOM 4696 C CA . LEU A 1 576 ? 27.830 -3.588 25.176 1.00 49.00 576 LEU A CA 1
ATOM 4697 C C . LEU A 1 576 ? 26.833 -3.317 26.314 1.00 49.00 576 LEU A C 1
ATOM 4699 O O . LEU A 1 576 ? 27.201 -3.468 27.475 1.00 49.00 576 LEU A O 1
ATOM 4703 N N . VAL A 1 577 ? 25.579 -2.960 26.017 1.00 56.28 577 VAL A N 1
ATOM 4704 C CA . VAL A 1 577 ? 24.533 -2.844 27.046 1.00 56.28 577 VAL A CA 1
ATOM 4705 C C . VAL A 1 577 ? 23.567 -4.031 26.916 1.00 56.28 577 VAL A C 1
ATOM 4707 O O . VAL A 1 577 ? 22.809 -4.079 25.946 1.00 56.28 577 VAL A O 1
ATOM 4710 N N . PRO A 1 578 ? 23.549 -4.985 27.869 1.00 61.88 578 PRO A N 1
ATOM 4711 C CA . PRO A 1 578 ? 22.623 -6.120 27.862 1.00 61.88 578 PRO A CA 1
ATOM 4712 C C . PRO A 1 578 ? 21.178 -5.641 28.066 1.00 61.88 578 PRO A C 1
ATOM 4714 O O . PRO A 1 578 ? 20.944 -4.483 28.420 1.00 61.88 578 PRO A O 1
ATOM 4717 N N . ASP A 1 579 ? 20.184 -6.520 27.944 1.00 71.25 579 ASP A N 1
ATOM 4718 C CA . ASP A 1 579 ? 18.822 -6.220 28.404 1.00 71.25 579 ASP A CA 1
ATOM 4719 C C . ASP A 1 579 ? 18.732 -6.235 29.952 1.00 71.25 579 ASP A C 1
ATOM 4721 O O . ASP A 1 579 ? 19.732 -6.422 30.651 1.00 71.25 579 ASP A O 1
ATOM 4725 N N . HIS A 1 580 ? 17.544 -6.026 30.529 1.00 73.19 580 HIS A N 1
ATOM 4726 C CA . HIS A 1 580 ? 17.375 -6.078 31.989 1.00 73.19 580 HIS A CA 1
ATOM 4727 C C . HIS A 1 580 ? 17.674 -7.477 32.565 1.00 73.19 580 HIS A C 1
ATOM 4729 O O . HIS A 1 580 ? 18.286 -7.585 33.627 1.00 73.19 580 HIS A O 1
ATOM 4735 N N . LYS A 1 581 ? 17.299 -8.555 31.860 1.00 76.44 581 LYS A N 1
ATOM 4736 C CA . LYS A 1 581 ? 17.553 -9.942 32.278 1.00 76.44 581 LYS A CA 1
ATOM 4737 C C . LYS A 1 581 ? 19.041 -10.294 32.182 1.00 76.44 581 LYS A C 1
ATOM 4739 O O . LYS A 1 581 ? 19.582 -10.898 33.106 1.00 76.44 581 LYS A O 1
ATOM 4744 N N . GLY A 1 582 ? 19.709 -9.882 31.106 1.00 78.56 582 GLY A N 1
ATOM 4745 C CA . GLY A 1 582 ? 21.151 -10.024 30.918 1.00 78.56 582 GLY A CA 1
ATOM 4746 C C . GLY A 1 582 ? 21.962 -9.229 31.942 1.00 78.56 582 GLY A C 1
ATOM 4747 O O . GLY A 1 582 ? 22.934 -9.754 32.475 1.00 78.56 582 GLY A O 1
ATOM 4748 N N . LEU A 1 583 ? 21.522 -8.019 32.310 1.00 79.50 583 LEU A N 1
ATOM 4749 C CA . LEU A 1 583 ? 22.151 -7.240 33.382 1.00 79.50 583 LEU A CA 1
ATOM 4750 C C . LEU A 1 583 ? 22.026 -7.935 34.745 1.00 79.50 583 LEU A C 1
ATOM 4752 O O . LEU A 1 583 ? 23.013 -8.057 35.464 1.00 79.50 583 LEU A O 1
ATOM 4756 N N . MET A 1 584 ? 20.845 -8.465 35.077 1.00 81.00 584 MET A N 1
ATOM 4757 C CA . MET A 1 584 ? 20.651 -9.267 36.294 1.00 81.00 584 MET A CA 1
ATOM 4758 C C . MET A 1 584 ? 21.506 -10.547 36.299 1.00 81.00 584 MET A C 1
ATOM 4760 O O . MET A 1 584 ? 21.980 -10.959 37.356 1.00 81.00 584 MET A O 1
ATOM 4764 N N . LYS A 1 585 ? 21.746 -11.162 35.131 1.00 81.94 585 LYS A N 1
ATOM 4765 C CA . LYS A 1 585 ? 22.644 -12.321 34.981 1.00 81.94 585 LYS A CA 1
ATOM 4766 C C . LYS A 1 585 ? 24.113 -11.940 35.204 1.00 81.94 585 LYS A C 1
ATOM 4768 O O . LYS A 1 585 ? 24.766 -12.582 36.017 1.00 81.94 585 LYS A O 1
ATOM 4773 N N . LEU A 1 586 ? 24.596 -10.866 34.577 1.00 82.62 586 LEU A N 1
ATOM 4774 C CA . LEU A 1 586 ? 25.964 -10.359 34.762 1.00 82.62 586 LEU A CA 1
ATOM 4775 C C . LEU A 1 586 ? 26.235 -9.937 36.214 1.00 82.62 586 LEU A C 1
ATOM 4777 O O . LEU A 1 586 ? 27.275 -10.280 36.767 1.00 82.62 586 LEU A O 1
ATOM 4781 N N . LEU A 1 587 ? 25.275 -9.276 36.870 1.00 83.12 587 LEU A N 1
ATOM 4782 C CA . LEU A 1 587 ? 25.355 -8.953 38.299 1.00 83.12 587 LEU A CA 1
ATOM 4783 C C . LEU A 1 587 ? 25.393 -10.215 39.179 1.00 83.12 587 LEU A C 1
ATOM 4785 O O . LEU A 1 587 ? 26.153 -10.260 40.140 1.00 83.12 587 LEU A O 1
ATOM 4789 N N . SER A 1 588 ? 24.619 -11.254 38.845 1.00 84.12 588 SER A N 1
ATOM 4790 C CA . SER A 1 588 ? 24.642 -12.551 39.544 1.00 84.12 588 SER A CA 1
ATOM 4791 C C . SER A 1 588 ? 26.002 -13.250 39.412 1.00 84.12 588 SER A C 1
ATOM 4793 O O . SER A 1 588 ? 26.509 -13.797 40.390 1.00 84.12 588 SER A O 1
ATOM 4795 N N . GLU A 1 589 ? 26.606 -13.191 38.224 1.00 85.38 589 GLU A N 1
ATOM 4796 C CA . GLU A 1 589 ? 27.901 -13.802 37.905 1.00 85.38 589 GLU A CA 1
ATOM 4797 C C . GLU A 1 589 ? 29.068 -13.060 38.577 1.00 85.38 589 GLU A C 1
ATOM 4799 O O . GLU A 1 589 ? 29.867 -13.691 39.271 1.00 85.38 589 GLU A O 1
ATOM 4804 N N . GLN A 1 590 ? 29.115 -11.728 38.467 1.00 85.88 590 GLN A N 1
ATOM 4805 C CA . GLN A 1 590 ? 30.121 -10.877 39.115 1.00 85.88 590 GLN A CA 1
ATOM 4806 C C . GLN A 1 590 ? 30.078 -10.999 40.646 1.00 85.88 590 GLN A C 1
ATOM 4808 O O . GLN A 1 590 ? 31.093 -11.260 41.295 1.00 85.88 590 GLN A O 1
ATOM 4813 N N . LEU A 1 591 ? 28.891 -10.818 41.235 1.00 83.44 591 LEU A N 1
ATOM 4814 C CA . LEU A 1 591 ? 28.721 -10.775 42.688 1.00 83.44 591 LEU A CA 1
ATOM 4815 C C . LEU A 1 591 ? 28.728 -12.170 43.335 1.00 83.44 591 LEU A C 1
ATOM 4817 O O . LEU A 1 591 ? 28.759 -12.261 44.559 1.00 83.44 591 LEU A O 1
ATOM 4821 N N . LYS A 1 592 ? 28.724 -13.250 42.538 1.00 84.44 592 LYS A N 1
ATOM 4822 C CA . LYS A 1 592 ? 28.712 -14.660 42.980 1.00 84.44 592 LYS A CA 1
ATOM 4823 C C . LYS A 1 592 ? 27.527 -15.030 43.888 1.00 84.44 592 LYS A C 1
ATOM 4825 O O . LYS A 1 592 ? 27.629 -15.926 44.725 1.00 84.44 592 LYS A O 1
ATOM 4830 N N . VAL A 1 593 ? 26.387 -14.369 43.693 1.00 81.19 593 VAL A N 1
ATOM 4831 C CA . VAL A 1 593 ? 25.111 -14.6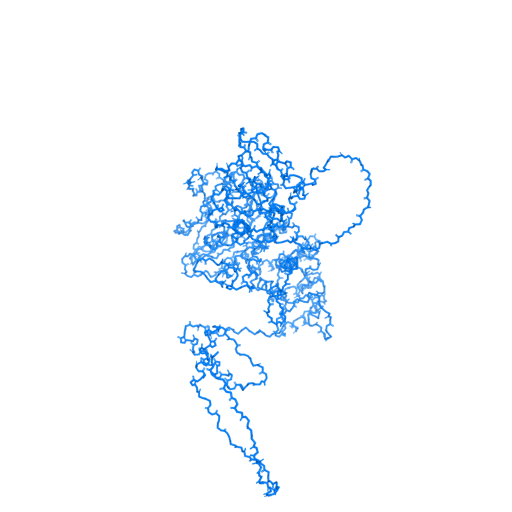41 44.384 1.00 81.19 593 VAL A CA 1
ATOM 4832 C C . VAL A 1 593 ? 24.082 -15.211 43.418 1.00 81.19 593 VAL A C 1
ATOM 4834 O O . VAL A 1 593 ? 24.205 -15.041 42.205 1.00 81.19 593 VAL A O 1
ATOM 4837 N N . GLN A 1 594 ? 23.045 -15.885 43.922 1.00 77.81 594 GLN A N 1
ATOM 4838 C CA . GLN A 1 594 ? 22.020 -16.440 43.041 1.00 77.81 594 GLN A CA 1
ATOM 4839 C C . GLN A 1 594 ? 21.167 -15.316 42.439 1.00 77.81 594 GLN A C 1
ATOM 4841 O O . GLN A 1 594 ? 20.901 -14.301 43.080 1.00 77.81 594 GLN A O 1
ATOM 4846 N N . TYR A 1 595 ? 20.643 -15.534 41.232 1.00 75.75 595 TYR A N 1
ATOM 4847 C CA . TYR A 1 595 ? 19.789 -14.575 40.515 1.00 75.75 595 TYR A CA 1
ATOM 4848 C C . TYR A 1 595 ? 18.601 -14.054 41.356 1.00 75.75 595 TYR A C 1
ATOM 4850 O O . TYR A 1 595 ? 18.179 -12.905 41.222 1.00 75.75 595 TYR A O 1
ATOM 4858 N N . ARG A 1 596 ? 18.067 -14.882 42.268 1.00 69.75 596 ARG A N 1
ATOM 4859 C CA . ARG A 1 596 ? 16.997 -14.491 43.204 1.00 69.75 596 ARG A CA 1
ATOM 4860 C C . ARG A 1 596 ? 17.458 -13.481 44.268 1.00 69.75 596 ARG A C 1
ATOM 4862 O O . ARG A 1 596 ? 16.652 -12.666 44.699 1.00 69.75 596 ARG A O 1
ATOM 4869 N N . ASP A 1 597 ? 18.729 -13.534 44.663 1.00 68.06 597 ASP A N 1
ATOM 4870 C CA . ASP A 1 597 ? 19.322 -12.694 45.705 1.00 68.06 597 ASP A CA 1
ATOM 4871 C C . ASP A 1 597 ? 19.714 -11.321 45.116 1.00 68.06 597 ASP A C 1
ATOM 4873 O O . ASP A 1 597 ? 19.521 -10.293 45.762 1.00 68.06 597 ASP A O 1
ATOM 4877 N N . VAL A 1 598 ? 20.128 -11.281 43.838 1.00 69.00 598 VAL A N 1
ATOM 4878 C CA . VAL A 1 598 ? 20.208 -10.038 43.037 1.00 69.00 598 VAL A CA 1
ATOM 4879 C C . VAL A 1 598 ? 18.823 -9.387 42.933 1.00 69.00 598 VAL A C 1
ATOM 4881 O O . VAL A 1 598 ? 18.656 -8.205 43.222 1.00 69.00 598 VAL A O 1
ATOM 4884 N N . ARG A 1 599 ? 17.793 -10.179 42.597 1.00 62.62 599 ARG A N 1
ATOM 4885 C CA . ARG A 1 599 ? 16.395 -9.719 42.503 1.00 62.62 599 ARG A CA 1
ATOM 4886 C C . ARG A 1 599 ? 15.815 -9.228 43.842 1.00 62.62 599 ARG A C 1
ATOM 4888 O O . ARG A 1 599 ? 14.793 -8.546 43.828 1.00 62.62 599 ARG A O 1
ATOM 4895 N N . ALA A 1 600 ? 16.440 -9.548 44.977 1.00 63.41 600 ALA A N 1
ATOM 4896 C CA . ALA A 1 600 ? 15.996 -9.107 46.299 1.00 63.41 600 ALA A CA 1
ATOM 4897 C C . ALA A 1 600 ? 16.361 -7.642 46.632 1.00 63.41 600 ALA A C 1
ATOM 4899 O O . ALA A 1 600 ? 15.857 -7.130 47.630 1.00 63.41 600 ALA A O 1
ATOM 4900 N N . GLY A 1 601 ? 17.186 -6.964 45.818 1.00 63.03 601 GLY A N 1
ATOM 4901 C CA . GLY A 1 601 ? 17.469 -5.524 45.965 1.00 63.03 601 GLY A CA 1
ATOM 4902 C C . GLY A 1 601 ? 18.271 -5.156 47.219 1.00 63.03 601 GLY A C 1
ATOM 4903 O O . GLY A 1 601 ? 17.993 -4.150 47.870 1.00 63.03 601 GLY A O 1
ATOM 4904 N N . ILE A 1 602 ? 19.210 -6.022 47.614 1.00 74.81 602 ILE A N 1
ATOM 4905 C CA . ILE A 1 602 ? 20.164 -5.742 48.700 1.00 74.81 602 ILE A CA 1
ATOM 4906 C C . ILE A 1 602 ? 21.602 -6.045 48.260 1.00 74.81 602 ILE A C 1
ATOM 4908 O O . ILE A 1 602 ? 22.499 -5.275 48.580 1.00 74.81 602 ILE A O 1
ATOM 4912 N N . ALA A 1 603 ? 21.853 -7.136 47.525 1.00 80.62 603 ALA A N 1
ATOM 4913 C CA . ALA A 1 603 ? 23.221 -7.559 47.202 1.00 80.62 603 ALA A CA 1
ATOM 4914 C C . ALA A 1 603 ? 23.987 -6.559 46.310 1.00 80.62 603 ALA A C 1
ATOM 4916 O O . ALA A 1 603 ? 25.161 -6.294 46.557 1.00 80.62 603 ALA A O 1
ATOM 4917 N N . VAL A 1 604 ? 23.329 -5.979 45.297 1.00 85.56 604 VAL A N 1
ATOM 4918 C CA . VAL A 1 604 ? 23.964 -5.023 44.368 1.00 85.56 604 VAL A CA 1
ATOM 4919 C C . VAL A 1 604 ? 24.209 -3.694 45.077 1.00 85.56 604 VAL A C 1
ATOM 4921 O O . VAL A 1 604 ? 25.301 -3.136 45.028 1.00 85.56 604 VAL A O 1
ATOM 4924 N N . GLU A 1 605 ? 23.186 -3.221 45.780 1.00 89.25 605 GLU A N 1
ATOM 4925 C CA . GLU A 1 605 ? 23.165 -1.978 46.536 1.00 89.25 605 GLU A CA 1
ATOM 4926 C C . GLU A 1 605 ? 24.202 -1.993 47.671 1.00 89.25 605 GLU A C 1
ATOM 4928 O O . GLU A 1 605 ? 24.908 -1.005 47.873 1.00 89.25 605 GLU A O 1
ATOM 4933 N N . GLN A 1 606 ? 24.362 -3.126 48.362 1.00 87.75 606 GLN A N 1
ATOM 4934 C CA . GLN A 1 606 ? 25.367 -3.290 49.410 1.00 87.75 606 GLN A CA 1
ATOM 4935 C C . GLN A 1 606 ? 26.796 -3.355 48.848 1.00 87.75 606 GLN A C 1
ATOM 4937 O O . GLN A 1 606 ? 27.674 -2.692 49.398 1.00 87.75 606 GLN A O 1
ATOM 4942 N N . SER A 1 607 ? 27.042 -4.082 47.747 1.00 86.12 607 SER A N 1
ATOM 4943 C CA . SER A 1 607 ? 28.364 -4.083 47.091 1.00 86.12 607 SER A CA 1
ATOM 4944 C C . SER A 1 607 ? 28.745 -2.700 46.547 1.00 86.12 607 SER A C 1
ATOM 4946 O O . SER A 1 607 ? 29.915 -2.326 46.609 1.00 86.12 607 SER A O 1
ATOM 4948 N N . LEU A 1 608 ? 27.773 -1.906 46.078 1.00 90.00 608 LEU A N 1
ATOM 4949 C CA . LEU A 1 608 ? 28.003 -0.524 45.646 1.00 90.00 608 LEU A CA 1
ATOM 4950 C C . LEU A 1 608 ? 28.469 0.378 46.798 1.00 90.00 608 LEU A C 1
ATOM 4952 O O . LEU A 1 608 ? 29.466 1.086 46.649 1.00 90.00 608 LEU A O 1
ATOM 4956 N N . VAL A 1 609 ? 27.791 0.370 47.950 1.00 89.62 609 VAL A N 1
ATOM 4957 C CA . VAL A 1 609 ? 28.228 1.208 49.085 1.00 89.62 609 VAL A CA 1
ATOM 4958 C C . VAL A 1 609 ? 29.527 0.687 49.714 1.00 89.62 609 VAL A C 1
ATOM 4960 O O . VAL A 1 609 ? 30.389 1.490 50.070 1.00 89.62 609 VAL A O 1
ATOM 4963 N N . ALA A 1 610 ? 29.743 -0.633 49.731 1.00 86.88 610 ALA A N 1
ATOM 4964 C CA . ALA A 1 610 ? 30.990 -1.238 50.198 1.00 86.88 610 ALA A CA 1
ATOM 4965 C C . ALA A 1 610 ? 32.208 -0.832 49.345 1.00 86.88 610 ALA A C 1
ATOM 4967 O O . ALA A 1 610 ? 33.286 -0.615 49.896 1.00 86.88 610 ALA A O 1
ATOM 4968 N N . MET A 1 611 ? 32.048 -0.645 48.026 1.00 86.50 611 MET A N 1
ATOM 4969 C CA . MET A 1 611 ? 33.119 -0.131 47.155 1.00 86.50 611 MET A CA 1
ATOM 4970 C C . MET A 1 611 ? 33.499 1.334 47.463 1.00 86.50 611 MET A C 1
ATOM 4972 O O . MET A 1 611 ? 34.620 1.749 47.189 1.00 86.50 611 MET A O 1
ATOM 4976 N N . ALA A 1 612 ? 32.612 2.098 48.111 1.00 87.25 612 ALA A N 1
ATOM 4977 C CA . ALA A 1 612 ? 32.908 3.413 48.690 1.00 87.25 612 ALA A CA 1
ATOM 4978 C C . ALA A 1 612 ? 33.279 3.355 50.191 1.00 87.25 612 ALA A C 1
ATOM 4980 O O . ALA A 1 612 ? 33.218 4.371 50.877 1.00 87.25 612 ALA A O 1
ATOM 4981 N N . ALA A 1 613 ? 33.653 2.175 50.705 1.00 87.75 613 ALA A N 1
ATOM 4982 C CA . ALA A 1 613 ? 33.977 1.900 52.111 1.00 87.75 613 ALA A CA 1
ATOM 4983 C C . ALA A 1 613 ? 32.850 2.201 53.129 1.00 87.75 613 ALA A C 1
ATOM 4985 O O . ALA A 1 613 ? 33.096 2.272 54.334 1.00 87.75 613 ALA A O 1
ATOM 4986 N N . ILE A 1 614 ? 31.602 2.333 52.667 1.00 88.06 614 ILE A N 1
ATOM 4987 C CA . ILE A 1 614 ? 30.435 2.631 53.505 1.00 88.06 614 ILE A CA 1
ATOM 4988 C C . ILE A 1 614 ? 29.813 1.330 54.023 1.00 88.06 614 ILE A C 1
ATOM 4990 O O . ILE A 1 614 ? 29.448 0.441 53.252 1.00 88.06 614 ILE A O 1
ATOM 4994 N N . GLN A 1 615 ? 29.663 1.235 55.346 1.00 86.00 615 GLN A N 1
ATOM 4995 C CA . GLN A 1 615 ? 29.168 0.037 56.038 1.00 86.00 615 GLN A CA 1
ATOM 4996 C C . GLN A 1 615 ? 27.648 0.045 56.295 1.00 86.00 615 GLN A C 1
ATOM 4998 O O . GLN A 1 615 ? 27.102 -0.964 56.741 1.00 86.00 615 GLN A O 1
ATOM 5003 N N . THR A 1 616 ? 26.934 1.143 56.014 1.00 87.44 616 THR A N 1
ATOM 5004 C CA . THR A 1 616 ? 25.483 1.224 56.259 1.00 87.44 616 THR A CA 1
ATOM 5005 C C . THR A 1 616 ? 24.711 0.191 55.439 1.00 87.44 616 THR A C 1
ATOM 5007 O O . THR A 1 616 ? 24.829 0.102 54.213 1.00 87.44 616 THR A O 1
ATOM 5010 N N . ILE A 1 617 ? 23.881 -0.589 56.138 1.00 87.69 617 ILE A N 1
ATOM 5011 C CA . ILE A 1 617 ? 23.137 -1.709 55.561 1.00 87.69 617 ILE A CA 1
ATOM 5012 C C . ILE A 1 617 ? 21.982 -1.194 54.692 1.00 87.69 617 ILE A C 1
ATOM 5014 O O . ILE A 1 617 ? 21.038 -0.564 55.183 1.00 87.69 617 ILE A O 1
ATOM 5018 N N . GLN A 1 618 ? 22.006 -1.545 53.407 1.00 88.56 618 GLN A N 1
ATOM 5019 C CA . GLN A 1 618 ? 21.088 -1.091 52.355 1.00 88.56 618 GLN A CA 1
ATOM 5020 C C . GLN A 1 618 ? 19.716 -1.796 52.388 1.00 88.56 618 GLN A C 1
ATOM 5022 O O . GLN A 1 618 ? 19.113 -2.121 51.366 1.00 88.56 618 GLN A O 1
ATOM 5027 N N . LYS A 1 619 ? 19.179 -2.050 53.588 1.00 83.06 619 LYS A N 1
ATOM 5028 C CA . LYS A 1 619 ? 17.905 -2.757 53.771 1.00 83.06 619 LYS A CA 1
ATOM 5029 C C . LYS A 1 619 ? 16.735 -1.928 53.228 1.00 83.06 619 LYS A C 1
ATOM 5031 O O . LYS A 1 619 ? 16.344 -0.928 53.829 1.00 83.06 619 LYS A O 1
ATOM 5036 N N . GLY A 1 620 ? 16.141 -2.403 52.132 1.00 76.44 620 GLY A N 1
ATOM 5037 C CA . GLY A 1 620 ? 15.026 -1.749 51.438 1.00 76.44 620 GLY A CA 1
ATOM 5038 C C . GLY A 1 620 ? 15.444 -0.819 50.293 1.00 76.44 620 GLY A C 1
ATOM 5039 O O . GLY A 1 620 ? 14.572 -0.141 49.743 1.00 76.44 620 GLY A O 1
ATOM 5040 N N . ALA A 1 621 ? 16.739 -0.794 49.953 1.00 83.44 621 ALA A N 1
ATOM 5041 C CA . ALA A 1 621 ? 17.276 -0.099 48.789 1.00 83.44 621 ALA A CA 1
ATOM 5042 C C . ALA A 1 621 ? 16.723 -0.674 47.475 1.00 83.44 621 ALA A C 1
ATOM 5044 O O . ALA A 1 621 ? 16.070 -1.723 47.468 1.00 83.44 621 ALA A O 1
ATOM 5045 N N . ARG A 1 622 ? 16.865 0.078 46.374 1.00 80.12 622 ARG A N 1
ATOM 5046 C CA . ARG A 1 622 ? 16.253 -0.295 45.087 1.00 80.12 622 ARG A CA 1
ATOM 5047 C C . ARG A 1 622 ? 17.068 0.141 43.879 1.00 80.12 622 ARG A C 1
ATOM 5049 O O . ARG A 1 622 ? 17.043 1.310 43.495 1.00 80.12 622 ARG A O 1
ATOM 5056 N N . PHE A 1 623 ? 17.655 -0.834 43.207 1.00 83.69 623 PHE A N 1
ATOM 5057 C CA . PHE A 1 623 ? 18.041 -0.784 41.804 1.00 83.69 623 PHE A CA 1
ATOM 5058 C C . PHE A 1 623 ? 16.817 -0.813 40.873 1.00 83.69 623 PHE A C 1
ATOM 5060 O O . PHE A 1 623 ? 15.945 -1.682 40.983 1.00 83.69 623 PHE A O 1
ATOM 5067 N N . ARG A 1 624 ? 16.773 0.094 39.893 1.00 77.75 624 ARG A N 1
ATOM 5068 C CA . ARG A 1 624 ? 15.933 -0.021 38.689 1.00 77.75 624 ARG A CA 1
ATOM 5069 C C . ARG A 1 624 ? 16.666 0.515 37.466 1.00 77.75 624 ARG A C 1
ATOM 5071 O O . ARG A 1 624 ? 17.553 1.354 37.570 1.00 77.75 624 ARG A O 1
ATOM 5078 N N . ARG A 1 625 ? 16.245 0.055 36.289 1.00 71.94 625 ARG A N 1
ATOM 5079 C CA . ARG A 1 625 ? 16.752 0.520 34.999 1.00 71.94 625 ARG A CA 1
ATOM 5080 C C . ARG A 1 625 ? 15.626 1.102 34.154 1.00 71.94 625 ARG A C 1
ATOM 5082 O O . ARG A 1 625 ? 14.584 0.473 33.996 1.00 71.94 625 ARG A O 1
ATOM 5089 N N . GLU A 1 626 ? 15.898 2.274 33.608 1.00 67.38 626 GLU A N 1
ATOM 5090 C CA . GLU A 1 626 ? 15.186 2.961 32.533 1.00 67.38 626 GLU A CA 1
ATOM 5091 C C . GLU A 1 626 ? 16.114 2.949 31.292 1.00 67.38 626 GLU A C 1
ATOM 5093 O O . GLU A 1 626 ? 17.314 2.688 31.421 1.00 67.38 626 GLU A O 1
ATOM 5098 N N . ASP A 1 627 ? 15.590 3.177 30.084 1.00 57.94 627 ASP A N 1
ATOM 5099 C CA . ASP A 1 627 ? 16.243 2.802 28.808 1.00 57.94 627 ASP A CA 1
ATOM 5100 C C . ASP A 1 627 ? 17.740 3.151 28.704 1.00 57.94 627 ASP A C 1
ATOM 5102 O O . ASP A 1 627 ? 18.558 2.305 28.338 1.00 57.94 627 ASP A O 1
ATOM 5106 N N . THR A 1 628 ? 18.103 4.384 29.073 1.00 58.59 628 THR A N 1
ATOM 5107 C CA . THR A 1 628 ? 19.483 4.903 29.060 1.00 58.59 628 THR A CA 1
ATOM 5108 C C . THR A 1 628 ? 20.038 5.223 30.449 1.00 58.59 628 THR A C 1
ATOM 5110 O O . THR A 1 628 ? 21.199 5.613 30.561 1.00 58.59 628 THR A O 1
ATOM 5113 N N . CYS A 1 629 ? 19.246 5.061 31.514 1.00 70.44 629 CYS A N 1
ATOM 5114 C CA . CYS A 1 629 ? 19.629 5.480 32.860 1.00 70.44 629 CYS A CA 1
ATOM 5115 C C . CYS A 1 629 ? 19.269 4.434 33.918 1.00 70.44 629 CYS A C 1
ATOM 5117 O O . CYS A 1 629 ? 18.156 3.919 33.977 1.00 70.44 629 CYS A O 1
ATOM 5119 N N . THR A 1 630 ? 20.231 4.130 34.776 1.00 83.38 630 THR A N 1
ATOM 5120 C CA . THR A 1 630 ? 20.117 3.128 35.830 1.00 83.38 630 THR A CA 1
ATOM 5121 C C . THR A 1 630 ? 20.124 3.850 37.164 1.00 83.38 630 THR A C 1
ATOM 5123 O O . THR A 1 630 ? 21.066 4.584 37.438 1.00 83.38 630 THR A O 1
ATOM 5126 N N . TYR A 1 631 ? 19.092 3.688 37.992 1.00 88.81 631 TYR A N 1
ATOM 5127 C CA . TYR A 1 631 ? 19.002 4.398 39.265 1.00 88.81 631 TYR A CA 1
ATOM 5128 C C . TYR A 1 631 ? 18.997 3.482 40.480 1.00 88.81 631 TYR A C 1
ATOM 5130 O O . TYR A 1 631 ? 18.464 2.371 40.461 1.00 88.81 631 TYR A O 1
ATOM 5138 N N . PHE A 1 632 ? 19.573 4.012 41.554 1.00 90.75 632 PHE A N 1
ATOM 5139 C CA . PHE A 1 632 ? 19.692 3.372 42.852 1.00 90.75 632 PHE A CA 1
ATOM 5140 C C . PHE A 1 632 ? 19.095 4.285 43.919 1.00 90.75 632 PHE A C 1
ATOM 5142 O O . PHE A 1 632 ? 19.620 5.372 44.160 1.00 90.75 632 PHE A O 1
ATOM 5149 N N . ASP A 1 633 ? 18.010 3.844 44.557 1.00 90.50 633 ASP A N 1
ATOM 5150 C CA . ASP A 1 633 ? 17.575 4.383 45.848 1.00 90.50 633 ASP A CA 1
ATOM 5151 C C . ASP A 1 633 ? 18.481 3.783 46.932 1.00 90.50 633 ASP A C 1
ATOM 5153 O O . ASP A 1 633 ? 18.312 2.613 47.280 1.00 90.50 633 ASP A O 1
ATOM 5157 N N . LEU A 1 634 ? 19.445 4.560 47.435 1.00 92.12 634 LEU A N 1
ATOM 5158 C CA . LEU A 1 634 ? 20.401 4.153 48.471 1.00 92.12 634 LEU A CA 1
ATOM 5159 C C . LEU A 1 634 ? 20.094 4.829 49.809 1.00 92.12 634 LEU A C 1
ATOM 5161 O O . LEU A 1 634 ? 19.663 5.987 49.869 1.00 92.12 634 LEU A O 1
ATOM 5165 N N . ARG A 1 635 ? 20.362 4.098 50.891 1.00 92.44 635 ARG A N 1
ATOM 5166 C CA . ARG A 1 635 ? 20.268 4.582 52.264 1.00 92.44 635 ARG A CA 1
ATOM 5167 C C . ARG A 1 635 ? 21.631 5.103 52.708 1.00 92.44 635 ARG A C 1
ATOM 5169 O O . ARG A 1 635 ? 22.476 4.300 53.089 1.00 92.44 635 ARG A O 1
ATOM 5176 N N . LEU A 1 636 ? 21.821 6.418 52.660 1.00 88.56 636 LEU A N 1
ATOM 5177 C CA . LEU A 1 636 ? 23.059 7.104 53.044 1.00 88.56 636 LEU A CA 1
ATOM 5178 C C . LEU A 1 636 ? 22.730 8.355 53.868 1.00 88.56 636 LEU A C 1
ATOM 5180 O O . LEU A 1 636 ? 21.836 9.120 53.478 1.00 88.56 636 LEU A O 1
ATOM 5184 N N . ASP A 1 637 ? 23.465 8.597 54.954 1.00 86.19 637 ASP A N 1
ATOM 5185 C CA . ASP A 1 637 ? 23.446 9.884 55.659 1.00 86.19 637 ASP A CA 1
ATOM 5186 C C . ASP A 1 637 ? 24.130 11.013 54.850 1.00 86.19 637 ASP A C 1
ATOM 5188 O O . ASP A 1 637 ? 24.549 10.822 53.707 1.00 86.19 637 ASP A O 1
ATOM 5192 N N . SER A 1 638 ? 24.188 12.227 55.408 1.00 79.94 638 SER A N 1
ATOM 5193 C CA . SER A 1 638 ? 24.759 13.402 54.727 1.00 79.94 638 SER A CA 1
ATOM 5194 C C . SER A 1 638 ? 26.256 13.256 54.403 1.00 79.94 638 SER A C 1
ATOM 5196 O O . SER A 1 638 ? 26.703 13.661 53.328 1.00 79.94 638 SER A O 1
ATOM 5198 N N . LYS A 1 639 ? 27.034 12.642 55.304 1.00 84.06 639 LYS A N 1
ATOM 5199 C CA . LYS A 1 639 ? 28.465 12.404 55.108 1.00 84.06 639 LYS A CA 1
ATOM 5200 C C . LYS A 1 639 ? 28.676 11.250 54.132 1.00 84.06 639 LYS A C 1
ATOM 5202 O O . LYS A 1 639 ? 29.364 11.427 53.132 1.00 84.06 639 LYS A O 1
ATOM 5207 N N . GLU A 1 640 ? 28.018 10.115 54.363 1.00 87.62 640 GLU A N 1
ATOM 5208 C CA . GLU A 1 640 ? 28.106 8.939 53.488 1.00 87.62 640 GLU A CA 1
ATOM 5209 C C . GLU A 1 640 ? 27.726 9.273 52.036 1.00 87.62 640 GLU A C 1
ATOM 5211 O O . GLU A 1 640 ? 28.324 8.762 51.095 1.00 87.62 640 GLU A O 1
ATOM 5216 N N . ARG A 1 641 ? 26.759 10.176 51.831 1.00 86.19 641 ARG A N 1
ATOM 5217 C CA . ARG A 1 641 ? 26.345 10.675 50.510 1.00 86.19 641 ARG A CA 1
ATOM 5218 C C . ARG A 1 641 ? 27.430 11.492 49.810 1.00 86.19 641 ARG A C 1
ATOM 5220 O O . ARG A 1 641 ? 27.583 11.358 48.596 1.00 86.19 641 ARG A O 1
ATOM 5227 N N . SER A 1 642 ? 28.178 12.307 50.556 1.00 79.88 642 SER A N 1
ATOM 5228 C CA . SER A 1 642 ? 29.348 13.029 50.044 1.00 79.88 642 SER A CA 1
ATOM 5229 C C . SER A 1 642 ? 30.479 12.058 49.706 1.00 79.88 642 SER A C 1
ATOM 5231 O O . SER A 1 642 ? 30.988 12.086 48.587 1.00 79.88 642 SER A O 1
ATOM 5233 N N . ASP A 1 643 ? 30.820 11.163 50.634 1.00 80.12 643 ASP A N 1
ATOM 5234 C CA . ASP A 1 643 ? 31.907 10.190 50.481 1.00 80.12 643 ASP A CA 1
ATOM 5235 C C . ASP A 1 643 ? 31.637 9.249 49.282 1.00 80.12 643 ASP A C 1
ATOM 5237 O O . ASP A 1 643 ? 32.509 9.041 48.435 1.00 80.12 643 ASP A O 1
ATOM 5241 N N . PHE A 1 644 ? 30.391 8.778 49.121 1.00 90.69 644 PHE A N 1
ATOM 5242 C CA . PHE A 1 644 ? 29.941 7.999 47.960 1.00 90.69 644 PHE A CA 1
ATOM 5243 C C . PHE A 1 644 ? 30.052 8.791 46.649 1.00 90.69 644 PHE A C 1
ATOM 5245 O O . PHE A 1 644 ? 30.613 8.288 45.675 1.00 90.69 644 PHE A O 1
ATOM 5252 N N . PHE A 1 645 ? 29.545 10.031 46.601 1.00 84.44 645 PHE A N 1
ATOM 5253 C CA . PHE A 1 645 ? 29.601 10.847 45.383 1.00 84.44 645 PHE A CA 1
ATOM 5254 C C . PHE A 1 645 ? 31.048 11.145 44.965 1.00 84.44 645 PHE A C 1
ATOM 5256 O O . PHE A 1 645 ? 31.379 11.007 43.789 1.00 84.44 645 PHE A O 1
ATOM 5263 N N . GLN A 1 646 ? 31.924 11.496 45.912 1.00 78.06 646 GLN A N 1
ATOM 5264 C CA . GLN A 1 646 ? 33.342 11.753 45.640 1.00 78.06 646 GLN A CA 1
ATOM 5265 C C . GLN A 1 646 ? 34.070 10.491 45.157 1.00 78.06 646 GLN A C 1
ATOM 5267 O O . GLN A 1 646 ? 34.811 10.559 44.175 1.00 78.06 646 GLN A O 1
ATOM 5272 N N . CYS A 1 647 ? 33.825 9.338 45.787 1.00 86.31 647 CYS A N 1
ATOM 5273 C CA . CYS A 1 647 ? 34.394 8.057 45.368 1.00 86.31 647 CYS A CA 1
ATOM 5274 C C . CYS A 1 647 ? 33.997 7.713 43.921 1.00 86.31 647 CYS A C 1
ATOM 5276 O O . CYS A 1 647 ? 34.853 7.584 43.046 1.00 86.31 647 CYS A O 1
ATOM 5278 N N . TYR A 1 648 ? 32.696 7.657 43.630 1.00 87.00 648 TYR A N 1
ATOM 5279 C CA . TYR A 1 648 ? 32.219 7.244 42.310 1.00 87.00 648 TYR A CA 1
ATOM 5280 C C . TYR A 1 648 ? 32.517 8.262 41.204 1.00 87.00 648 TYR A C 1
ATOM 5282 O O . TYR A 1 648 ? 32.841 7.856 40.093 1.00 87.00 648 TYR A O 1
ATOM 5290 N N . ASN A 1 649 ? 32.465 9.568 41.483 1.00 81.69 649 ASN A N 1
ATOM 5291 C CA . ASN A 1 649 ? 32.758 10.593 40.476 1.00 81.69 649 ASN A CA 1
ATOM 5292 C C . ASN A 1 649 ? 34.268 10.761 40.198 1.00 81.69 649 ASN A C 1
ATOM 5294 O O . ASN A 1 649 ? 34.627 11.338 39.174 1.00 81.69 649 ASN A O 1
ATOM 5298 N N . SER A 1 650 ? 35.149 10.272 41.081 1.00 80.50 650 SER A N 1
ATOM 5299 C CA . SER A 1 650 ? 36.601 10.229 40.831 1.00 80.50 650 SER A CA 1
ATOM 5300 C C . SER A 1 650 ? 37.058 8.929 40.163 1.00 80.50 650 SER A C 1
ATOM 5302 O O . SER A 1 650 ? 37.945 8.978 39.315 1.00 80.50 650 SER A O 1
ATOM 5304 N N . GLN A 1 651 ? 36.439 7.788 40.490 1.00 81.00 651 GLN A N 1
ATOM 5305 C CA . GLN A 1 651 ? 36.755 6.495 39.867 1.00 81.00 651 GLN A CA 1
ATOM 5306 C C . GLN A 1 651 ? 36.079 6.293 38.499 1.00 81.00 651 GLN A C 1
ATOM 5308 O O . GLN A 1 651 ? 36.685 5.693 37.616 1.00 81.00 651 GLN A O 1
ATOM 5313 N N . PHE A 1 652 ? 34.859 6.811 38.304 1.00 86.62 652 PHE A N 1
ATOM 5314 C CA . PHE A 1 652 ? 34.041 6.582 37.103 1.00 86.62 652 PHE A CA 1
ATOM 5315 C C . PHE A 1 652 ? 33.501 7.910 36.527 1.00 86.62 652 PHE A C 1
ATOM 5317 O O . PHE A 1 652 ? 32.349 8.291 36.777 1.00 86.62 652 PHE A O 1
ATOM 5324 N N . PRO A 1 653 ? 34.318 8.661 35.763 1.00 77.69 653 PRO A N 1
ATOM 5325 C CA . PRO A 1 653 ? 33.903 9.925 35.160 1.00 77.69 653 PRO A CA 1
ATOM 5326 C C . PRO A 1 653 ? 32.646 9.782 34.291 1.00 77.69 653 PRO A C 1
ATOM 5328 O O . PRO A 1 653 ? 32.525 8.862 33.488 1.00 77.69 653 PRO A O 1
ATOM 5331 N N . ASN A 1 654 ? 31.721 10.739 34.402 1.00 80.00 654 ASN A N 1
ATOM 5332 C CA . ASN A 1 654 ? 30.411 10.752 33.725 1.00 80.00 654 ASN A CA 1
ATOM 5333 C C . ASN A 1 654 ? 29.400 9.679 34.183 1.00 80.00 654 ASN A C 1
ATOM 5335 O O . ASN A 1 654 ? 28.279 9.672 33.672 1.00 80.00 654 ASN A O 1
ATOM 5339 N N . LEU A 1 655 ? 29.727 8.823 35.163 1.00 86.31 655 LEU A N 1
ATOM 5340 C CA . LEU A 1 655 ? 28.771 7.854 35.705 1.00 86.31 655 LEU A CA 1
ATOM 5341 C C . LEU A 1 655 ? 27.541 8.547 36.305 1.00 86.31 655 LEU A C 1
ATOM 5343 O O . LEU A 1 655 ? 26.416 8.222 35.934 1.00 86.31 655 LEU A O 1
ATOM 5347 N N . ILE A 1 656 ? 27.729 9.478 37.248 1.00 85.38 656 ILE A N 1
ATOM 5348 C CA . ILE A 1 656 ? 26.619 10.083 37.998 1.00 85.38 656 ILE A CA 1
ATOM 5349 C C . ILE A 1 656 ? 25.991 11.218 37.183 1.00 85.38 656 ILE A C 1
ATOM 5351 O O . ILE A 1 656 ? 26.472 12.347 37.170 1.00 85.38 656 ILE A O 1
ATOM 5355 N N . ARG A 1 657 ? 24.862 10.928 36.531 1.00 82.94 657 ARG A N 1
ATOM 5356 C CA . ARG A 1 657 ? 24.129 11.879 35.680 1.00 82.94 657 ARG A CA 1
ATOM 5357 C C . ARG A 1 657 ? 23.232 12.831 36.466 1.00 82.94 657 ARG A C 1
ATOM 5359 O O . ARG A 1 657 ? 22.959 13.936 36.004 1.00 82.94 657 ARG A O 1
ATOM 5366 N N . LYS A 1 658 ? 22.706 12.386 37.611 1.00 84.31 658 LYS A N 1
ATOM 5367 C CA . LYS A 1 658 ? 21.841 13.180 38.499 1.00 84.31 658 LYS A CA 1
ATOM 5368 C C . LYS A 1 658 ? 21.793 12.573 39.899 1.00 84.31 658 LYS A C 1
ATOM 5370 O O . LYS A 1 658 ? 21.810 11.355 40.058 1.00 84.31 658 LYS A O 1
ATOM 5375 N N . VAL A 1 659 ? 21.640 13.426 40.905 1.00 82.44 659 VAL A N 1
ATOM 5376 C CA . VAL A 1 659 ? 21.303 13.035 42.280 1.00 82.44 659 VAL A CA 1
ATOM 5377 C C . VAL A 1 659 ? 19.946 13.650 42.634 1.00 82.44 659 VAL A C 1
ATOM 5379 O O . VAL A 1 659 ? 19.622 14.752 42.185 1.00 82.44 659 VAL A O 1
ATOM 5382 N N . LYS A 1 660 ? 19.117 12.935 43.397 1.00 87.12 660 LYS A N 1
ATOM 5383 C CA . LYS A 1 660 ? 17.879 13.461 43.983 1.00 87.12 660 LYS A CA 1
ATOM 5384 C C . LYS A 1 660 ? 17.750 12.977 45.422 1.00 87.12 660 LYS A C 1
ATOM 5386 O O . LYS A 1 660 ? 17.653 11.778 45.662 1.00 87.12 660 LYS A O 1
ATOM 5391 N N . GLU A 1 661 ? 17.666 13.901 46.365 1.00 83.31 661 GLU A N 1
ATOM 5392 C CA . GLU A 1 661 ? 17.366 13.562 47.756 1.00 83.31 661 GLU A CA 1
ATOM 5393 C C . GLU A 1 661 ? 15.890 13.158 47.914 1.00 83.31 661 GLU A C 1
ATOM 5395 O O . GLU A 1 661 ? 15.003 13.705 47.250 1.00 83.31 661 GLU A O 1
ATOM 5400 N N . ILE A 1 662 ? 15.631 12.163 48.764 1.00 81.94 662 ILE A N 1
ATOM 5401 C CA . ILE A 1 662 ? 14.286 11.648 49.065 1.00 81.94 662 ILE A CA 1
ATOM 5402 C C . ILE A 1 662 ? 13.934 11.938 50.526 1.00 81.94 662 ILE A C 1
ATOM 5404 O O . ILE A 1 662 ? 12.813 12.345 50.823 1.00 81.94 662 ILE A O 1
ATOM 5408 N N . SER A 1 663 ? 14.885 11.739 51.440 1.00 83.88 663 SER A N 1
ATOM 5409 C CA . SER A 1 663 ? 14.781 12.108 52.856 1.00 83.88 663 SER A CA 1
ATOM 5410 C C . SER A 1 663 ? 16.189 12.224 53.471 1.00 83.88 663 SER A C 1
ATOM 5412 O O . SER A 1 663 ? 17.164 11.911 52.784 1.00 83.88 663 SER A O 1
ATOM 5414 N N . PRO A 1 664 ? 16.348 12.623 54.751 1.00 75.38 664 PRO A N 1
ATOM 5415 C CA . PRO A 1 664 ? 17.667 12.771 55.377 1.00 75.38 664 PRO A CA 1
ATOM 5416 C C . PRO A 1 664 ? 18.582 11.544 55.249 1.00 75.38 664 PRO A C 1
ATOM 5418 O O . PRO A 1 664 ? 19.792 11.711 55.136 1.00 75.38 664 PRO A O 1
ATOM 5421 N N . TYR A 1 665 ? 18.007 10.337 55.181 1.00 81.88 665 TYR A N 1
ATOM 5422 C CA . TYR A 1 665 ? 18.733 9.065 55.070 1.00 81.88 665 TYR A CA 1
ATOM 5423 C C . TYR A 1 665 ? 18.532 8.339 53.730 1.00 81.88 665 TYR A C 1
ATOM 5425 O O . TYR A 1 665 ? 18.941 7.188 53.617 1.00 81.88 665 TYR A O 1
ATOM 5433 N N . TRP A 1 666 ? 17.871 8.948 52.739 1.00 89.25 666 TRP A N 1
ATOM 5434 C CA . TRP A 1 666 ? 17.566 8.305 51.454 1.00 89.25 666 TRP A CA 1
ATOM 5435 C C . TRP A 1 666 ? 17.847 9.229 50.273 1.00 89.25 666 TRP A C 1
ATOM 5437 O O . TRP A 1 666 ? 17.331 10.346 50.193 1.00 89.25 666 TRP A O 1
ATOM 5447 N N . VAL A 1 667 ? 18.617 8.723 49.314 1.00 88.44 667 VAL A N 1
ATOM 5448 C CA . VAL A 1 667 ? 19.058 9.453 48.125 1.00 88.44 667 VAL A CA 1
ATOM 5449 C C . VAL A 1 667 ? 18.977 8.558 46.893 1.00 88.44 667 VAL A C 1
ATOM 5451 O O . VAL A 1 667 ? 19.335 7.383 46.937 1.00 88.44 667 VAL A O 1
ATOM 5454 N N . ARG A 1 668 ? 18.510 9.121 45.778 1.00 92.56 668 ARG A N 1
ATOM 5455 C CA . ARG A 1 668 ? 18.540 8.482 44.466 1.00 92.56 668 ARG A CA 1
ATOM 5456 C C . ARG A 1 668 ? 19.729 8.975 43.664 1.00 92.56 668 ARG A C 1
ATOM 5458 O O . ARG A 1 668 ? 19.787 10.157 43.318 1.00 92.56 668 ARG A O 1
ATOM 5465 N N . PHE A 1 669 ? 20.610 8.058 43.291 1.00 88.56 669 PHE A N 1
ATOM 5466 C CA . PHE A 1 669 ? 21.595 8.289 42.240 1.00 88.56 669 PHE A CA 1
ATOM 5467 C C . PHE A 1 669 ? 21.042 7.795 40.907 1.00 88.56 669 PHE A C 1
ATOM 5469 O O . PHE A 1 669 ? 20.451 6.721 40.840 1.00 88.56 669 PHE A O 1
ATOM 5476 N N . TYR A 1 670 ? 21.236 8.583 39.856 1.00 88.69 670 TYR A N 1
ATOM 5477 C CA . TYR A 1 670 ? 20.958 8.232 38.468 1.00 88.69 670 TYR A CA 1
ATOM 5478 C C . TYR A 1 670 ? 22.298 8.061 37.751 1.00 88.69 670 TYR A C 1
ATOM 5480 O O . TYR A 1 670 ? 23.002 9.044 37.511 1.00 88.69 670 TYR A O 1
ATOM 5488 N N . PHE A 1 671 ? 22.657 6.822 37.439 1.00 87.50 671 PHE A N 1
ATOM 5489 C CA . PHE A 1 671 ? 23.867 6.459 36.713 1.00 87.50 671 PHE A CA 1
ATOM 5490 C C . PHE A 1 671 ? 23.608 6.357 35.205 1.00 87.50 671 PHE A C 1
ATOM 5492 O O . PHE A 1 671 ? 22.505 6.008 34.770 1.00 87.50 671 PHE A O 1
ATOM 5499 N N . ASP A 1 672 ? 24.630 6.616 34.392 1.00 86.31 672 ASP A N 1
ATOM 5500 C CA . ASP A 1 672 ? 24.607 6.195 32.995 1.00 86.31 672 ASP A CA 1
ATOM 5501 C C . ASP A 1 672 ? 24.654 4.667 32.893 1.00 86.31 672 ASP A C 1
ATOM 5503 O O . ASP A 1 672 ? 25.500 4.019 33.510 1.00 86.31 672 ASP A O 1
ATOM 5507 N N . THR A 1 673 ? 23.736 4.080 32.124 1.00 83.00 673 THR A N 1
ATOM 5508 C CA . THR A 1 673 ? 23.636 2.619 32.016 1.00 83.00 673 THR A CA 1
ATOM 5509 C C . THR A 1 673 ? 24.801 2.003 31.237 1.00 83.00 673 THR A C 1
ATOM 5511 O O . THR A 1 673 ? 25.114 0.843 31.485 1.00 83.00 673 THR A O 1
ATOM 5514 N N . PHE A 1 674 ? 25.459 2.731 30.325 1.00 80.44 674 PHE A N 1
ATOM 5515 C CA . PHE A 1 674 ? 26.649 2.216 29.646 1.00 80.44 674 PHE A CA 1
ATOM 5516 C C . PHE A 1 674 ? 27.817 2.146 30.631 1.00 80.44 674 PHE A C 1
ATOM 5518 O O . PHE A 1 674 ? 28.259 1.046 30.937 1.00 80.44 674 PHE A O 1
ATOM 5525 N N . VAL A 1 675 ? 28.212 3.286 31.214 1.00 77.81 675 VAL A N 1
ATOM 5526 C CA . VAL A 1 675 ? 29.337 3.398 32.171 1.00 77.81 675 VAL A CA 1
ATOM 5527 C C . VAL A 1 675 ? 29.149 2.455 33.368 1.00 77.81 675 VAL A C 1
ATOM 5529 O O . VAL A 1 675 ? 30.082 1.776 33.799 1.00 77.81 675 VAL A O 1
ATOM 5532 N N . PHE A 1 676 ? 27.917 2.334 33.877 1.00 85.88 676 PHE A N 1
ATOM 5533 C CA . PHE A 1 676 ? 27.607 1.372 34.934 1.00 85.88 676 PHE A CA 1
ATOM 5534 C C . PHE A 1 676 ? 27.907 -0.080 34.517 1.00 85.88 676 PHE A C 1
ATOM 5536 O O . PHE A 1 676 ? 28.471 -0.836 35.302 1.00 85.88 676 PHE A O 1
ATOM 5543 N N . VAL A 1 677 ? 27.558 -0.483 33.294 1.00 83.12 677 VAL A N 1
ATOM 5544 C CA . VAL A 1 677 ? 27.769 -1.857 32.810 1.00 83.12 677 VAL A CA 1
ATOM 5545 C C . VAL A 1 677 ? 29.214 -2.117 32.381 1.00 83.12 677 VAL A C 1
ATOM 5547 O O . VAL A 1 677 ? 29.722 -3.202 32.654 1.00 83.12 677 VAL A O 1
ATOM 5550 N N . SER A 1 678 ? 29.866 -1.167 31.707 1.00 76.69 678 SER A N 1
ATOM 5551 C CA . SER A 1 678 ? 31.211 -1.345 31.145 1.00 76.69 678 SER A CA 1
ATOM 5552 C C . SER A 1 678 ? 32.328 -1.196 32.171 1.00 76.69 678 SER A C 1
ATOM 5554 O O . SER A 1 678 ? 33.364 -1.838 32.020 1.00 76.69 678 SER A O 1
ATOM 5556 N N . GLU A 1 679 ? 32.136 -0.358 33.193 1.00 81.69 679 GLU A N 1
ATOM 5557 C CA . GLU A 1 679 ? 33.200 0.023 34.130 1.00 81.69 679 GLU A CA 1
ATOM 5558 C C . GLU A 1 679 ? 32.841 -0.332 35.576 1.00 81.69 679 GLU A C 1
ATOM 5560 O O . GLU A 1 679 ? 33.613 -1.016 36.242 1.00 81.69 679 GLU A O 1
ATOM 5565 N N . VAL A 1 680 ? 31.650 0.045 36.062 1.00 84.25 680 VAL A N 1
ATOM 5566 C CA . VAL A 1 680 ? 31.291 -0.194 37.474 1.00 84.25 680 VAL A CA 1
ATOM 5567 C C . VAL A 1 680 ? 31.060 -1.675 37.764 1.00 84.25 680 VAL A C 1
ATOM 5569 O O . VAL A 1 680 ? 31.612 -2.189 38.733 1.00 84.25 680 VAL A O 1
ATOM 5572 N N . VAL A 1 681 ? 30.260 -2.380 36.952 1.00 86.94 681 VAL A N 1
ATOM 5573 C CA . VAL A 1 681 ? 29.935 -3.797 37.198 1.00 86.94 681 VAL A CA 1
ATOM 5574 C C . VAL A 1 681 ? 31.194 -4.676 37.261 1.00 86.94 681 VAL A C 1
ATOM 5576 O O . VAL A 1 681 ? 31.319 -5.381 38.260 1.00 86.94 681 VAL A O 1
ATOM 5579 N N . PRO A 1 682 ? 32.158 -4.624 36.318 1.00 83.00 682 PRO A N 1
ATOM 5580 C CA . PRO A 1 682 ? 33.404 -5.393 36.421 1.00 83.00 682 PRO A CA 1
ATOM 5581 C C . PRO A 1 682 ? 34.259 -5.059 37.653 1.00 83.00 682 PRO A C 1
ATOM 5583 O O . PRO A 1 682 ? 34.992 -5.925 38.133 1.00 83.00 682 PRO A O 1
ATOM 5586 N N . SER A 1 683 ? 34.157 -3.834 38.182 1.00 81.69 683 SER A N 1
ATOM 5587 C CA . SER A 1 683 ? 34.854 -3.393 39.398 1.00 81.69 683 SER A CA 1
ATOM 5588 C C . SER A 1 683 ? 34.155 -3.781 40.707 1.00 81.69 683 SER A C 1
ATOM 5590 O O . SER A 1 683 ? 34.799 -3.737 41.755 1.00 81.69 683 SER A O 1
ATOM 5592 N N . LEU A 1 684 ? 32.873 -4.179 40.690 1.00 84.19 684 LEU A N 1
ATOM 5593 C CA . LEU A 1 684 ? 32.148 -4.519 41.920 1.00 84.19 684 LEU A CA 1
ATOM 5594 C C . LEU A 1 684 ? 32.789 -5.717 42.643 1.00 84.19 684 LEU A C 1
ATOM 5596 O O . LEU A 1 684 ? 32.980 -6.769 42.020 1.00 84.19 684 LEU A O 1
ATOM 5600 N N . PRO A 1 685 ? 33.050 -5.625 43.961 1.00 77.19 685 PRO A N 1
ATOM 5601 C CA . PRO A 1 685 ? 33.574 -6.748 44.725 1.00 77.19 685 PRO A CA 1
ATOM 5602 C C . PRO A 1 685 ? 32.532 -7.879 44.817 1.00 77.19 685 PRO A C 1
ATOM 5604 O O . PRO A 1 685 ? 31.337 -7.597 44.982 1.00 77.19 685 PRO A O 1
ATOM 5607 N N . PRO A 1 686 ? 32.957 -9.161 44.771 1.00 75.94 686 PRO A N 1
ATOM 5608 C CA . PRO A 1 686 ? 32.073 -10.291 45.031 1.00 75.94 686 PRO A CA 1
ATOM 5609 C C . PRO A 1 686 ? 31.355 -10.133 46.372 1.00 75.94 686 PRO A C 1
ATOM 5611 O O . PRO A 1 686 ? 31.966 -9.724 47.359 1.00 75.94 686 PRO A O 1
ATOM 5614 N N . TYR A 1 687 ? 30.076 -10.500 46.427 1.00 70.12 687 TYR A N 1
ATOM 5615 C CA . TYR A 1 687 ? 29.271 -10.396 47.639 1.00 70.12 687 TYR A CA 1
ATOM 5616 C C . TYR A 1 687 ? 29.603 -11.552 48.596 1.00 70.12 687 TYR A C 1
ATOM 5618 O O . TYR A 1 687 ? 28.867 -12.530 48.747 1.00 70.12 687 TYR A O 1
ATOM 5626 N N . SER A 1 688 ? 30.747 -11.438 49.274 1.00 56.59 688 SER A N 1
ATOM 5627 C CA . SER A 1 688 ? 30.906 -12.039 50.595 1.00 56.59 688 SER A CA 1
ATOM 5628 C C . SER A 1 688 ? 29.826 -11.482 51.522 1.00 56.59 688 SER A C 1
ATOM 5630 O O . SER A 1 688 ? 29.490 -10.302 51.441 1.00 56.59 688 SER A O 1
ATOM 5632 N N . ARG A 1 689 ? 29.298 -12.312 52.430 1.00 47.75 689 ARG A N 1
ATOM 5633 C CA . ARG A 1 689 ? 28.448 -11.817 53.521 1.00 47.75 689 ARG A CA 1
ATOM 5634 C C . ARG A 1 689 ? 29.284 -10.912 54.432 1.00 47.75 689 ARG A C 1
ATOM 5636 O O . ARG A 1 689 ? 30.057 -11.427 55.237 1.00 47.75 689 ARG A O 1
ATOM 5643 N N . PHE A 1 690 ? 29.122 -9.606 54.250 1.00 48.28 690 PHE A N 1
ATOM 5644 C CA . PHE A 1 690 ? 29.403 -8.581 55.252 1.00 48.28 690 PHE A CA 1
ATOM 5645 C C . PHE A 1 690 ? 28.286 -8.583 56.311 1.00 48.28 690 PHE A C 1
ATOM 5647 O O . PHE A 1 690 ? 27.128 -8.885 55.929 1.00 48.28 690 PHE A O 1
#

pLDDT: mean 73.84, std 21.13, range [22.3, 97.44]

Radius of gyration: 34.35 Å; chains: 1; bounding box: 90×102×91 Å

Foldseek 3Di:
DDDDDDDDDDDDDDDDDDDDDDDDDDDDDDDDPDDCVVLLVVLVVVCVVPVDDDDDDDPPDDPVSSVSSVVSNVVVNVVVPHDPPDPPPPPDDDLDDCPDDDDDDDPDLLQQLLVCLLVLVLVSNVVSVVPPRDQQQSHADPVFDGSLNNNLVNVSLVSNVVCVVRVHDQLWFGAQPALVPTDGSLLSLLVCCVVVHPNPSSVVSNLSCLQSDAQQDLVLLVSLLVQLLVVQADPVRHGDPDDPVRNVQSLLNSLCGLLSHHSVVLVCLLAVVPLVDPDWPQDFAPLLSVLSNVLSLLSVVLSCLVNVAQHDADDFPPDHSVVLNVLSSLVSSQSSSQNSLAVSLVSCLVPLVSLLSNLLNVLVHLVPDDFDPDLQQKDWHWYFQAAQRFTKIWIWIDDNWKTWTWIQFQACVLADPPDDFDWDQDPNFIWTFIDTQAMDTCPDPCNVVLSVVSSVLSSLSSNCSYPHDSVSNCSVSVPDPHYHDDDDRPNSVVQDIDTHDHGSTSNSVNRVLRVLCSNLPPSSSVSSVVSSCVDVSNVSNVVVVVVVVVVVVPPDDDDDDDDDDDDDDDDDDPPQFDPPVVVLVLLCVLQVHDSVVSVQQFSVQCLLLVLLVHPDGQVPKDWDDDPFKIKIWGFAAPVSVVSSCVSCCVQQPQQFPDKDDDDRGIIMTIGGSRSCRPPVSNVRHHDDPD

Organism: Reticulomyxa filosa (NCBI:txid46433)

Sequence (690 aa):
KGKKKEKNKIKKHQRVNVEEEEEEEDDDDNDDSYDAVDMELLASLLLVFNPRIHISCSENIDPVILKELTDCCNEQSTKWGFLTTPQKWDYDVIPQIKVQSQPTYGDNIYDTACEAARSGHLVRLKTILKHRRVNINDIFDEHGHTPLHLAIHHKHWNIVRYCIDRGAWIDIRGGAVDASILQTPLESLIEKMESKEDSKEVTDICKQILQERTVYSRKQIEYAIDYVKDKLIDGGGISKAIDTKSYESFLQEGATFLLGVNQTDLHKILIDNNFGKEKRFDGGWFATAFLMYRIFLLFEICVQLKREGKQCIGLPTNTTASQVYEKGIKELQVQLTTYWDHITVTKLSKYPDLIEDWSCNVVKRLMSFKPKSSNNECCELSLVVGHKGHCIYLSLCKTPNLILVRIDNRWLDTVPNGISHTRKIDNNHELIQPYLAAYFPYDDSSINQNKEWLKKYIAKVTKLRNDKKKDSMEYLYCDKTCPREGISPLIVKEWPYRPIQTDANNCYLRSHNFGYRIRLGDTFYQWFRDQECKSFVFNRSHYNTALDRQKSDHGSTVKGDKNKSKGVNMSNTSSLVPDHKGLMKLLSEQLKVQYRDVRAGIAVEQSLVAMAAIQTIQKGARFRREDTCTYFDLRLDSKERSDFFQCYNSQFPNLIRKVKEISPYWVRFYFDTFVFVSEVVPSLPPYSRF